Protein AF-A0A1G5S4B7-F1 (afdb_monomer_lite)

Sequence (486 aa):
MKDAAFTGENSCLTQVIENWVFEGWHKRNPICLQTIAEELFHVRTVASLMALLAPGRGLDPQIAEIIGLLHDAGRLRPNGSLVHHAETGAVSVAAFLNENKLLPKELHSCVVSAVRHHSSKGKDHGPYDELLKDADVFHRFLEGDPVLLKPSWGLRASKVIDELKSLTLKNAGHPLMLSSKDGTIRQGYLRAVSQASAWVALHQDRMLDQVLVHDIRVYIRQIKAIQYLFKPLIKAKDYRRIQNHLTEVLHIFETAREHAVELEALKVYTSQLIPQSNKGGSQGEKDDKHLNWAAARKVYLEQWAGDNALRELGNGWIKPLEECFLVMKKAKLKKASAKAPLDVFVMKRLHRLMDRWLSDFGRCDFEDEGSVHRSRIAVKKIRYVLRASSGLVEQEPHALLKVLEAYQTLAGALHDVAVSKALMDKAGKEMATGFAGALSDLDDAQEAYLAFRNLQGDDLREALAEVHSHLAAEISKYLSEGCKQK

pLDDT: mean 75.99, std 16.17, range [27.12, 97.38]

Secondary structure (DSSP, 8-state):
-------SSHHHHHHHHHHHHTSSGGG----SSS-HHHHHHHHHHHHHHHHHHTGGGT--HHHHHHHHHHTTHHHHSTT--STTHHHHHHHHHHHHHHHTT-S-HHHHHHHHHHHHHTT-TTS---HHHHHHHHHHHHHHHHHT-GGGGSHHHHHHHHHHHHHHHHHHHHHSS------TT--BHHHHHHHHHHHHHHHHHHHTTSPP-HHHHHHHHHHHHHHHHHHHHHTTTS-HHHHHHHHHHHHHHHHHTHHHHHHHHHHHHHHHHHHHHHHHHTT-SHHHHHHHHHHHHHHHHHHHHHHHHHHHIIIIITTTTHHHHHHHHHHHHH----HHHHTSBHHHHHHHHHHHHHHHHHHHHTT--SS-HHHHHHHHHHHHHHHHHHHHTGGG-SS--HHHHHHHHHHHHHHHHHHHHHHHHHHHHHHHHHHHTT-SSSHHHHHHHHHHHHHHHHHHHHHHHHHHHHHHHHHHHHHHHHHHHHTTT-

Foldseek 3Di:
DDDDPPDPCLVVLLVVLLCLLQPCLVVADPPDLDDLLVVVVLLQQLLLQQLVLQVVLVHHSSLRSSLSNQQQSLVRDRNHDPPQSLVSSLVVLLVVCVVVVSDDPVSSVVSSVLSNCLVVLVDDDDPSVLSSVLSSLLSCVQQLPQVCVPPSSLVSNVVSVVSVQVVCVVPDPDGQDADSPQLFQQNLLSSLLVVLVVVLVSPLPPDDDLSVLVVVLLSLLLVLLSLVLQVVFFDPVLSVLLVVLSVVLNVLSVVVVLLVLLLVLLVVVLVVLVVQLVPDDPRVVLSVLLNVLSVVSNVVSVVCNVPVCCPSNPSSSSVSSVVSSVSSVPTGTDPVRRRDRPLVSLVVSLLVLLVVLCVLDVPFDLVPLVSLVVSLSSLSSNLSSCSSCQNSDPDRLSQLNVLSVQLNVLSVLLVSLVSSVVVLVVVLVVVVVPDDPCNPSSVSSSVVSNVVSVVVNVVSSVSNVVSSNVNNVSSVVVSVVVVVVD

Organism: NCBI:txid1120920

Radius of gyration: 25.0 Å; chains: 1; bounding box: 60×68×75 Å

Structure (mmCIF, N/CA/C/O backbone):
data_AF-A0A1G5S4B7-F1
#
_entry.id   AF-A0A1G5S4B7-F1
#
loop_
_atom_site.group_PDB
_atom_site.id
_atom_site.type_symbol
_atom_site.label_atom_id
_atom_site.label_alt_id
_atom_site.label_comp_id
_atom_site.label_asym_id
_atom_site.label_entity_id
_atom_site.label_seq_id
_atom_site.pdbx_PDB_ins_code
_atom_site.Cartn_x
_atom_site.Cartn_y
_atom_site.Cartn_z
_atom_site.occupancy
_atom_site.B_iso_or_equiv
_atom_site.auth_seq_id
_atom_site.auth_comp_id
_atom_site.auth_asym_id
_atom_site.auth_atom_id
_atom_site.pdbx_PDB_model_num
ATOM 1 N N . MET A 1 1 ? 5.871 40.742 23.044 1.00 33.75 1 MET A N 1
ATOM 2 C CA . MET A 1 1 ? 6.699 41.179 21.901 1.00 33.75 1 MET A CA 1
ATOM 3 C C . MET A 1 1 ? 6.120 40.539 20.660 1.00 33.75 1 MET A C 1
ATOM 5 O O . MET A 1 1 ? 5.738 39.381 20.725 1.00 33.75 1 MET A O 1
ATOM 9 N N . LYS A 1 2 ? 5.928 41.362 19.631 1.00 28.44 2 LYS A N 1
ATOM 10 C CA . LYS A 1 2 ? 5.208 41.077 18.388 1.00 28.44 2 LYS A CA 1
ATOM 11 C C . LYS A 1 2 ? 5.954 40.078 17.499 1.00 28.44 2 LYS A C 1
ATOM 13 O O . LYS A 1 2 ? 7.179 40.062 17.522 1.00 28.44 2 LYS A O 1
ATOM 18 N N . ASP A 1 3 ? 5.169 39.331 16.727 1.00 36.53 3 ASP A N 1
ATOM 19 C CA . ASP A 1 3 ? 5.391 38.910 15.341 1.00 36.53 3 ASP A CA 1
ATOM 20 C C . ASP A 1 3 ? 6.845 38.747 14.874 1.00 36.53 3 ASP A C 1
ATOM 22 O O . ASP A 1 3 ? 7.499 39.701 14.456 1.00 36.53 3 ASP A O 1
ATOM 26 N N . ALA A 1 4 ? 7.286 37.492 14.812 1.00 27.12 4 ALA A N 1
ATOM 27 C CA . ALA A 1 4 ? 8.232 37.045 13.800 1.00 27.12 4 ALA A CA 1
ATOM 28 C C . ALA A 1 4 ? 7.578 35.877 13.053 1.00 27.12 4 ALA A C 1
ATOM 30 O O . ALA A 1 4 ? 7.600 34.733 13.502 1.00 27.12 4 ALA A O 1
ATOM 31 N N . ALA A 1 5 ? 6.937 36.192 11.929 1.00 34.50 5 ALA A N 1
ATOM 32 C CA . ALA A 1 5 ? 6.515 35.205 10.950 1.00 34.50 5 ALA A CA 1
ATOM 33 C C . ALA A 1 5 ? 7.771 34.557 10.339 1.00 34.50 5 ALA A C 1
ATOM 35 O O . ALA A 1 5 ? 8.399 35.104 9.437 1.00 34.50 5 ALA A O 1
ATOM 36 N N . PHE A 1 6 ? 8.155 33.401 10.877 1.00 37.38 6 PHE A N 1
ATOM 37 C CA . PHE A 1 6 ? 9.216 32.528 10.376 1.00 37.38 6 PHE A CA 1
ATOM 38 C C . PHE A 1 6 ? 8.588 31.500 9.421 1.00 37.38 6 PHE A C 1
ATOM 40 O O . PHE A 1 6 ? 8.292 30.372 9.806 1.00 37.38 6 PHE A O 1
ATOM 47 N N . THR A 1 7 ? 8.289 31.884 8.179 1.00 35.97 7 THR A N 1
ATOM 48 C CA . THR A 1 7 ? 7.597 30.983 7.226 1.00 35.97 7 THR A CA 1
ATOM 49 C C . THR A 1 7 ? 8.406 30.656 5.967 1.00 35.97 7 THR A C 1
ATOM 51 O O . THR A 1 7 ? 7.926 29.903 5.130 1.00 35.97 7 THR A O 1
ATOM 54 N N . GLY A 1 8 ? 9.642 31.160 5.838 1.00 29.14 8 GLY A N 1
ATOM 55 C CA . GLY A 1 8 ? 10.514 30.910 4.675 1.00 29.14 8 GLY A CA 1
ATOM 56 C C . GLY A 1 8 ? 11.623 29.869 4.890 1.00 29.14 8 GLY A C 1
ATOM 57 O O . GLY A 1 8 ? 11.843 29.024 4.032 1.00 29.14 8 GLY A O 1
ATOM 58 N N . GLU A 1 9 ? 12.298 29.880 6.044 1.00 39.88 9 GLU A N 1
ATOM 59 C CA . GLU A 1 9 ? 13.439 28.981 6.335 1.00 39.88 9 GLU A CA 1
ATOM 60 C C . GLU A 1 9 ? 13.014 27.583 6.825 1.00 39.88 9 GLU A C 1
ATOM 62 O O . GLU A 1 9 ? 13.792 26.634 6.817 1.00 39.88 9 GLU A O 1
ATOM 67 N N . ASN A 1 10 ? 11.749 27.426 7.209 1.00 47.22 10 ASN A N 1
ATOM 68 C CA . ASN A 1 10 ? 11.260 26.276 7.971 1.00 47.22 10 ASN A CA 1
ATOM 69 C C . ASN A 1 10 ? 10.909 25.036 7.129 1.00 47.22 10 ASN A C 1
ATOM 71 O O . ASN A 1 10 ? 11.022 23.917 7.623 1.00 47.22 10 ASN A O 1
ATOM 75 N N . SER A 1 11 ? 10.582 25.218 5.845 1.00 46.12 11 SER A N 1
ATOM 76 C CA . SER A 1 11 ? 10.479 24.120 4.864 1.00 46.12 11 SER A CA 1
ATOM 77 C C . SER A 1 11 ? 11.846 23.460 4.608 1.00 46.12 11 SER A C 1
ATOM 79 O O . SER A 1 11 ? 11.939 22.247 4.423 1.00 46.12 11 SER A O 1
ATOM 81 N N . CYS A 1 12 ? 12.931 24.237 4.711 1.00 62.50 12 CYS A N 1
ATOM 82 C CA . CYS A 1 12 ? 14.297 23.750 4.538 1.00 62.50 12 CYS A CA 1
ATOM 83 C C . CYS A 1 12 ? 14.714 22.789 5.665 1.00 62.50 12 CYS A C 1
ATOM 85 O O . CYS A 1 12 ? 15.334 21.764 5.396 1.00 62.50 12 CYS A O 1
ATOM 87 N N . LEU A 1 13 ? 14.334 23.064 6.919 1.00 70.44 13 LEU A N 1
ATOM 88 C CA . LEU A 1 13 ? 14.748 22.254 8.071 1.00 70.44 13 LEU A CA 1
ATOM 89 C C . LEU A 1 13 ? 14.148 20.839 8.051 1.00 70.44 13 LEU A C 1
ATOM 91 O O . LEU A 1 13 ? 14.889 19.862 8.176 1.00 70.44 13 LEU A O 1
ATOM 95 N N . THR A 1 14 ? 12.831 20.716 7.856 1.00 66.62 14 THR A N 1
ATOM 96 C CA . THR A 1 14 ? 12.164 19.406 7.754 1.00 66.62 14 THR A CA 1
ATOM 97 C C . THR A 1 14 ? 12.713 18.614 6.568 1.00 66.62 14 THR A C 1
ATOM 99 O O . THR A 1 14 ? 13.031 17.440 6.725 1.00 66.62 14 THR A O 1
ATOM 102 N N . GLN A 1 15 ? 12.950 19.262 5.420 1.00 67.38 15 GLN A N 1
ATOM 103 C CA . GLN A 1 15 ? 13.546 18.617 4.247 1.00 67.38 15 GLN A CA 1
ATOM 104 C C . GLN A 1 15 ? 14.987 18.140 4.492 1.00 67.38 15 GLN A C 1
ATOM 106 O O . GLN A 1 15 ? 15.348 17.042 4.075 1.00 67.38 15 GLN A O 1
ATOM 111 N N . VAL A 1 16 ? 15.823 18.935 5.170 1.00 79.88 16 VAL A N 1
ATOM 112 C CA . VAL A 1 16 ? 17.196 18.547 5.543 1.00 79.88 16 VAL A CA 1
ATOM 113 C C . VAL A 1 16 ? 17.182 17.333 6.473 1.00 79.88 16 VAL A C 1
ATOM 115 O O . VAL A 1 16 ? 17.971 16.405 6.290 1.00 79.88 16 VAL A O 1
ATOM 118 N N . ILE A 1 17 ? 16.259 17.307 7.436 1.00 82.62 17 ILE A N 1
ATOM 119 C CA . ILE A 1 17 ? 16.072 16.178 8.352 1.00 82.62 17 ILE A CA 1
ATOM 120 C C . ILE A 1 17 ? 15.580 14.938 7.605 1.00 82.62 17 ILE A C 1
ATOM 122 O O . ILE A 1 17 ? 16.179 13.877 7.757 1.00 82.62 17 ILE A O 1
ATOM 126 N N . GLU A 1 18 ? 14.541 15.055 6.776 1.00 76.25 18 GLU A N 1
ATOM 127 C CA . GLU A 1 18 ? 14.042 13.940 5.966 1.00 76.25 18 GLU A CA 1
ATOM 128 C C . GLU A 1 18 ? 15.139 13.379 5.065 1.00 76.25 18 GLU A C 1
ATOM 130 O O . GLU A 1 18 ? 15.361 12.168 5.046 1.00 76.25 18 GLU A O 1
ATOM 135 N N . ASN A 1 19 ? 15.882 14.249 4.378 1.00 80.62 19 ASN A N 1
ATOM 136 C CA . ASN A 1 19 ? 16.995 13.836 3.535 1.00 80.62 19 ASN A CA 1
ATOM 137 C C . ASN A 1 19 ? 18.032 13.059 4.344 1.00 80.62 19 ASN A C 1
ATOM 139 O O . ASN A 1 19 ? 18.452 12.004 3.894 1.00 80.62 19 ASN A O 1
ATOM 143 N N . TRP A 1 20 ? 18.405 13.520 5.540 1.00 86.94 20 TRP A N 1
ATOM 144 C CA . TRP A 1 20 ? 19.388 12.836 6.384 1.00 86.94 20 TRP A CA 1
ATOM 145 C C . TRP A 1 20 ? 18.898 11.484 6.925 1.00 86.94 20 TRP A C 1
ATOM 147 O O . TRP A 1 20 ? 19.655 10.503 6.934 1.00 86.94 20 TRP A O 1
ATOM 157 N N . VAL A 1 21 ? 17.636 11.414 7.366 1.00 81.25 21 VAL A N 1
ATOM 158 C CA . VAL A 1 21 ? 17.007 10.173 7.850 1.00 81.25 21 VAL A CA 1
ATOM 159 C C . VAL A 1 21 ? 16.924 9.147 6.718 1.00 81.25 21 VAL A C 1
ATOM 161 O O . VAL A 1 21 ? 17.193 7.964 6.935 1.00 81.25 21 VAL A O 1
ATOM 164 N N . PHE A 1 22 ? 16.609 9.604 5.505 1.00 75.75 22 PHE A N 1
ATOM 165 C CA . PHE A 1 22 ? 16.443 8.778 4.312 1.00 75.75 22 PHE A CA 1
ATOM 166 C C . PHE A 1 22 ? 17.687 8.775 3.403 1.00 75.75 22 PHE A C 1
ATOM 168 O O . PHE A 1 22 ? 17.634 8.355 2.248 1.00 75.75 22 PHE A O 1
ATOM 175 N N . GLU A 1 23 ? 18.849 9.192 3.890 1.00 77.44 23 GLU A N 1
ATOM 176 C CA . GLU A 1 23 ? 20.077 9.099 3.109 1.00 77.44 23 GLU A CA 1
ATOM 177 C C . GLU A 1 23 ? 20.678 7.697 3.250 1.00 77.44 23 GLU A C 1
ATOM 179 O O . GLU A 1 23 ? 20.876 7.182 4.352 1.00 77.44 23 GLU A O 1
ATOM 184 N N . GLY A 1 24 ? 21.009 7.063 2.123 1.00 62.81 24 GLY A N 1
ATOM 185 C CA . GLY A 1 24 ? 21.741 5.795 2.131 1.00 62.81 24 GLY A CA 1
ATOM 186 C C . GLY A 1 24 ? 20.940 4.573 2.596 1.00 62.81 24 GLY A C 1
ATOM 187 O O . GLY A 1 24 ? 21.542 3.512 2.760 1.00 62.81 24 GLY A O 1
ATOM 188 N N . TRP A 1 25 ? 19.611 4.669 2.752 1.00 64.25 25 TRP A N 1
ATOM 189 C CA . TRP A 1 25 ? 18.756 3.531 3.148 1.00 64.25 25 TRP A CA 1
ATOM 190 C C . TRP A 1 25 ? 18.849 2.342 2.182 1.00 64.25 25 TRP A C 1
ATOM 192 O O . TRP A 1 25 ? 18.743 1.193 2.602 1.00 64.25 25 TRP A O 1
ATOM 202 N N . HIS A 1 26 ? 19.106 2.597 0.897 1.00 60.59 26 HIS A N 1
ATOM 203 C CA . HIS A 1 26 ? 19.279 1.569 -0.136 1.00 60.59 26 HIS A CA 1
ATOM 204 C C . HIS A 1 26 ? 20.534 0.705 0.074 1.00 60.59 26 HIS A C 1
ATOM 206 O O . HIS A 1 26 ? 20.633 -0.377 -0.492 1.00 60.59 26 HIS A O 1
ATOM 212 N N . LYS A 1 27 ? 21.494 1.162 0.891 1.00 59.19 27 LYS A N 1
ATOM 213 C CA . LYS A 1 27 ? 22.738 0.434 1.198 1.00 59.19 27 LYS A CA 1
ATOM 214 C C . LYS A 1 27 ? 22.579 -0.546 2.363 1.00 59.19 27 LYS A C 1
ATOM 216 O O . LYS A 1 27 ? 23.561 -1.128 2.816 1.00 59.19 27 LYS A O 1
ATOM 221 N N . ARG A 1 28 ? 21.363 -0.697 2.893 1.00 57.28 28 ARG A N 1
ATOM 222 C CA . ARG A 1 28 ? 21.094 -1.509 4.074 1.00 57.28 28 ARG A CA 1
ATOM 223 C C . ARG A 1 28 ? 20.827 -2.963 3.698 1.00 57.28 28 ARG A C 1
ATOM 225 O O . ARG A 1 28 ? 20.022 -3.246 2.818 1.00 57.28 28 ARG A O 1
ATOM 232 N N . ASN A 1 29 ? 21.460 -3.883 4.422 1.00 46.81 29 ASN A N 1
ATOM 233 C CA . ASN A 1 29 ? 21.116 -5.300 4.356 1.00 46.81 29 ASN A CA 1
ATOM 234 C C . ASN A 1 29 ? 19.756 -5.505 5.059 1.00 46.81 29 ASN A C 1
ATOM 236 O O . ASN A 1 29 ? 19.606 -5.042 6.196 1.00 46.81 29 ASN A O 1
ATOM 240 N N . PRO A 1 30 ? 18.753 -6.151 4.433 1.00 48.59 30 PRO A N 1
ATOM 241 C CA . PRO A 1 30 ? 17.418 -6.309 5.005 1.00 48.59 30 PRO A CA 1
ATOM 242 C C . PRO A 1 30 ? 17.443 -7.346 6.136 1.00 48.59 30 PRO A C 1
ATOM 244 O O . PRO A 1 30 ? 17.121 -8.514 5.951 1.00 48.59 30 PRO A O 1
ATOM 247 N N . ILE A 1 31 ? 17.867 -6.914 7.323 1.00 44.25 31 ILE A N 1
ATOM 248 C CA . ILE A 1 31 ? 17.857 -7.720 8.555 1.00 44.25 31 ILE A CA 1
ATOM 249 C C . ILE A 1 31 ? 16.557 -7.463 9.359 1.00 44.25 31 ILE A C 1
ATOM 251 O O . ILE A 1 31 ? 16.264 -8.182 10.310 1.00 44.25 31 ILE A O 1
ATOM 255 N N . CYS A 1 32 ? 15.731 -6.473 8.979 1.00 43.47 32 CYS A N 1
ATOM 256 C CA . CYS A 1 32 ? 14.489 -6.136 9.689 1.00 43.47 32 CYS A CA 1
ATOM 257 C C . CYS A 1 32 ? 13.271 -6.945 9.195 1.00 43.47 32 CYS A C 1
ATOM 259 O O . CYS A 1 32 ? 13.119 -7.202 8.004 1.00 43.47 32 CYS A O 1
ATOM 261 N N . LEU A 1 33 ? 12.381 -7.292 10.134 1.00 40.69 33 LEU A N 1
ATOM 262 C CA . LEU A 1 33 ? 11.064 -7.914 9.922 1.00 40.69 33 LEU A CA 1
ATOM 263 C C . LEU A 1 33 ? 10.078 -7.021 9.137 1.00 40.69 33 LEU A C 1
ATOM 265 O O . LEU A 1 33 ? 9.078 -7.534 8.639 1.00 40.69 33 LEU A O 1
ATOM 269 N N . GLN A 1 34 ? 10.351 -5.715 9.031 1.00 51.59 34 GLN A N 1
ATOM 270 C CA . GLN A 1 34 ? 9.574 -4.739 8.260 1.00 51.59 34 GLN A CA 1
ATOM 271 C C . GLN A 1 34 ? 10.318 -4.381 6.966 1.00 51.59 34 GLN A C 1
ATOM 273 O O . GLN A 1 34 ? 11.540 -4.201 6.963 1.00 51.59 34 GLN A O 1
ATOM 278 N N . THR A 1 35 ? 9.590 -4.277 5.853 1.00 56.22 35 THR A N 1
ATOM 279 C CA . THR A 1 35 ? 10.168 -3.758 4.606 1.00 56.22 35 THR A CA 1
ATOM 280 C C . THR A 1 35 ? 10.583 -2.301 4.797 1.00 56.22 35 THR A C 1
ATOM 282 O O . THR A 1 35 ? 9.993 -1.571 5.590 1.00 56.22 35 THR A O 1
ATOM 285 N N . ILE A 1 36 ? 11.582 -1.836 4.045 1.00 60.31 36 ILE A N 1
ATOM 286 C CA . ILE A 1 36 ? 12.038 -0.438 4.132 1.00 60.31 36 ILE A CA 1
ATOM 287 C C . ILE A 1 36 ? 10.869 0.534 3.905 1.00 60.31 36 ILE A C 1
ATOM 289 O O . ILE A 1 36 ? 10.744 1.520 4.621 1.00 60.31 36 ILE A O 1
ATOM 293 N N . ALA A 1 37 ? 9.965 0.224 2.972 1.00 55.34 37 ALA A N 1
ATOM 294 C CA . ALA A 1 37 ? 8.771 1.028 2.717 1.00 55.34 37 ALA A CA 1
ATOM 295 C C . ALA A 1 37 ? 7.850 1.158 3.948 1.00 55.34 37 ALA A C 1
ATOM 297 O O . ALA A 1 37 ? 7.248 2.207 4.153 1.00 55.34 37 ALA A O 1
ATOM 298 N N . GLU A 1 38 ? 7.758 0.123 4.784 1.00 59.41 38 GLU A N 1
ATOM 299 C CA . GLU A 1 38 ? 6.942 0.137 6.004 1.00 59.41 38 GLU A CA 1
ATOM 300 C C . GLU A 1 38 ? 7.576 0.965 7.115 1.00 59.41 38 GLU A C 1
ATOM 302 O O . GLU A 1 38 ? 6.871 1.704 7.791 1.00 59.41 38 GLU A O 1
ATOM 307 N N . GLU A 1 39 ? 8.897 0.901 7.269 1.00 68.38 39 GLU A N 1
ATOM 308 C CA . GLU A 1 39 ? 9.620 1.743 8.230 1.00 68.38 39 GLU A CA 1
ATOM 309 C C . GLU A 1 39 ? 9.533 3.229 7.831 1.00 68.38 39 GLU A C 1
ATOM 311 O O . GLU A 1 39 ? 9.298 4.099 8.670 1.00 68.38 39 GLU A O 1
ATOM 316 N N . LEU A 1 40 ? 9.624 3.529 6.529 1.00 66.69 40 LEU A N 1
ATOM 317 C CA . LEU A 1 40 ? 9.411 4.882 6.001 1.00 66.69 40 LEU A CA 1
ATOM 318 C C . LEU A 1 40 ? 7.979 5.373 6.254 1.00 66.69 40 LEU A C 1
ATOM 320 O O . LEU A 1 40 ? 7.776 6.507 6.697 1.00 66.69 40 LEU A O 1
ATOM 324 N N . PHE A 1 41 ? 6.985 4.521 5.993 1.00 64.94 41 PHE A N 1
ATOM 325 C CA . PHE A 1 41 ? 5.581 4.822 6.265 1.00 64.94 41 PHE A CA 1
ATOM 326 C C . PHE A 1 41 ? 5.333 5.051 7.761 1.00 64.94 41 PHE A C 1
ATOM 328 O O . PHE A 1 41 ? 4.638 5.999 8.133 1.00 64.94 41 PHE A O 1
ATOM 335 N N . HIS A 1 42 ? 5.945 4.227 8.614 1.00 78.38 42 HIS A N 1
ATOM 336 C CA . HIS A 1 42 ? 5.863 4.328 10.063 1.00 78.38 42 HIS A CA 1
ATOM 337 C C . HIS A 1 42 ? 6.390 5.670 10.565 1.00 78.38 42 HIS A C 1
ATOM 339 O O . HIS A 1 42 ? 5.646 6.423 11.193 1.00 78.38 42 HIS A O 1
ATOM 345 N N . VAL A 1 43 ? 7.631 6.012 10.221 1.00 81.50 43 VAL A N 1
ATOM 346 C CA . VAL A 1 43 ? 8.269 7.263 10.646 1.00 81.50 43 VAL A CA 1
ATOM 347 C C . VAL A 1 43 ? 7.479 8.489 10.191 1.00 81.50 43 VAL A C 1
ATOM 349 O O . VAL A 1 43 ? 7.193 9.371 11.001 1.00 81.50 43 VAL A O 1
ATOM 352 N N . ARG A 1 44 ? 7.038 8.521 8.928 1.00 71.00 44 ARG A N 1
ATOM 353 C CA . ARG A 1 44 ? 6.231 9.634 8.399 1.00 71.00 44 ARG A CA 1
ATOM 354 C C . ARG A 1 44 ? 4.875 9.754 9.088 1.00 71.00 44 ARG A C 1
ATOM 356 O O . ARG A 1 44 ? 4.439 10.861 9.408 1.00 71.00 44 ARG A O 1
ATOM 363 N N . THR A 1 45 ? 4.216 8.629 9.354 1.00 61.69 45 THR A N 1
ATOM 364 C CA . THR A 1 45 ? 2.914 8.632 10.028 1.00 61.69 45 THR A CA 1
ATOM 365 C C . THR A 1 45 ? 3.046 9.077 11.482 1.00 61.69 45 THR A C 1
ATOM 367 O O . THR A 1 45 ? 2.237 9.880 11.944 1.00 61.69 45 THR A O 1
ATOM 370 N N . VAL A 1 46 ? 4.083 8.629 12.196 1.00 81.31 46 VAL A N 1
ATOM 371 C CA . VAL A 1 46 ? 4.373 9.082 13.565 1.00 81.31 46 VAL A CA 1
ATOM 372 C C . VAL A 1 46 ? 4.681 10.579 13.593 1.00 81.31 46 VAL A C 1
ATOM 374 O O . VAL A 1 46 ? 4.104 11.281 14.419 1.00 81.31 46 VAL A O 1
ATOM 377 N N . ALA A 1 47 ? 5.489 11.097 12.661 1.00 76.19 47 ALA A N 1
ATOM 378 C CA . ALA A 1 47 ? 5.747 12.535 12.524 1.00 76.19 47 ALA A CA 1
ATOM 379 C C . ALA A 1 47 ? 4.461 13.350 12.329 1.00 76.19 47 ALA A C 1
ATOM 381 O O . ALA A 1 47 ? 4.212 14.310 13.058 1.00 76.19 47 ALA A O 1
ATOM 382 N N . SER A 1 48 ? 3.591 12.904 11.421 1.00 62.38 48 SER A N 1
ATOM 383 C CA . SER A 1 48 ? 2.297 13.550 11.174 1.00 62.38 48 SER A CA 1
ATOM 384 C C . SER A 1 48 ? 1.371 13.499 12.396 1.00 62.38 48 SER A C 1
ATOM 386 O O . SER A 1 48 ? 0.717 14.486 12.731 1.00 62.38 48 SER A O 1
ATOM 388 N N . LEU A 1 49 ? 1.320 12.363 13.102 1.00 67.56 49 LEU A N 1
ATOM 389 C CA . LEU A 1 49 ? 0.539 12.218 14.336 1.00 67.56 49 LEU A CA 1
ATOM 390 C C . LEU A 1 49 ? 1.062 13.127 15.449 1.00 67.56 49 LEU A C 1
ATOM 392 O O . LEU A 1 49 ? 0.272 13.736 16.168 1.00 67.56 49 LEU A O 1
ATOM 396 N N . MET A 1 50 ? 2.381 13.237 15.583 1.00 85.19 50 MET A N 1
ATOM 397 C CA . MET A 1 50 ? 3.010 14.132 16.543 1.00 85.19 50 MET A CA 1
ATOM 398 C C . MET A 1 50 ? 2.660 15.595 16.257 1.00 85.19 50 MET A C 1
ATOM 400 O O . MET A 1 50 ? 2.192 16.283 17.165 1.00 85.19 50 MET A O 1
ATOM 404 N N . ALA A 1 51 ? 2.800 16.047 15.008 1.00 72.06 51 ALA A N 1
ATOM 405 C CA . ALA A 1 51 ? 2.431 17.400 14.589 1.00 72.06 51 ALA A CA 1
ATOM 406 C C . ALA A 1 51 ? 0.948 17.707 14.859 1.00 72.06 51 ALA A C 1
ATOM 408 O O . ALA A 1 51 ? 0.605 18.776 15.360 1.00 72.06 51 ALA A O 1
ATOM 409 N N . LEU A 1 52 ? 0.065 16.739 14.592 1.00 60.75 52 LEU A N 1
ATOM 410 C CA . LEU A 1 52 ? -1.376 16.870 14.804 1.00 60.75 52 LEU A CA 1
ATOM 411 C C . LEU A 1 52 ? -1.755 17.006 16.288 1.00 60.75 52 LEU A C 1
ATOM 413 O O . LEU A 1 52 ? -2.634 17.792 16.642 1.00 60.75 52 LEU A O 1
ATOM 417 N N . LEU A 1 53 ? -1.135 16.208 17.157 1.00 72.25 53 LEU A N 1
ATOM 418 C CA . LEU A 1 53 ? -1.477 16.140 18.580 1.00 72.25 53 LEU A CA 1
ATOM 419 C C . LEU A 1 53 ? -0.794 17.241 19.408 1.00 72.25 53 LEU A C 1
ATOM 421 O O . LEU A 1 53 ? -1.314 17.630 20.456 1.00 72.25 53 LEU A O 1
ATOM 425 N N . ALA A 1 54 ? 0.347 17.759 18.946 1.00 79.69 54 ALA A N 1
ATOM 426 C CA . ALA A 1 54 ? 1.163 18.733 19.668 1.00 79.69 54 ALA A CA 1
ATOM 427 C C . ALA A 1 54 ? 0.405 19.996 20.124 1.00 79.69 54 ALA A C 1
ATOM 429 O O . ALA A 1 54 ? 0.462 20.291 21.323 1.00 79.69 54 ALA A O 1
ATOM 430 N N . PRO A 1 55 ? -0.387 20.692 19.279 1.00 71.00 55 PRO A N 1
ATOM 431 C CA . PRO A 1 55 ? -1.110 21.890 19.710 1.00 71.00 55 PRO A CA 1
ATOM 432 C C . PRO A 1 55 ? -2.094 21.612 20.851 1.00 71.00 55 PRO A C 1
ATOM 434 O O . PRO A 1 55 ? -2.234 22.416 21.771 1.00 71.00 55 PRO A O 1
ATOM 437 N N . GLY A 1 56 ? -2.738 20.437 20.839 1.00 67.56 56 GLY A N 1
ATOM 438 C CA . GLY A 1 56 ? -3.652 19.997 21.899 1.00 67.56 56 GLY A CA 1
ATOM 439 C C . GLY A 1 56 ? -2.968 19.775 23.251 1.00 67.56 56 GLY A C 1
ATOM 440 O O . GLY A 1 56 ? -3.639 19.770 24.282 1.00 67.56 56 GLY A O 1
ATOM 441 N N . ARG A 1 57 ? -1.638 19.636 23.255 1.00 85.00 57 ARG A N 1
ATOM 442 C CA . ARG A 1 57 ? -0.796 19.456 24.443 1.00 85.00 57 ARG A CA 1
ATOM 443 C C . ARG A 1 57 ? 0.044 20.694 24.779 1.00 85.00 57 ARG A C 1
ATOM 445 O O . ARG A 1 57 ? 0.900 20.614 25.654 1.00 85.00 57 ARG A O 1
ATOM 452 N N . GLY A 1 58 ? -0.188 21.822 24.100 1.00 79.69 58 GLY A N 1
ATOM 453 C CA . GLY A 1 58 ? 0.607 23.043 24.276 1.00 79.69 58 GLY A CA 1
ATOM 454 C C . GLY A 1 58 ? 2.048 22.913 23.771 1.00 79.69 58 GLY A C 1
ATOM 455 O O . GLY A 1 58 ? 2.937 23.580 24.294 1.00 79.69 58 GLY A O 1
ATOM 456 N N . LEU A 1 59 ? 2.282 22.029 22.798 1.00 85.94 59 LEU A N 1
ATOM 457 C CA . LEU A 1 59 ? 3.583 21.783 22.180 1.00 85.94 59 LEU A CA 1
ATOM 458 C C . LEU A 1 59 ? 3.633 22.362 20.767 1.00 85.94 59 LEU A C 1
ATOM 460 O O . LEU A 1 59 ? 2.603 22.544 20.117 1.00 85.94 59 LEU A O 1
ATOM 464 N N . ASP A 1 60 ? 4.849 22.626 20.299 1.00 83.94 60 ASP A N 1
ATOM 465 C CA . ASP A 1 60 ? 5.088 23.131 18.955 1.00 83.94 60 ASP A CA 1
ATOM 466 C C . ASP A 1 60 ? 4.939 21.985 17.931 1.00 83.94 60 ASP A C 1
ATOM 468 O O . ASP A 1 60 ? 5.627 20.962 18.050 1.00 83.94 60 ASP A O 1
ATOM 472 N N . PRO A 1 61 ? 4.031 22.110 16.944 1.00 70.75 61 PRO A N 1
ATOM 473 C CA . PRO A 1 61 ? 3.766 21.054 15.971 1.00 70.75 61 PRO A CA 1
ATOM 474 C C . PRO A 1 61 ? 4.953 20.770 15.047 1.00 70.75 61 PRO A C 1
ATOM 476 O O . PRO A 1 61 ? 5.138 19.620 14.657 1.00 70.75 61 PRO A O 1
ATOM 479 N N . GLN A 1 62 ? 5.780 21.770 14.740 1.00 78.25 62 GLN A N 1
ATOM 480 C CA . GLN A 1 62 ? 6.943 21.605 13.873 1.00 78.25 62 GLN A CA 1
ATOM 481 C C . GLN A 1 62 ? 8.052 20.837 14.599 1.00 78.25 62 GLN A C 1
ATOM 483 O O . GLN A 1 62 ? 8.641 19.907 14.051 1.00 78.25 62 GLN A O 1
ATOM 488 N N . ILE A 1 63 ? 8.301 21.162 15.870 1.00 88.69 63 ILE A N 1
ATOM 489 C CA . ILE A 1 63 ? 9.248 20.400 16.698 1.00 88.69 63 ILE A CA 1
ATOM 490 C C . ILE A 1 63 ? 8.759 18.963 16.895 1.00 88.69 63 ILE A C 1
ATOM 492 O O . ILE A 1 63 ? 9.553 18.025 16.852 1.00 88.69 63 ILE A O 1
ATOM 496 N N . ALA A 1 64 ? 7.452 18.769 17.066 1.00 84.56 64 ALA A N 1
ATOM 497 C CA . ALA A 1 64 ? 6.862 17.444 17.179 1.00 84.56 64 ALA A CA 1
ATOM 498 C C . ALA A 1 64 ? 7.033 16.609 15.894 1.00 84.56 64 ALA A C 1
ATOM 500 O O . ALA A 1 64 ? 7.395 15.435 15.979 1.00 84.56 64 ALA A O 1
ATOM 501 N N . GLU A 1 65 ? 6.836 17.214 14.721 1.00 81.81 65 GLU A N 1
ATOM 502 C CA . GLU A 1 65 ? 7.085 16.584 13.419 1.00 81.81 65 GLU A CA 1
ATOM 503 C C . GLU A 1 65 ? 8.549 16.146 13.273 1.00 81.81 65 GLU A C 1
ATOM 505 O O . GLU A 1 65 ? 8.824 14.985 12.969 1.00 81.81 65 GLU A O 1
ATOM 510 N N . ILE A 1 66 ? 9.488 17.048 13.581 1.00 89.25 66 ILE A N 1
ATOM 511 C CA . ILE A 1 66 ? 10.934 16.783 13.557 1.00 89.25 66 ILE A CA 1
ATOM 512 C C . ILE A 1 66 ? 11.289 15.584 14.441 1.00 89.25 66 ILE A C 1
ATOM 514 O O . ILE A 1 66 ? 12.034 14.696 14.027 1.00 89.25 66 ILE A O 1
ATOM 518 N N . ILE A 1 67 ? 10.740 15.531 15.656 1.00 95.50 67 ILE A N 1
ATOM 519 C CA . ILE A 1 67 ? 10.978 14.420 16.581 1.00 95.50 67 ILE A CA 1
ATOM 520 C C . ILE A 1 67 ? 10.458 13.106 16.000 1.00 95.50 67 ILE A C 1
ATOM 522 O O . ILE A 1 67 ? 11.164 12.099 16.060 1.00 95.50 67 ILE A O 1
ATOM 526 N N . GLY A 1 68 ? 9.259 13.106 15.415 1.00 90.75 68 GLY A N 1
ATOM 527 C CA . GLY A 1 68 ? 8.696 11.911 14.799 1.00 90.75 68 GLY A CA 1
ATOM 528 C C . GLY A 1 68 ? 9.498 11.429 13.590 1.00 90.75 68 GLY A C 1
ATOM 529 O O . GLY A 1 68 ? 9.683 10.224 13.449 1.00 90.75 68 GLY A O 1
ATOM 530 N N . LEU A 1 69 ? 10.062 12.331 12.780 1.00 88.12 69 LEU A N 1
ATOM 531 C CA . LEU A 1 69 ? 10.958 11.964 11.674 1.00 88.12 69 LEU A CA 1
ATOM 532 C C . LEU A 1 69 ? 12.264 11.322 12.165 1.00 88.12 69 LEU A C 1
ATOM 534 O O . LEU A 1 69 ? 12.793 10.408 11.538 1.00 88.12 69 LEU A O 1
ATOM 538 N N . LEU A 1 70 ? 12.783 11.786 13.302 1.00 93.94 70 LEU A N 1
ATOM 539 C CA . LEU A 1 70 ? 14.073 11.356 13.845 1.00 93.94 70 LEU A CA 1
ATOM 540 C C . LEU A 1 70 ? 13.987 10.117 14.751 1.00 93.94 70 LEU A C 1
ATOM 542 O O . LEU A 1 70 ? 15.026 9.526 15.055 1.00 93.94 70 LEU A O 1
ATOM 546 N N . HIS A 1 71 ? 12.794 9.729 15.216 1.00 94.62 71 HIS A N 1
ATOM 547 C CA . HIS A 1 71 ? 12.663 8.814 16.357 1.00 94.62 71 HIS A CA 1
ATOM 548 C C . HIS A 1 71 ? 13.290 7.433 16.151 1.00 94.62 71 HIS A C 1
ATOM 550 O O . HIS A 1 71 ? 13.912 6.904 17.071 1.00 94.62 71 HIS A O 1
ATOM 556 N N . ASP A 1 72 ? 13.200 6.899 14.935 1.00 91.62 72 ASP A N 1
ATOM 557 C CA . ASP A 1 72 ? 13.755 5.601 14.559 1.00 91.62 72 ASP A CA 1
ATOM 558 C C . ASP A 1 72 ? 15.018 5.735 13.686 1.00 91.62 72 ASP A C 1
ATOM 560 O O . ASP A 1 72 ? 15.426 4.799 12.999 1.00 91.62 72 ASP A O 1
ATOM 564 N N . ALA A 1 73 ? 15.729 6.871 13.746 1.00 88.50 73 ALA A N 1
ATOM 565 C CA . ALA A 1 73 ? 16.993 7.064 13.020 1.00 88.50 73 ALA A CA 1
ATOM 566 C C . ALA A 1 73 ? 18.046 5.990 13.361 1.00 88.50 73 ALA A C 1
ATOM 568 O O . ALA A 1 73 ? 18.796 5.547 12.487 1.00 88.50 73 ALA A O 1
ATOM 569 N N . GLY A 1 74 ? 18.058 5.509 14.611 1.00 85.50 74 GLY A N 1
ATOM 570 C CA . GLY A 1 74 ? 18.899 4.388 15.045 1.00 85.50 74 GLY A CA 1
ATOM 571 C C . GLY A 1 74 ? 18.547 3.059 14.376 1.00 85.50 74 GLY A C 1
ATOM 572 O O . GLY A 1 74 ? 19.386 2.167 14.338 1.00 85.50 74 GLY A O 1
ATOM 573 N N . ARG A 1 75 ? 17.346 2.941 13.795 1.00 80.38 75 ARG A N 1
ATOM 574 C CA . ARG A 1 75 ? 16.944 1.841 12.918 1.00 80.38 75 ARG A CA 1
ATOM 575 C C . ARG A 1 75 ? 17.025 2.173 11.444 1.00 80.38 75 ARG A C 1
ATOM 577 O O . ARG A 1 75 ? 16.998 1.233 10.685 1.00 80.38 75 ARG A O 1
ATOM 584 N N . LEU A 1 76 ? 17.049 3.414 10.983 1.00 78.38 76 LEU A N 1
ATOM 585 C CA . LEU A 1 76 ? 17.003 3.690 9.537 1.00 78.38 76 LEU A CA 1
ATOM 586 C C . LEU A 1 76 ? 18.388 3.866 8.911 1.00 78.38 76 LEU A C 1
ATOM 588 O O . LEU A 1 76 ? 18.589 3.562 7.735 1.00 78.38 76 LEU A O 1
ATOM 592 N N . ARG A 1 77 ? 19.370 4.300 9.703 1.00 81.38 77 ARG A N 1
ATOM 593 C CA . ARG A 1 77 ? 20.718 4.601 9.211 1.00 81.38 77 ARG A CA 1
ATOM 594 C C . ARG A 1 77 ? 21.518 3.319 8.879 1.00 81.38 77 ARG A C 1
ATOM 596 O O . ARG A 1 77 ? 21.279 2.270 9.487 1.00 81.38 77 ARG A O 1
ATOM 603 N N . PRO A 1 78 ? 22.510 3.380 7.961 1.00 66.19 78 PRO A N 1
ATOM 604 C CA . PRO A 1 78 ? 23.284 2.215 7.496 1.00 66.19 78 PRO A CA 1
ATOM 605 C C . PRO A 1 78 ? 23.967 1.377 8.592 1.00 66.19 78 PRO A C 1
ATOM 607 O O . PRO A 1 78 ? 24.108 0.171 8.426 1.00 66.19 78 PRO A O 1
ATOM 610 N N . ASN A 1 79 ? 24.306 1.987 9.734 1.00 68.19 79 ASN A N 1
ATOM 611 C CA . ASN A 1 79 ? 24.916 1.321 10.897 1.00 68.19 79 ASN A CA 1
ATOM 612 C C . ASN A 1 79 ? 23.935 1.153 12.073 1.00 68.19 79 ASN A C 1
ATOM 614 O O . ASN A 1 79 ? 24.344 1.015 13.224 1.00 68.19 79 ASN A O 1
ATOM 618 N N . GLY A 1 80 ? 22.635 1.248 11.796 1.00 65.81 80 GLY A N 1
ATOM 619 C CA . GLY A 1 80 ? 21.591 1.207 12.806 1.00 65.81 80 GLY A CA 1
ATOM 620 C C . GLY A 1 80 ? 21.410 -0.179 13.424 1.00 65.81 80 GLY A C 1
ATOM 621 O O . GLY A 1 80 ? 21.404 -1.180 12.707 1.00 65.81 80 GLY A O 1
ATOM 622 N N . SER A 1 81 ? 21.214 -0.229 14.739 1.00 68.19 81 SER A N 1
ATOM 623 C CA . SER A 1 81 ? 20.951 -1.456 15.498 1.00 68.19 81 SER A CA 1
ATOM 624 C C . SER A 1 81 ? 19.452 -1.624 15.742 1.00 68.19 81 SER A C 1
ATOM 626 O O . SER A 1 81 ? 18.752 -0.638 15.923 1.00 68.19 81 SER A O 1
ATOM 628 N N . LEU A 1 82 ? 18.947 -2.862 15.796 1.00 66.38 82 LEU A N 1
ATOM 629 C CA . LEU A 1 82 ? 17.593 -3.144 16.307 1.00 66.38 82 LEU A CA 1
ATOM 630 C C . LEU A 1 82 ? 17.557 -3.106 17.844 1.00 66.38 82 LEU A C 1
ATOM 632 O O . LEU A 1 82 ? 16.588 -2.649 18.457 1.00 66.38 82 LEU A O 1
ATOM 636 N N . VAL A 1 83 ? 18.646 -3.562 18.464 1.00 69.94 83 VAL A N 1
ATOM 637 C CA . VAL A 1 83 ? 18.837 -3.599 19.915 1.00 69.94 83 VAL A CA 1
ATOM 638 C C . VAL A 1 83 ? 19.384 -2.240 20.358 1.00 69.94 83 VAL A C 1
ATOM 640 O O . VAL A 1 83 ? 20.401 -1.789 19.837 1.00 69.94 83 VAL A O 1
ATOM 643 N N . HIS A 1 84 ? 18.707 -1.567 21.291 1.00 82.06 84 HIS A N 1
ATOM 644 C CA . HIS A 1 84 ? 19.043 -0.199 21.725 1.00 82.06 84 HIS A CA 1
ATOM 645 C C . HIS A 1 84 ? 18.996 0.861 20.599 1.00 82.06 84 HIS A C 1
ATOM 647 O O . HIS A 1 84 ? 19.812 1.786 20.546 1.00 82.06 84 HIS A O 1
ATOM 653 N N . HIS A 1 85 ? 18.050 0.729 19.658 1.00 87.25 85 HIS A N 1
ATOM 654 C CA . HIS A 1 85 ? 17.877 1.688 18.554 1.00 87.25 85 HIS A CA 1
ATOM 655 C C . HIS A 1 85 ? 17.523 3.098 19.041 1.00 87.25 85 HIS A C 1
ATOM 657 O O . HIS A 1 85 ? 17.929 4.079 18.426 1.00 87.25 85 HIS A O 1
ATOM 663 N N . ALA A 1 86 ? 16.801 3.212 20.156 1.00 90.62 86 ALA A N 1
ATOM 664 C CA . ALA A 1 86 ? 16.446 4.499 20.737 1.00 90.62 86 ALA A CA 1
ATOM 665 C C . ALA A 1 86 ? 17.695 5.231 21.257 1.00 90.62 86 ALA A C 1
ATOM 667 O O . ALA A 1 86 ? 17.916 6.401 20.948 1.00 90.62 86 ALA A O 1
ATOM 668 N N . GLU A 1 87 ? 18.568 4.533 21.987 1.00 90.69 87 GLU A N 1
ATOM 669 C CA . GLU A 1 87 ? 19.794 5.101 22.544 1.00 90.69 87 GLU A CA 1
ATOM 670 C C . GLU A 1 87 ? 20.828 5.419 21.455 1.00 90.69 87 GLU A C 1
ATOM 672 O O . GLU A 1 87 ? 21.376 6.523 21.426 1.00 90.69 87 GLU A O 1
ATOM 677 N N . THR A 1 88 ? 21.067 4.483 20.533 1.00 88.88 88 THR A N 1
ATOM 678 C CA . THR A 1 88 ? 22.009 4.672 19.411 1.00 88.88 88 THR A CA 1
ATOM 679 C C . THR A 1 88 ? 21.511 5.723 18.414 1.00 88.88 88 THR A C 1
ATOM 681 O O . THR A 1 88 ? 22.292 6.546 17.922 1.00 88.88 88 THR A O 1
ATOM 684 N N . GLY A 1 89 ? 20.198 5.760 18.177 1.00 89.50 89 GLY A N 1
ATOM 685 C CA . GLY A 1 89 ? 19.523 6.804 17.414 1.00 89.50 89 GLY A CA 1
ATOM 686 C C . GLY A 1 89 ? 19.714 8.172 18.049 1.00 89.50 89 GLY A C 1
ATOM 687 O O . GLY A 1 89 ? 20.162 9.091 17.374 1.00 89.50 89 GLY A O 1
ATOM 688 N N . ALA A 1 90 ? 19.491 8.302 19.358 1.00 93.56 90 ALA A N 1
ATOM 689 C CA . ALA A 1 90 ? 19.659 9.570 20.065 1.00 93.56 90 ALA A CA 1
ATOM 690 C C . ALA A 1 90 ? 21.090 10.126 19.980 1.00 93.56 90 ALA A C 1
ATOM 692 O O . ALA A 1 90 ? 21.260 11.337 19.859 1.00 93.56 90 ALA A O 1
ATOM 693 N N . VAL A 1 91 ? 22.118 9.268 20.010 1.00 92.25 91 VAL A N 1
ATOM 694 C CA . VAL A 1 91 ? 23.518 9.691 19.803 1.00 92.25 91 VAL A CA 1
ATOM 695 C C . VAL A 1 91 ? 23.722 10.228 18.386 1.00 92.25 91 VAL A C 1
ATOM 697 O O . VAL A 1 91 ? 24.283 11.309 18.214 1.00 92.25 91 VAL A O 1
ATOM 700 N N . SER A 1 92 ? 23.220 9.509 17.380 1.00 90.75 92 SER A N 1
ATOM 701 C CA . SER A 1 92 ? 23.343 9.902 15.970 1.00 90.75 92 SER A CA 1
ATOM 702 C C . SER A 1 92 ? 22.608 11.211 15.677 1.00 90.75 92 SER A C 1
ATOM 704 O O . SER A 1 92 ? 23.145 12.097 15.018 1.00 90.75 92 SER A O 1
ATOM 706 N N . VAL A 1 93 ? 21.398 11.354 16.219 1.00 92.94 93 VAL A N 1
ATOM 707 C CA . VAL A 1 93 ? 20.582 12.568 16.119 1.00 92.94 93 VAL A CA 1
ATOM 708 C C . VAL A 1 93 ? 21.271 13.740 16.817 1.00 92.94 93 VAL A C 1
ATOM 710 O O . VAL A 1 93 ? 21.345 14.826 16.251 1.00 92.94 93 VAL A O 1
ATOM 713 N N . ALA A 1 94 ? 21.834 13.534 18.012 1.00 93.12 94 ALA A N 1
ATOM 714 C CA . ALA A 1 94 ? 22.550 14.586 18.728 1.00 93.12 94 ALA A CA 1
ATOM 715 C C . ALA A 1 94 ? 23.754 15.114 17.932 1.00 93.12 94 ALA A C 1
ATOM 717 O O . ALA A 1 94 ? 23.942 16.331 17.866 1.00 93.12 94 ALA A O 1
ATOM 718 N N . ALA A 1 95 ? 24.541 14.214 17.328 1.00 91.38 95 ALA A N 1
ATOM 719 C CA . ALA A 1 95 ? 25.675 14.568 16.476 1.00 91.38 95 ALA A CA 1
ATOM 720 C C . ALA A 1 95 ? 25.218 15.366 15.248 1.00 91.38 95 ALA A C 1
ATOM 722 O O . ALA A 1 95 ? 25.672 16.490 15.047 1.00 91.38 95 ALA A O 1
ATOM 723 N N . PHE A 1 96 ? 24.233 14.846 14.512 1.00 91.19 96 PHE A N 1
ATOM 724 C CA . PHE A 1 96 ? 23.684 15.491 13.320 1.00 91.19 96 PHE A CA 1
ATOM 725 C C . PHE A 1 96 ? 23.159 16.908 13.590 1.00 91.19 96 PHE A C 1
ATOM 727 O O . PHE A 1 96 ? 23.511 17.849 12.875 1.00 91.19 96 PHE A O 1
ATOM 734 N N . LEU A 1 97 ? 22.358 17.083 14.647 1.00 90.62 97 LEU A N 1
ATOM 735 C CA . LEU A 1 97 ? 21.803 18.389 15.005 1.00 90.62 97 LEU A CA 1
ATOM 736 C C . LEU A 1 97 ? 22.894 19.389 15.429 1.00 90.62 97 LEU A C 1
ATOM 738 O O . LEU A 1 97 ? 22.769 20.579 15.137 1.00 90.62 97 LEU A O 1
ATOM 742 N N . ASN A 1 98 ? 23.956 18.920 16.099 1.00 88.50 98 ASN A N 1
ATOM 743 C CA . ASN A 1 98 ? 25.080 19.758 16.532 1.00 88.50 98 ASN A CA 1
ATOM 744 C C . ASN A 1 98 ? 25.959 20.200 15.358 1.00 88.50 98 ASN A C 1
ATOM 746 O O . ASN A 1 98 ? 26.284 21.382 15.251 1.00 88.50 98 ASN A O 1
ATOM 750 N N . GLU A 1 99 ? 26.332 19.264 14.484 1.00 88.62 99 GLU A N 1
ATOM 751 C CA . GLU A 1 99 ? 27.180 19.520 13.313 1.00 88.62 99 GLU A CA 1
ATOM 752 C C . GLU A 1 99 ? 26.547 20.553 12.379 1.00 88.62 99 GLU A C 1
ATOM 754 O O . GLU A 1 99 ? 27.221 21.465 11.901 1.00 88.62 99 GLU A O 1
ATOM 759 N N . ASN A 1 100 ? 25.231 20.455 12.188 1.00 84.12 100 ASN A N 1
ATOM 760 C CA . ASN A 1 100 ? 24.486 21.296 11.257 1.00 84.12 100 ASN A CA 1
ATOM 761 C C . ASN A 1 100 ? 23.845 22.528 11.922 1.00 84.12 100 ASN A C 1
ATOM 763 O O . ASN A 1 100 ? 23.204 23.320 11.238 1.00 84.12 100 ASN A O 1
ATOM 767 N N . LYS A 1 101 ? 24.014 22.708 13.244 1.00 85.56 101 LYS A N 1
ATOM 768 C CA . LYS A 1 101 ? 23.464 23.832 14.033 1.00 85.56 101 LYS A CA 1
ATOM 769 C C . LYS A 1 101 ? 21.970 24.082 13.771 1.00 85.56 101 LYS A C 1
ATOM 771 O O . LYS A 1 101 ? 21.533 25.224 13.657 1.00 85.56 101 LYS A O 1
ATOM 776 N N . LEU A 1 102 ? 21.195 23.001 13.674 1.00 80.12 102 LEU A N 1
ATOM 777 C CA . LEU A 1 102 ? 19.821 23.035 13.158 1.00 80.12 102 LEU A CA 1
ATOM 778 C C . LEU A 1 102 ? 18.782 23.536 14.167 1.00 80.12 102 LEU A C 1
ATOM 780 O O . LEU A 1 102 ? 17.693 23.932 13.766 1.00 80.12 102 LEU A O 1
ATOM 784 N N . LEU A 1 103 ? 19.088 23.489 15.468 1.00 84.38 103 LEU A N 1
ATOM 785 C CA . LEU A 1 103 ? 18.154 23.846 16.535 1.00 84.38 103 LEU A CA 1
ATOM 786 C C . LEU A 1 103 ? 18.857 24.567 17.701 1.00 84.38 103 LEU A C 1
ATOM 788 O O . LEU A 1 103 ? 20.015 24.263 18.003 1.00 84.38 103 LEU A O 1
ATOM 792 N N . PRO A 1 104 ? 18.149 25.463 18.418 1.00 82.44 104 PRO A N 1
ATOM 793 C CA . PRO A 1 104 ? 18.567 25.974 19.725 1.00 82.44 104 PRO A CA 1
ATOM 794 C C . PRO A 1 104 ? 18.843 24.848 20.734 1.00 82.44 104 PRO A C 1
ATOM 796 O O . PRO A 1 104 ? 18.235 23.776 20.665 1.00 82.44 104 PRO A O 1
ATOM 799 N N . LYS A 1 105 ? 19.724 25.092 21.714 1.00 78.81 105 LYS A N 1
ATOM 800 C CA . LYS A 1 105 ? 20.179 24.072 22.685 1.00 78.81 105 LYS A CA 1
ATOM 801 C C . LYS A 1 105 ? 19.040 23.461 23.507 1.00 78.81 105 LYS A C 1
ATOM 803 O O . LYS A 1 105 ? 19.076 22.277 23.848 1.00 78.81 105 LYS A O 1
ATOM 808 N N . GLU A 1 106 ? 18.029 24.261 23.817 1.00 77.94 106 GLU A N 1
ATOM 809 C CA . GLU A 1 106 ? 16.861 23.859 24.596 1.00 77.94 106 GLU A CA 1
ATOM 810 C C . GLU A 1 106 ? 16.008 22.849 23.811 1.00 77.94 106 GLU A C 1
ATOM 812 O O . GLU A 1 106 ? 15.608 21.812 24.344 1.00 77.94 106 GLU A O 1
ATOM 817 N N . LEU A 1 107 ? 15.797 23.105 22.515 1.00 85.62 107 LEU A N 1
ATOM 818 C CA . LEU A 1 107 ? 15.061 22.218 21.612 1.00 85.62 107 LEU A CA 1
ATOM 819 C C . LEU A 1 107 ? 15.876 20.974 21.245 1.00 85.62 107 LEU A C 1
ATOM 821 O O . LEU A 1 107 ? 15.321 19.879 21.201 1.00 85.62 107 LEU A O 1
ATOM 825 N N . HIS A 1 108 ? 17.195 21.115 21.081 1.00 89.31 108 HIS A N 1
ATOM 826 C CA . HIS A 1 108 ? 18.120 19.993 20.885 1.00 89.31 108 HIS A CA 1
ATOM 827 C C . HIS A 1 108 ? 17.977 18.946 21.995 1.00 89.31 108 HIS A C 1
ATOM 829 O O . HIS A 1 108 ? 17.764 17.765 21.720 1.00 89.31 108 HIS A O 1
ATOM 835 N N . SER A 1 109 ? 17.984 19.397 23.252 1.00 89.88 109 SER A N 1
ATOM 836 C CA . SER A 1 109 ? 17.839 18.517 24.416 1.00 89.88 109 SER A CA 1
ATOM 837 C C . SER A 1 109 ? 16.486 17.797 24.433 1.00 89.88 109 SER A C 1
ATOM 839 O O . SER A 1 109 ? 16.429 16.608 24.750 1.00 89.88 109 SER A O 1
ATOM 841 N N . CYS A 1 110 ? 15.406 18.483 24.040 1.00 92.50 110 CYS A N 1
ATOM 842 C CA . CYS A 1 110 ? 14.069 17.891 23.941 1.00 92.50 110 CYS A CA 1
ATOM 843 C C . CYS A 1 110 ? 13.999 16.803 22.860 1.00 92.50 110 CYS A C 1
ATOM 845 O O . CYS A 1 110 ? 13.492 15.713 23.124 1.00 92.50 110 CYS A O 1
ATOM 847 N N . VAL A 1 111 ? 14.543 17.072 21.667 1.00 95.00 111 VAL A N 1
ATOM 848 C CA . VAL A 1 111 ? 14.560 16.110 20.554 1.00 95.00 111 VAL A CA 1
ATOM 849 C C . VAL A 1 111 ? 15.349 14.864 20.941 1.00 95.00 111 VAL A C 1
ATOM 851 O O . VAL A 1 111 ? 14.839 13.749 20.849 1.00 95.00 111 VAL A O 1
ATOM 854 N N . VAL A 1 112 ? 16.573 15.043 21.443 1.00 95.56 112 VAL A N 1
ATOM 855 C CA . VAL A 1 112 ? 17.442 13.928 21.841 1.00 95.56 112 VAL A CA 1
ATOM 856 C C . VAL A 1 112 ? 16.816 13.113 22.976 1.00 95.56 112 VAL A C 1
ATOM 858 O O . VAL A 1 112 ? 16.910 11.885 22.959 1.00 95.56 112 VAL A O 1
ATOM 861 N N . SER A 1 113 ? 16.152 13.764 23.939 1.00 96.44 113 SER A N 1
ATOM 862 C CA . SER A 1 113 ? 15.422 13.075 25.011 1.00 96.44 113 SER A CA 1
ATOM 863 C C . SER A 1 113 ? 14.294 12.210 24.455 1.00 96.44 113 SER A C 1
ATOM 865 O O . SER A 1 113 ? 14.255 11.011 24.734 1.00 96.44 113 SER A O 1
ATOM 867 N N . ALA A 1 114 ? 13.426 12.781 23.614 1.00 96.75 114 ALA A N 1
ATOM 868 C CA . ALA A 1 114 ? 12.299 12.058 23.044 1.00 96.75 114 ALA A CA 1
ATOM 869 C C . ALA A 1 114 ? 12.766 10.835 22.242 1.00 96.75 114 ALA A C 1
ATOM 871 O O . ALA A 1 114 ? 12.290 9.727 22.493 1.00 96.75 114 ALA A O 1
ATOM 872 N N . VAL A 1 115 ? 13.767 11.000 21.366 1.00 96.44 115 VAL A N 1
ATOM 873 C CA . VAL A 1 115 ? 14.369 9.889 20.608 1.00 96.44 115 VAL A CA 1
ATOM 874 C C . VAL A 1 115 ? 14.955 8.836 21.553 1.00 96.44 115 VAL A C 1
ATOM 876 O O . VAL A 1 115 ? 14.704 7.650 21.371 1.00 96.44 115 VAL A O 1
ATOM 879 N N . ARG A 1 116 ? 15.680 9.229 22.606 1.00 96.12 116 ARG A N 1
ATOM 880 C CA . ARG A 1 116 ? 16.297 8.276 23.545 1.00 96.12 116 ARG A CA 1
ATOM 881 C C . ARG A 1 116 ? 15.267 7.455 24.311 1.00 96.12 116 ARG A C 1
ATOM 883 O O . ARG A 1 116 ? 15.459 6.261 24.524 1.00 96.12 116 ARG A O 1
ATOM 890 N N . HIS A 1 117 ? 14.191 8.090 24.763 1.00 95.56 117 HIS A N 1
ATOM 891 C CA . HIS A 1 117 ? 13.247 7.467 25.684 1.00 95.56 117 HIS A CA 1
ATOM 892 C C . HIS A 1 117 ? 12.019 6.877 25.002 1.00 95.56 117 HIS A C 1
ATOM 894 O O . HIS A 1 117 ? 11.207 6.258 25.694 1.00 95.56 117 HIS A O 1
ATOM 900 N N . HIS A 1 118 ? 11.852 7.018 23.681 1.00 93.88 118 HIS A N 1
ATOM 901 C CA . HIS A 1 118 ? 10.628 6.564 23.024 1.00 93.88 118 HIS A CA 1
ATOM 902 C C . HIS A 1 118 ? 10.383 5.070 23.260 1.00 93.88 118 HIS A C 1
ATOM 904 O O . HIS A 1 118 ? 9.272 4.691 23.605 1.00 93.88 118 HIS A O 1
ATOM 910 N N . SER A 1 119 ? 11.399 4.206 23.223 1.00 90.12 119 SER A N 1
ATOM 911 C CA . SER A 1 119 ? 11.225 2.774 23.525 1.00 90.12 119 SER A CA 1
ATOM 912 C C . SER A 1 119 ? 10.763 2.476 24.970 1.00 90.12 119 SER A C 1
ATOM 914 O O . SER A 1 119 ? 10.176 1.427 25.239 1.00 90.12 119 SER A O 1
ATOM 916 N N . SER A 1 120 ? 10.926 3.415 25.911 1.00 90.25 120 SER A N 1
ATOM 917 C CA . SER A 1 120 ? 10.523 3.285 27.322 1.00 90.25 120 SER A CA 1
ATOM 918 C C . SER A 1 120 ? 9.048 3.646 27.560 1.00 90.25 120 SER A C 1
ATOM 920 O O . SER A 1 120 ? 8.720 4.547 28.333 1.00 90.25 120 SER A O 1
ATOM 922 N N . LYS A 1 121 ? 8.127 2.914 26.920 1.00 85.50 121 LYS A N 1
ATOM 923 C CA . LYS A 1 121 ? 6.671 3.187 26.938 1.00 85.50 121 LYS A CA 1
ATOM 924 C C . LYS A 1 121 ? 5.999 3.091 28.320 1.00 85.50 121 LYS A C 1
ATOM 926 O O . LYS A 1 121 ? 4.897 3.604 28.494 1.00 85.50 121 LYS A O 1
ATOM 931 N N . GLY A 1 122 ? 6.635 2.434 29.294 1.00 80.06 122 GLY A N 1
ATOM 932 C CA . GLY A 1 122 ? 6.126 2.278 30.666 1.00 80.06 122 GLY A CA 1
ATOM 933 C C . GLY A 1 122 ? 6.639 3.307 31.679 1.00 80.06 122 GLY A C 1
ATOM 934 O O . GLY A 1 122 ? 6.335 3.172 32.857 1.00 80.06 122 GLY A O 1
ATOM 935 N N . LYS A 1 123 ? 7.448 4.282 31.251 1.00 86.81 123 LYS A N 1
ATOM 936 C CA . LYS A 1 123 ? 8.037 5.307 32.123 1.00 86.81 123 LYS A CA 1
ATOM 937 C C . LYS A 1 123 ? 7.689 6.694 31.607 1.00 86.81 123 LYS A C 1
ATOM 939 O O . LYS A 1 123 ? 7.877 6.952 30.415 1.00 86.81 123 LYS A O 1
ATOM 944 N N . ASP A 1 124 ? 7.302 7.586 32.504 1.00 89.12 124 ASP A N 1
ATOM 945 C CA . ASP A 1 124 ? 6.992 8.973 32.163 1.00 89.12 124 ASP A CA 1
ATOM 946 C C . ASP A 1 124 ? 8.273 9.809 32.058 1.00 89.12 124 ASP A C 1
ATOM 948 O O . ASP A 1 124 ? 9.210 9.630 32.836 1.00 89.12 124 ASP A O 1
ATOM 952 N N . HIS A 1 125 ? 8.337 10.664 31.041 1.00 94.94 125 HIS A N 1
ATOM 953 C CA . HIS A 1 125 ? 9.460 11.553 30.739 1.00 94.94 125 HIS A CA 1
ATOM 954 C C . HIS A 1 125 ? 8.938 12.949 30.337 1.00 94.94 125 HIS A C 1
ATOM 956 O O . HIS A 1 125 ? 7.858 13.361 30.762 1.00 94.94 125 HIS A O 1
ATOM 962 N N . GLY A 1 126 ? 9.717 13.702 29.552 1.00 94.06 126 GLY A N 1
ATOM 963 C CA . GLY A 1 126 ? 9.347 15.029 29.073 1.00 94.06 126 GLY A CA 1
ATOM 964 C C . GLY A 1 126 ? 8.106 15.032 28.171 1.00 94.06 126 GLY A C 1
ATOM 965 O O . GLY A 1 126 ? 7.678 13.995 27.660 1.00 94.06 126 GLY A O 1
ATOM 966 N N . PRO A 1 127 ? 7.503 16.208 27.940 1.00 95.38 127 PRO A N 1
ATOM 967 C CA . PRO A 1 127 ? 6.228 16.299 27.234 1.00 95.38 127 PRO A CA 1
ATOM 968 C C . PRO A 1 127 ? 6.315 15.852 25.764 1.00 95.38 127 PRO A C 1
ATOM 970 O O . PRO A 1 127 ? 5.379 15.221 25.268 1.00 95.38 127 PRO A O 1
ATOM 973 N N . TYR A 1 128 ? 7.439 16.105 25.081 1.00 96.69 128 TYR A N 1
ATOM 974 C CA . TYR A 1 128 ? 7.680 15.577 23.733 1.00 96.69 128 TYR A CA 1
ATOM 975 C C . TYR A 1 128 ? 7.964 14.074 23.730 1.00 96.69 128 TYR A C 1
ATOM 977 O O . TYR A 1 128 ? 7.522 13.381 22.817 1.00 96.69 128 TYR A O 1
ATOM 985 N N . ASP A 1 129 ? 8.645 13.549 24.752 1.00 97.38 129 ASP A N 1
ATOM 986 C CA . ASP A 1 129 ? 8.853 12.114 24.933 1.00 97.38 129 ASP A CA 1
ATOM 987 C C . ASP A 1 129 ? 7.498 11.403 25.044 1.00 97.38 129 ASP A C 1
ATOM 989 O O . ASP A 1 129 ? 7.257 10.406 24.369 1.00 97.38 129 ASP A O 1
ATOM 993 N N . GLU A 1 130 ? 6.583 11.937 25.857 1.00 96.00 130 GLU A N 1
ATOM 994 C CA . GLU A 1 130 ? 5.242 11.377 26.022 1.00 96.00 130 GLU A CA 1
ATOM 995 C C . GLU A 1 130 ? 4.396 11.498 24.756 1.00 96.00 130 GLU A C 1
ATOM 997 O O . GLU A 1 130 ? 3.689 10.554 24.403 1.00 96.00 130 GLU A O 1
ATOM 1002 N N . LEU A 1 131 ? 4.487 12.622 24.042 1.00 93.62 131 LEU A N 1
ATOM 1003 C CA . LEU A 1 131 ? 3.842 12.788 22.742 1.00 93.62 131 LEU A CA 1
ATOM 1004 C C . LEU A 1 131 ? 4.340 11.760 21.719 1.00 93.62 131 LEU A C 1
ATOM 1006 O O . LEU A 1 131 ? 3.521 11.114 21.069 1.00 93.62 131 LEU A O 1
ATOM 1010 N N . LEU A 1 132 ? 5.654 11.568 21.610 1.00 96.88 132 LEU A N 1
ATOM 1011 C CA . LEU A 1 132 ? 6.246 10.606 20.685 1.00 96.88 132 LEU A CA 1
ATOM 1012 C C . LEU A 1 132 ? 5.847 9.173 21.037 1.00 96.88 132 LEU A C 1
ATOM 1014 O O . LEU A 1 132 ? 5.456 8.407 20.164 1.00 96.88 132 LEU A O 1
ATOM 1018 N N . LYS A 1 133 ? 5.900 8.797 22.319 1.00 94.81 133 LYS A N 1
ATOM 1019 C CA . LYS A 1 133 ? 5.469 7.464 22.766 1.00 94.81 133 LYS A CA 1
ATOM 1020 C C . LYS A 1 133 ? 4.008 7.205 22.436 1.00 94.81 133 LYS A C 1
ATOM 1022 O O . LYS A 1 133 ? 3.676 6.098 22.025 1.00 94.81 133 LYS A O 1
ATOM 1027 N N . ASP A 1 134 ? 3.159 8.205 22.642 1.00 87.31 134 ASP A N 1
ATOM 1028 C CA . ASP A 1 134 ? 1.734 8.121 22.364 1.00 87.31 134 ASP A CA 1
ATOM 1029 C C . ASP A 1 134 ? 1.471 8.007 20.856 1.00 87.31 134 ASP A C 1
ATOM 1031 O O . ASP A 1 134 ? 0.717 7.128 20.450 1.00 87.31 134 ASP A O 1
ATOM 1035 N N . ALA A 1 135 ? 2.128 8.824 20.029 1.00 81.38 135 ALA A N 1
ATOM 1036 C CA . ALA A 1 135 ? 2.010 8.789 18.571 1.00 81.38 135 ALA A CA 1
ATOM 1037 C C . ALA A 1 135 ? 2.547 7.482 17.961 1.00 81.38 135 ALA A C 1
ATOM 1039 O O . ALA A 1 135 ? 1.877 6.887 17.120 1.00 81.38 135 ALA A O 1
ATOM 1040 N N . ASP A 1 136 ? 3.702 6.998 18.426 1.00 89.25 136 ASP A N 1
ATOM 1041 C CA . ASP A 1 136 ? 4.301 5.728 18.000 1.00 89.25 136 ASP A CA 1
ATOM 1042 C C . ASP A 1 136 ? 3.403 4.534 18.362 1.00 89.25 136 ASP A C 1
ATOM 1044 O O . ASP A 1 136 ? 2.989 3.766 17.491 1.00 89.25 136 ASP A O 1
ATOM 1048 N N . VAL A 1 137 ? 2.974 4.433 19.631 1.00 80.50 137 VAL A N 1
ATOM 1049 C CA . VAL A 1 137 ? 2.017 3.390 20.042 1.00 80.50 137 VAL A CA 1
ATOM 1050 C C . VAL A 1 137 ? 0.711 3.514 19.274 1.00 80.50 137 VAL A C 1
ATOM 1052 O O . VAL A 1 137 ? 0.121 2.498 18.911 1.00 80.50 137 VAL A O 1
ATOM 1055 N N . PHE A 1 138 ? 0.233 4.734 19.032 1.00 70.31 138 PHE A N 1
ATOM 1056 C CA . PHE A 1 138 ? -1.008 4.932 18.307 1.00 70.31 138 PHE A CA 1
ATOM 1057 C C . PHE A 1 138 ? -0.883 4.484 16.854 1.00 70.31 138 PHE A C 1
ATOM 1059 O O . PHE A 1 138 ? -1.778 3.797 16.380 1.00 70.31 138 PHE A O 1
ATOM 1066 N N . HIS A 1 139 ? 0.222 4.771 16.165 1.00 71.88 139 HIS A N 1
ATOM 1067 C CA . HIS A 1 139 ? 0.440 4.257 14.817 1.00 71.88 139 HIS A CA 1
ATOM 1068 C C . HIS A 1 139 ? 0.467 2.720 14.796 1.00 71.88 139 HIS A C 1
ATOM 1070 O O . HIS A 1 139 ? -0.284 2.108 14.039 1.00 71.88 139 HIS A O 1
ATOM 1076 N N . ARG A 1 140 ? 1.198 2.085 15.721 1.00 66.56 140 ARG A N 1
ATOM 1077 C CA . ARG A 1 140 ? 1.190 0.619 15.901 1.00 66.56 140 ARG A CA 1
ATOM 1078 C C . ARG A 1 140 ? -0.219 0.086 16.227 1.00 66.56 140 ARG A C 1
ATOM 1080 O O . ARG A 1 140 ? -0.616 -0.984 15.770 1.00 66.56 140 ARG A O 1
ATOM 1087 N N . PHE A 1 141 ? -1.025 0.864 16.956 1.00 59.09 141 PHE A N 1
ATOM 1088 C CA . PHE A 1 141 ? -2.449 0.603 17.186 1.00 59.09 141 PHE A CA 1
ATOM 1089 C C . PHE A 1 141 ? -3.299 0.664 15.918 1.00 59.09 141 PHE A C 1
ATOM 1091 O O . PHE A 1 141 ? -4.199 -0.162 15.753 1.00 59.09 141 PHE A O 1
ATOM 1098 N N . LEU A 1 142 ? -3.018 1.597 15.011 1.00 50.50 142 LEU A N 1
ATOM 1099 C CA . LEU A 1 142 ? -3.683 1.669 13.712 1.00 50.50 142 LEU A CA 1
ATOM 1100 C C . LEU A 1 142 ? -3.356 0.457 12.836 1.00 50.50 142 LEU A C 1
ATOM 1102 O O . LEU A 1 142 ? -4.239 -0.032 12.132 1.00 50.50 142 LEU A O 1
ATOM 1106 N N . GLU A 1 143 ? -2.124 -0.040 12.923 1.00 52.84 143 GLU A N 1
ATOM 1107 C CA . GLU A 1 143 ? -1.650 -1.215 12.187 1.00 52.84 143 GLU A CA 1
ATOM 1108 C C . GLU A 1 143 ? -2.131 -2.545 12.783 1.00 52.84 143 GLU A C 1
ATOM 1110 O O . GLU A 1 143 ? -2.044 -3.575 12.120 1.00 52.84 143 GLU A O 1
ATOM 1115 N N . GLY A 1 144 ? -2.685 -2.532 14.000 1.00 47.41 144 GLY A N 1
ATOM 1116 C CA . GLY A 1 144 ? -3.127 -3.745 14.681 1.00 47.41 144 GLY A CA 1
ATOM 1117 C C . GLY A 1 144 ? -1.961 -4.591 15.191 1.00 47.41 144 GLY A C 1
ATOM 1118 O O . GLY A 1 144 ? -2.014 -5.813 15.091 1.00 47.41 144 GLY A O 1
ATOM 1119 N N . ASP A 1 145 ? -0.907 -3.966 15.715 1.00 50.41 145 ASP A N 1
ATOM 1120 C CA . ASP A 1 145 ? 0.271 -4.650 16.260 1.00 50.41 145 ASP A CA 1
ATOM 1121 C C . ASP A 1 145 ? -0.068 -5.440 17.558 1.00 50.41 145 ASP A C 1
ATOM 1123 O O . ASP A 1 145 ? -0.621 -4.866 18.502 1.00 50.41 145 ASP A O 1
ATOM 1127 N N . PRO A 1 146 ? 0.242 -6.749 17.665 1.00 40.78 146 PRO A N 1
ATOM 1128 C CA . PRO A 1 146 ? -0.020 -7.548 18.870 1.00 40.78 146 PRO A CA 1
ATOM 1129 C C . PRO A 1 146 ? 0.716 -7.066 20.135 1.00 40.78 146 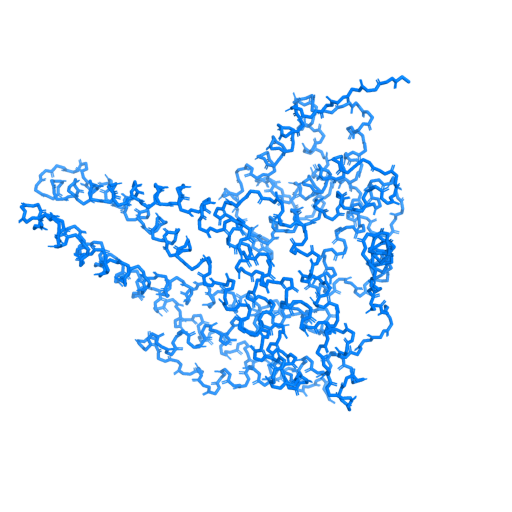PRO A C 1
ATOM 1131 O O . PRO A 1 146 ? 0.293 -7.386 21.250 1.00 40.78 146 PRO A O 1
ATOM 1134 N N . VAL A 1 147 ? 1.749 -6.219 20.022 1.00 51.88 147 VAL A N 1
ATOM 1135 C CA . VAL A 1 147 ? 2.441 -5.613 21.178 1.00 51.88 147 VAL A CA 1
ATOM 1136 C C . VAL A 1 147 ? 1.497 -4.754 22.048 1.00 51.88 147 VAL A C 1
ATOM 1138 O O . VAL A 1 147 ? 1.774 -4.516 23.229 1.00 51.88 147 VAL A O 1
ATOM 1141 N N . LEU A 1 148 ? 0.328 -4.368 21.525 1.00 50.69 148 LEU A N 1
ATOM 1142 C CA . LEU A 1 148 ? -0.730 -3.630 22.230 1.00 50.69 148 LEU A CA 1
ATOM 1143 C C . LEU A 1 148 ? -1.419 -4.413 23.357 1.00 50.69 148 LEU A C 1
ATOM 1145 O O . LEU A 1 148 ? -2.155 -3.813 24.141 1.00 50.69 148 LEU A O 1
ATOM 1149 N N . LEU A 1 149 ? -1.164 -5.721 23.482 1.00 49.09 149 LEU A N 1
ATOM 1150 C CA . LEU A 1 149 ? -1.581 -6.511 24.647 1.00 49.09 149 LEU A CA 1
ATOM 1151 C C . LEU A 1 149 ? -0.901 -6.037 25.945 1.00 49.09 149 LEU A C 1
ATOM 1153 O O . LEU A 1 149 ? -1.369 -6.339 27.044 1.00 49.09 149 LEU A O 1
ATOM 1157 N N . LYS A 1 150 ? 0.183 -5.253 25.844 1.00 62.81 150 LYS A N 1
ATOM 1158 C CA . LYS A 1 150 ? 0.823 -4.606 26.995 1.00 62.81 150 LYS A CA 1
ATOM 1159 C C . LYS A 1 150 ? -0.091 -3.504 27.558 1.00 62.81 150 LYS A C 1
ATOM 1161 O O . LYS A 1 150 ? -0.395 -2.549 26.837 1.00 62.81 150 LYS A O 1
ATOM 1166 N N . PRO A 1 151 ? -0.451 -3.538 28.858 1.00 65.06 151 PRO A N 1
ATOM 1167 C CA . PRO A 1 151 ? -1.364 -2.557 29.457 1.00 65.06 151 PRO A CA 1
ATOM 1168 C C . PRO A 1 151 ? -0.949 -1.093 29.247 1.00 65.06 151 PRO A C 1
ATOM 1170 O O . PRO A 1 151 ? -1.790 -0.242 28.962 1.00 65.06 151 PRO A O 1
ATOM 1173 N N . SER A 1 152 ? 0.353 -0.796 29.321 1.00 67.44 152 SER A N 1
ATOM 1174 C CA . SER A 1 152 ? 0.884 0.558 29.113 1.00 67.44 152 SER A CA 1
ATOM 1175 C C . SER A 1 152 ? 0.699 1.071 27.683 1.00 67.44 152 SER A C 1
ATOM 1177 O O . SER A 1 152 ? 0.537 2.270 27.484 1.00 67.44 152 SER A O 1
ATOM 1179 N N . TRP A 1 153 ? 0.665 0.189 26.686 1.00 74.31 153 TRP A N 1
ATOM 1180 C CA . TRP A 1 153 ? 0.463 0.568 25.288 1.00 74.31 153 TRP A CA 1
ATOM 1181 C C . TRP A 1 153 ? -1.024 0.818 25.007 1.00 74.31 153 TRP A C 1
ATOM 1183 O O . TRP A 1 153 ? -1.387 1.846 24.437 1.00 74.31 153 TRP A O 1
ATOM 1193 N N . GLY A 1 154 ? -1.909 -0.051 25.504 1.00 61.97 154 GLY A N 1
ATOM 1194 C CA . GLY A 1 154 ? -3.359 0.140 25.380 1.00 61.97 154 GLY A CA 1
ATOM 1195 C C . GLY A 1 154 ? -3.866 1.449 26.009 1.00 61.97 154 GLY A C 1
ATOM 1196 O O . GLY A 1 154 ? -4.750 2.108 25.450 1.00 61.97 154 GLY A O 1
ATOM 1197 N N . LEU A 1 155 ? -3.278 1.867 27.137 1.00 72.94 155 LEU A N 1
ATOM 1198 C CA . LEU A 1 155 ? -3.589 3.147 27.787 1.00 72.94 155 LEU A CA 1
ATOM 1199 C C . LEU A 1 155 ? -3.181 4.351 26.927 1.00 72.94 155 LEU A C 1
ATOM 1201 O O . LEU A 1 155 ? -3.985 5.265 26.743 1.00 72.94 155 LEU A O 1
ATOM 1205 N N . ARG A 1 156 ? -1.974 4.331 26.347 1.00 82.06 156 ARG A N 1
ATOM 1206 C CA . ARG A 1 156 ? -1.477 5.401 25.464 1.00 82.06 156 ARG A CA 1
ATOM 1207 C C . ARG A 1 156 ? -2.317 5.540 24.198 1.00 82.06 156 ARG A C 1
ATOM 1209 O O . ARG A 1 156 ? -2.743 6.642 23.864 1.00 82.06 156 ARG A O 1
ATOM 1216 N N . ALA A 1 157 ? -2.650 4.424 23.548 1.00 66.38 157 ALA A N 1
ATOM 1217 C CA . ALA A 1 157 ? -3.541 4.439 22.389 1.00 66.38 157 ALA A CA 1
ATOM 1218 C C . ALA A 1 157 ? -4.928 5.009 22.741 1.00 66.38 157 ALA A C 1
ATOM 1220 O O . ALA A 1 157 ? -5.468 5.831 22.003 1.00 66.38 157 ALA A O 1
ATOM 1221 N N . SER A 1 158 ? -5.492 4.623 23.893 1.00 62.16 158 SER A N 1
ATOM 1222 C CA . SER A 1 158 ? -6.783 5.151 24.364 1.00 62.16 158 SER A CA 1
ATOM 1223 C C . SER A 1 158 ? -6.734 6.661 24.615 1.00 62.16 158 SER A C 1
ATOM 1225 O O . SER A 1 158 ? -7.651 7.373 24.213 1.00 62.16 158 SER A O 1
ATOM 1227 N N . LYS A 1 159 ? -5.640 7.157 25.202 1.00 75.31 159 LYS A N 1
ATOM 1228 C CA . LYS A 1 159 ? -5.411 8.589 25.427 1.00 75.31 159 LYS A CA 1
ATOM 1229 C C . LYS A 1 159 ? -5.403 9.377 24.113 1.00 75.31 159 LYS A C 1
ATOM 1231 O O . LYS A 1 159 ? -6.121 10.365 24.000 1.00 75.31 159 LYS A O 1
ATOM 1236 N N . VAL A 1 160 ? -4.671 8.909 23.098 1.00 65.62 160 VAL A N 1
ATOM 1237 C CA . VAL A 1 160 ? -4.653 9.556 21.771 1.00 65.62 160 VAL A CA 1
ATOM 1238 C C . VAL A 1 160 ? -6.037 9.553 21.123 1.00 65.62 160 VAL A C 1
ATOM 1240 O O . VAL A 1 160 ? -6.453 10.554 20.545 1.00 65.62 160 VAL A O 1
ATOM 1243 N N . ILE A 1 161 ? -6.797 8.463 21.255 1.00 52.50 161 ILE A N 1
ATOM 1244 C CA . ILE A 1 161 ? -8.183 8.401 20.768 1.00 52.50 161 ILE A CA 1
ATOM 1245 C C . ILE A 1 161 ? -9.043 9.489 21.420 1.00 52.50 161 ILE A C 1
ATOM 1247 O O . ILE A 1 161 ? -9.833 10.136 20.730 1.00 52.50 161 ILE A O 1
ATOM 1251 N N . ASP A 1 162 ? -8.917 9.689 22.729 1.00 62.19 162 ASP A N 1
ATOM 1252 C CA . ASP A 1 162 ? -9.695 10.693 23.454 1.00 62.19 162 ASP A CA 1
ATOM 1253 C C . ASP A 1 162 ? -9.273 12.128 23.094 1.00 62.19 162 ASP A C 1
ATOM 1255 O O . ASP A 1 162 ? -10.132 12.994 22.903 1.00 62.19 162 ASP A O 1
ATOM 1259 N N . GLU A 1 163 ? -7.981 12.366 22.868 1.00 66.38 163 GLU A N 1
ATOM 1260 C CA . GLU A 1 163 ? -7.467 13.637 22.346 1.00 66.38 163 GLU A CA 1
ATOM 1261 C C . GLU A 1 163 ? -8.000 13.931 20.937 1.00 66.38 163 GLU A C 1
ATOM 1263 O O . GLU A 1 163 ? -8.537 15.013 20.689 1.00 66.38 163 GLU A O 1
ATOM 1268 N N . LEU A 1 164 ? -7.964 12.953 20.028 1.00 52.69 164 LEU A N 1
ATOM 1269 C CA . LEU A 1 164 ? -8.500 13.101 18.673 1.00 52.69 164 LEU A CA 1
ATOM 1270 C C . LEU A 1 164 ? -10.011 13.361 18.670 1.00 52.69 164 LEU A C 1
ATOM 1272 O O . LEU A 1 164 ? -10.485 14.166 17.865 1.00 52.69 164 LEU A O 1
ATOM 1276 N N . LYS A 1 165 ? -10.775 12.746 19.587 1.00 49.78 165 LYS A N 1
ATOM 1277 C CA . LYS A 1 165 ? -12.199 13.076 19.792 1.00 49.78 165 LYS A CA 1
ATOM 1278 C C . LYS A 1 165 ? -12.377 14.536 20.204 1.00 49.78 165 LYS A C 1
ATOM 1280 O O . LYS A 1 165 ? -13.270 15.205 19.694 1.00 49.78 165 LYS A O 1
ATOM 1285 N N . SER A 1 166 ? -11.533 15.036 21.106 1.00 53.69 166 SER A N 1
ATOM 1286 C CA . SER A 1 166 ? -11.595 16.432 21.556 1.00 53.69 166 SER A CA 1
ATOM 1287 C C . SER A 1 166 ? -11.266 17.430 20.434 1.00 53.69 166 SER A C 1
ATOM 1289 O O . SER A 1 166 ? -11.898 18.483 20.347 1.00 53.69 166 SER A O 1
ATOM 1291 N N . LEU A 1 167 ? -10.349 17.071 19.528 1.00 50.59 167 LEU A N 1
ATOM 1292 C CA . LEU A 1 167 ? -9.978 17.875 18.359 1.00 50.59 167 LEU A CA 1
ATOM 1293 C C . LEU A 1 167 ? -11.084 17.890 17.295 1.00 50.59 167 LEU A C 1
ATOM 1295 O O . LEU A 1 167 ? -11.401 18.943 16.745 1.00 50.59 167 LEU A O 1
ATOM 1299 N N . THR A 1 168 ? -11.737 16.750 17.050 1.00 39.66 168 THR A N 1
ATOM 1300 C CA . THR A 1 168 ? -12.872 16.684 16.110 1.00 39.66 168 THR A CA 1
ATOM 1301 C C . THR A 1 168 ? -14.091 17.454 16.607 1.00 39.66 168 THR A C 1
ATOM 1303 O O . THR A 1 168 ? -14.768 18.088 15.803 1.00 39.66 168 THR A O 1
ATOM 1306 N N . LEU A 1 169 ? -14.331 17.485 17.922 1.00 38.50 169 LEU A N 1
ATOM 1307 C CA . LEU A 1 169 ? -15.402 18.286 18.527 1.00 38.50 169 LEU A CA 1
ATOM 1308 C C . LEU A 1 169 ? -15.216 19.802 18.341 1.00 38.50 169 LEU A C 1
ATOM 1310 O O . LEU A 1 169 ? -16.207 20.528 18.384 1.00 38.50 169 LEU A O 1
ATOM 1314 N N . LYS A 1 170 ? -13.984 20.285 18.120 1.00 44.19 170 LYS A N 1
ATOM 1315 C CA . LYS A 1 170 ? -13.700 21.715 17.918 1.00 44.19 170 LYS A CA 1
ATOM 1316 C C . LYS A 1 170 ? -13.829 22.183 16.462 1.00 44.19 170 LYS A C 1
ATOM 1318 O O . LYS A 1 170 ? -14.091 23.363 16.274 1.00 44.19 170 LYS A O 1
ATOM 1323 N N . ASN A 1 171 ? -13.717 21.296 15.462 1.00 43.09 171 ASN A N 1
ATOM 1324 C CA . ASN A 1 171 ? -13.663 21.693 14.041 1.00 43.09 171 ASN A CA 1
ATOM 1325 C C . ASN A 1 171 ? -14.651 21.000 13.077 1.00 43.09 171 ASN A C 1
ATOM 1327 O O . ASN A 1 171 ? -14.675 21.351 11.903 1.00 43.09 171 ASN A O 1
ATOM 1331 N N . ALA A 1 172 ? -15.513 20.078 13.510 1.00 35.59 172 ALA A N 1
ATOM 1332 C CA . ALA A 1 172 ? -16.652 19.642 12.692 1.00 35.59 172 ALA A CA 1
ATOM 1333 C C . ALA A 1 172 ? -17.738 19.005 13.566 1.00 35.59 172 ALA A C 1
ATOM 1335 O O . ALA A 1 172 ? -17.459 18.135 14.386 1.00 35.59 172 ALA A O 1
ATOM 1336 N N . GLY A 1 173 ? -18.994 19.408 13.370 1.00 31.41 173 GLY A N 1
ATOM 1337 C CA . GLY A 1 173 ? -20.143 19.040 14.205 1.00 31.41 173 GLY A CA 1
ATOM 1338 C C . GLY A 1 173 ? -20.607 17.577 14.156 1.00 31.41 173 GLY A C 1
ATOM 1339 O O . GLY A 1 173 ? -21.801 17.348 13.998 1.00 31.41 173 GLY A O 1
ATOM 1340 N N . HIS A 1 174 ? -19.731 16.580 14.330 1.00 34.38 174 HIS A N 1
ATOM 1341 C CA . HIS A 1 174 ? -20.119 15.171 14.471 1.00 34.38 174 HIS A CA 1
ATOM 1342 C C . HIS A 1 174 ? -19.154 14.373 15.381 1.00 34.38 174 HIS A C 1
ATOM 1344 O O . HIS A 1 174 ? -17.971 14.268 15.063 1.00 34.38 174 HIS A O 1
ATOM 1350 N N . PRO A 1 175 ? -19.629 13.738 16.473 1.00 32.28 175 PRO A N 1
ATOM 1351 C CA . PRO A 1 175 ? -18.764 12.998 17.394 1.00 32.28 175 PRO A CA 1
ATOM 1352 C C . PRO A 1 175 ? -18.279 11.657 16.811 1.00 32.28 175 PRO A C 1
ATOM 1354 O O . PRO A 1 175 ? -19.073 10.852 16.313 1.00 32.28 175 PRO A O 1
ATOM 1357 N N . LEU A 1 176 ? -16.974 11.380 16.940 1.00 34.69 176 LEU A N 1
ATOM 1358 C CA . LEU A 1 176 ? -16.388 10.049 16.738 1.00 34.69 176 LEU A CA 1
ATOM 1359 C C . LEU A 1 176 ? -16.924 9.069 17.795 1.00 34.69 176 LEU A C 1
ATOM 1361 O O . LEU A 1 176 ? -16.681 9.223 18.991 1.00 34.69 176 LEU A O 1
ATOM 1365 N N . MET A 1 177 ? -17.607 8.011 17.357 1.00 33.56 177 MET A N 1
ATOM 1366 C CA . MET A 1 177 ? -18.056 6.935 18.244 1.00 33.56 177 MET A CA 1
ATOM 1367 C C . MET A 1 177 ? -16.990 5.849 18.351 1.00 33.56 177 MET A C 1
ATOM 1369 O O . MET A 1 177 ? -16.988 4.926 17.545 1.00 33.56 177 MET A O 1
ATOM 1373 N N . LEU A 1 178 ? -16.097 5.961 19.338 1.00 36.06 178 LEU A N 1
ATOM 1374 C CA . LEU A 1 178 ? -15.114 4.927 19.676 1.00 36.06 178 LEU A CA 1
ATOM 1375 C C . LEU A 1 178 ? -15.107 4.666 21.185 1.00 36.06 178 LEU A C 1
ATOM 1377 O O . LEU A 1 178 ? -14.646 5.498 21.965 1.00 36.06 178 LEU A O 1
ATOM 1381 N N . SER A 1 179 ? -15.612 3.502 21.593 1.00 35.66 179 SER A N 1
ATOM 1382 C CA . SER A 1 179 ? -15.429 2.956 22.945 1.00 35.66 179 SER A CA 1
ATOM 1383 C C . SER A 1 179 ? -14.190 2.055 22.954 1.00 35.66 179 SER A C 1
ATOM 1385 O O . SER A 1 179 ? -14.050 1.188 22.087 1.00 35.66 179 SER A O 1
ATOM 1387 N N . SER A 1 180 ? -13.292 2.250 23.923 1.00 36.78 180 SER A N 1
ATOM 1388 C CA . SER A 1 180 ? -12.087 1.431 24.138 1.00 36.78 180 SER A CA 1
ATOM 1389 C C . SER A 1 180 ? -12.397 0.012 24.634 1.00 36.78 180 SER A C 1
ATOM 1391 O O . SER A 1 180 ? -11.537 -0.856 24.548 1.00 36.78 180 SER A O 1
ATOM 1393 N N . LYS A 1 181 ? -13.630 -0.259 25.090 1.00 37.06 181 LYS A N 1
ATOM 1394 C CA . LYS A 1 181 ? -14.033 -1.547 25.690 1.00 37.06 181 LYS A CA 1
ATOM 1395 C C . LYS A 1 181 ? -14.877 -2.445 24.784 1.00 37.06 181 LYS A C 1
ATOM 1397 O O . LYS A 1 181 ? -15.097 -3.607 25.100 1.00 37.06 181 LYS A O 1
ATOM 1402 N N . ASP A 1 182 ? -15.393 -1.913 23.683 1.00 50.19 182 ASP A N 1
ATOM 1403 C CA . ASP A 1 182 ? -16.392 -2.596 22.863 1.00 50.19 182 ASP A CA 1
ATOM 1404 C C . ASP A 1 182 ? -15.700 -3.259 21.657 1.00 50.19 182 ASP A C 1
ATOM 1406 O O . ASP A 1 182 ? -15.532 -2.661 20.596 1.00 50.19 182 ASP A O 1
ATOM 1410 N N . GLY A 1 183 ? -15.230 -4.497 21.854 1.00 54.97 183 GLY A N 1
ATOM 1411 C CA . GLY A 1 183 ? -14.578 -5.349 20.846 1.00 54.97 183 GLY A CA 1
ATOM 1412 C C . GLY A 1 183 ? -15.539 -5.914 19.796 1.00 54.97 183 GLY A C 1
ATOM 1413 O O . GLY A 1 183 ? -15.315 -6.997 19.262 1.00 54.97 183 GLY A O 1
ATOM 1414 N N . THR A 1 184 ? -16.648 -5.227 19.527 1.00 67.00 184 THR A N 1
ATOM 1415 C CA . THR A 1 184 ? -17.671 -5.692 18.593 1.00 67.00 184 THR A CA 1
ATOM 1416 C C . THR A 1 184 ? -17.366 -5.293 17.160 1.00 67.00 184 THR A C 1
ATOM 1418 O O . THR A 1 184 ? -16.690 -4.299 16.876 1.00 67.00 184 THR A O 1
ATOM 1421 N N . ILE A 1 185 ? -17.944 -6.041 16.220 1.00 66.44 185 ILE A N 1
ATOM 1422 C CA . ILE A 1 185 ? -17.848 -5.751 14.785 1.00 66.44 185 ILE A CA 1
ATOM 1423 C C . ILE A 1 185 ? -18.188 -4.287 14.471 1.00 66.44 185 ILE A C 1
ATOM 1425 O O . ILE A 1 185 ? -17.498 -3.655 13.670 1.00 66.44 185 ILE A O 1
ATOM 1429 N N . ARG A 1 186 ? -19.248 -3.732 15.074 1.00 70.69 186 ARG A N 1
ATOM 1430 C CA . ARG A 1 186 ? -19.674 -2.356 14.782 1.00 70.69 186 ARG A CA 1
ATOM 1431 C C . ARG A 1 186 ? -18.582 -1.341 15.098 1.00 70.69 186 ARG A C 1
ATOM 1433 O O . ARG A 1 186 ? -18.355 -0.442 14.293 1.00 70.69 186 ARG A O 1
ATOM 1440 N N . GLN A 1 187 ? -17.926 -1.484 16.243 1.00 64.12 187 GLN A N 1
ATOM 1441 C CA . GLN A 1 187 ? -16.842 -0.591 16.636 1.00 64.12 187 GLN A CA 1
ATOM 1442 C C . GLN A 1 187 ? -15.613 -0.800 15.763 1.00 64.12 187 GLN A C 1
ATOM 1444 O O . GLN A 1 187 ? -15.040 0.182 15.307 1.00 64.12 187 GLN A O 1
ATOM 1449 N N . GLY A 1 188 ? -15.256 -2.051 15.451 1.00 60.47 188 GLY A N 1
ATOM 1450 C CA . GLY A 1 188 ? -14.168 -2.353 14.516 1.00 60.47 188 GLY A CA 1
ATOM 1451 C C . GLY A 1 188 ? -14.367 -1.697 13.148 1.00 60.47 188 GLY A C 1
ATOM 1452 O O . GLY A 1 188 ? -13.451 -1.079 12.612 1.00 60.47 188 GLY A O 1
ATOM 1453 N N . TYR A 1 189 ? -15.591 -1.747 12.616 1.00 70.12 189 TYR A N 1
ATOM 1454 C CA . TYR A 1 189 ? -15.933 -1.063 11.372 1.00 70.12 189 TYR A CA 1
ATOM 1455 C C . TYR A 1 189 ? -15.787 0.458 11.502 1.00 70.12 189 TYR A C 1
ATOM 1457 O O . TYR A 1 189 ? -15.102 1.071 10.691 1.00 70.12 189 TYR A O 1
ATOM 1465 N N . LEU A 1 190 ? -16.380 1.074 12.531 1.00 66.31 190 LEU A N 1
ATOM 1466 C CA . LE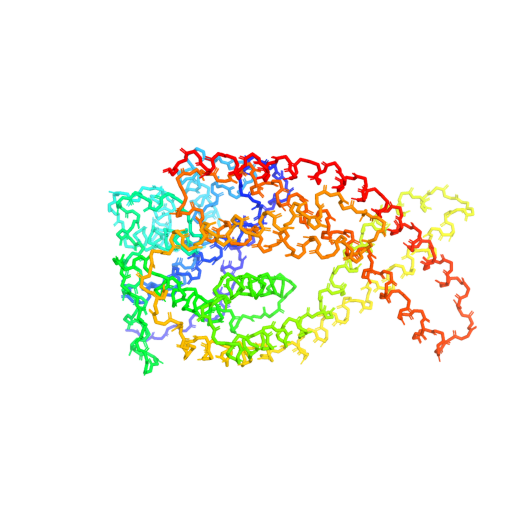U A 1 190 ? -16.301 2.526 12.732 1.00 66.31 190 LEU A CA 1
ATOM 1467 C C . LEU A 1 190 ? -14.862 3.014 12.961 1.00 66.31 190 LEU A C 1
ATOM 1469 O O . LEU A 1 190 ? -14.513 4.072 12.443 1.00 66.31 190 LEU A O 1
ATOM 1473 N N . ARG A 1 191 ? -14.015 2.233 13.650 1.00 62.75 191 ARG A N 1
ATOM 1474 C CA . ARG A 1 191 ? -12.568 2.489 13.777 1.00 62.75 191 ARG A CA 1
ATOM 1475 C C . ARG A 1 191 ? -11.929 2.620 12.407 1.00 62.75 191 ARG A C 1
ATOM 1477 O O . ARG A 1 191 ? -11.387 3.677 12.112 1.00 62.75 191 ARG A O 1
ATOM 1484 N N . ALA A 1 192 ? -12.081 1.614 11.550 1.00 63.09 192 ALA A N 1
ATOM 1485 C CA . ALA A 1 192 ? -11.484 1.642 10.220 1.00 63.09 192 ALA A CA 1
ATOM 1486 C C . ALA A 1 192 ? -11.962 2.834 9.369 1.00 63.09 192 ALA A C 1
ATOM 1488 O O . ALA A 1 192 ? -11.181 3.428 8.632 1.00 63.09 192 ALA A O 1
ATOM 1489 N N . VAL A 1 193 ? -13.236 3.226 9.488 1.00 70.25 193 VAL A N 1
ATOM 1490 C CA . VAL A 1 193 ? -13.775 4.402 8.781 1.00 70.25 193 VAL A CA 1
ATOM 1491 C C . VAL A 1 193 ? -13.153 5.706 9.286 1.00 70.25 193 VAL A C 1
ATOM 1493 O O . VAL A 1 193 ? -12.837 6.595 8.493 1.00 70.25 193 VAL A O 1
ATOM 1496 N N . SER A 1 194 ? -12.990 5.838 10.601 1.00 60.28 194 SER A N 1
ATOM 1497 C CA . SER A 1 194 ? -12.365 7.009 11.215 1.00 60.28 194 SER A CA 1
ATOM 1498 C C . SER A 1 194 ? -10.887 7.124 10.855 1.00 60.28 194 SER A C 1
ATOM 1500 O O . SER A 1 194 ? -10.442 8.215 10.517 1.00 60.28 194 SER A O 1
ATOM 1502 N N . GLN A 1 195 ? -10.157 6.005 10.853 1.00 61.06 195 GLN A N 1
ATOM 1503 C CA . GLN A 1 195 ? -8.761 5.942 10.409 1.00 61.06 195 GLN A CA 1
ATOM 1504 C C . GLN A 1 195 ? -8.627 6.404 8.956 1.00 61.06 195 GLN A C 1
ATOM 1506 O O . GLN A 1 195 ? -7.827 7.288 8.669 1.00 61.06 195 GLN A O 1
ATOM 1511 N N . ALA A 1 196 ? -9.492 5.883 8.078 1.00 67.44 196 ALA A N 1
ATOM 1512 C CA . ALA A 1 196 ? -9.570 6.281 6.675 1.00 67.44 196 ALA A CA 1
ATOM 1513 C C . ALA A 1 196 ? -9.801 7.783 6.491 1.00 67.44 196 ALA A C 1
ATOM 1515 O O . ALA A 1 196 ? -9.122 8.422 5.691 1.00 67.44 196 ALA A O 1
ATOM 1516 N N . SER A 1 197 ? -10.717 8.353 7.277 1.00 66.31 197 SER A N 1
ATOM 1517 C CA . SER A 1 197 ? -11.004 9.791 7.234 1.00 66.31 197 SER A CA 1
ATOM 1518 C C . SER A 1 197 ? -9.809 10.632 7.698 1.00 66.31 197 SER A C 1
ATOM 1520 O O . SER A 1 197 ? -9.490 11.632 7.066 1.00 66.31 197 SER A O 1
ATOM 1522 N N . ALA A 1 198 ? -9.151 10.231 8.791 1.00 59.78 198 ALA A N 1
ATOM 1523 C CA . ALA A 1 198 ? -8.009 10.956 9.344 1.00 59.78 198 ALA A CA 1
ATOM 1524 C C . ALA A 1 198 ? -6.806 10.931 8.395 1.00 59.78 198 ALA A C 1
ATOM 1526 O O . ALA A 1 198 ? -6.164 11.954 8.190 1.00 59.78 198 ALA A O 1
ATOM 1527 N N . TRP A 1 199 ? -6.538 9.781 7.774 1.00 73.06 199 TRP A N 1
ATOM 1528 C CA . TRP A 1 199 ? -5.445 9.653 6.819 1.00 73.06 199 TRP A CA 1
ATOM 1529 C C . TRP A 1 199 ? -5.626 10.585 5.618 1.00 73.06 199 TRP A C 1
ATOM 1531 O O . TRP A 1 199 ? -4.684 11.275 5.248 1.00 73.06 199 TRP A O 1
ATOM 1541 N N . VAL A 1 200 ? -6.835 10.677 5.050 1.00 69.19 200 VAL A N 1
ATOM 1542 C CA . VAL A 1 200 ? -7.101 11.609 3.939 1.00 69.19 200 VAL A CA 1
ATOM 1543 C C . VAL A 1 200 ? -6.907 13.059 4.374 1.00 69.19 200 VAL A C 1
ATOM 1545 O O . VAL A 1 200 ? -6.225 13.798 3.675 1.00 69.19 200 VAL A O 1
ATOM 1548 N N . ALA A 1 201 ? -7.410 13.444 5.550 1.00 65.56 201 ALA A N 1
ATOM 1549 C CA . ALA A 1 201 ? -7.230 14.799 6.073 1.00 65.56 201 ALA A CA 1
ATOM 1550 C C . ALA A 1 201 ? -5.748 15.181 6.267 1.00 65.56 201 ALA A C 1
ATOM 1552 O O . ALA A 1 201 ? -5.391 16.335 6.074 1.00 65.56 201 ALA A O 1
ATOM 1553 N N . LEU A 1 202 ? -4.878 14.223 6.608 1.00 59.59 202 LEU A N 1
ATOM 1554 C CA . LEU A 1 202 ? -3.431 14.453 6.743 1.00 59.59 202 LEU A CA 1
ATOM 1555 C C . LEU A 1 202 ? -2.707 14.630 5.400 1.00 59.59 202 LEU A C 1
ATOM 1557 O O . LEU A 1 202 ? -1.632 15.220 5.356 1.00 59.59 202 LEU A O 1
ATOM 1561 N N . HIS A 1 203 ? -3.261 14.090 4.315 1.00 68.19 203 HIS A N 1
ATOM 1562 C CA . HIS A 1 203 ? -2.588 14.036 3.014 1.00 68.19 203 HIS A CA 1
ATOM 1563 C C . HIS A 1 203 ? -3.221 14.954 1.962 1.00 68.19 203 HIS A C 1
ATOM 1565 O O . HIS A 1 203 ? -2.646 15.113 0.891 1.00 68.19 203 HIS A O 1
ATOM 1571 N N . GLN A 1 204 ? -4.373 15.563 2.256 1.00 71.56 204 GLN A N 1
ATOM 1572 C CA . GLN A 1 204 ? -5.125 16.388 1.305 1.00 71.56 204 GLN A CA 1
ATOM 1573 C C . GLN A 1 204 ? -4.377 17.654 0.858 1.00 71.56 204 GLN A C 1
ATOM 1575 O O . GLN A 1 204 ? -4.543 18.076 -0.279 1.00 71.56 204 GLN A O 1
ATOM 1580 N N . ASP A 1 205 ? -3.542 18.231 1.729 1.00 69.31 205 ASP A N 1
ATOM 1581 C CA . ASP A 1 205 ? -2.818 19.483 1.461 1.00 69.31 205 ASP A CA 1
ATOM 1582 C C . ASP A 1 205 ? -1.365 19.242 1.011 1.00 69.31 205 ASP A C 1
ATOM 1584 O O . ASP A 1 205 ? -0.605 20.184 0.781 1.00 69.31 205 ASP A O 1
ATOM 1588 N N . ARG A 1 206 ? -0.948 17.974 0.893 1.00 69.44 206 ARG A N 1
ATOM 1589 C CA . ARG A 1 206 ? 0.411 17.615 0.474 1.00 69.44 206 ARG A CA 1
ATOM 1590 C C . ARG A 1 206 ? 0.540 17.703 -1.043 1.00 69.44 206 ARG A C 1
ATOM 1592 O O . ARG A 1 206 ? -0.354 17.288 -1.778 1.00 69.44 206 ARG A O 1
ATOM 1599 N N . MET A 1 207 ? 1.691 18.181 -1.517 1.00 73.50 207 MET A N 1
ATOM 1600 C CA . MET A 1 207 ? 1.992 18.151 -2.949 1.00 73.50 207 MET A CA 1
ATOM 1601 C C . MET A 1 207 ? 2.077 16.701 -3.433 1.00 73.50 207 MET A C 1
ATOM 1603 O O . MET A 1 207 ? 2.780 15.882 -2.840 1.00 73.50 207 MET A O 1
ATOM 1607 N N . LEU A 1 208 ? 1.340 16.387 -4.500 1.00 74.06 208 LEU A N 1
ATOM 1608 C CA . LEU A 1 208 ? 1.336 15.056 -5.093 1.00 74.06 208 LEU A CA 1
ATOM 1609 C C . LEU A 1 208 ? 2.652 14.805 -5.834 1.00 74.06 208 LEU A C 1
ATOM 1611 O O . LEU A 1 208 ? 2.939 15.445 -6.842 1.00 74.06 208 LEU A O 1
ATOM 1615 N N . ASP A 1 209 ? 3.410 13.825 -5.354 1.00 72.69 209 ASP A N 1
ATOM 1616 C CA . ASP A 1 209 ? 4.550 13.233 -6.047 1.00 72.69 209 ASP A CA 1
ATOM 1617 C C . ASP A 1 209 ? 4.302 11.731 -6.308 1.00 72.69 209 ASP A C 1
ATOM 1619 O O . ASP A 1 209 ? 3.277 11.163 -5.914 1.00 72.69 209 ASP A O 1
ATOM 1623 N N . GLN A 1 210 ? 5.234 11.056 -6.989 1.00 70.38 210 GLN A N 1
ATOM 1624 C CA . GLN A 1 210 ? 5.091 9.627 -7.299 1.00 70.38 210 GLN A CA 1
ATOM 1625 C C . GLN A 1 210 ? 4.997 8.740 -6.046 1.00 70.38 210 GLN A C 1
ATOM 1627 O O . GLN A 1 210 ? 4.337 7.696 -6.083 1.00 70.38 210 GLN A O 1
ATOM 1632 N N . VAL A 1 211 ? 5.633 9.145 -4.943 1.00 69.75 211 VAL A N 1
ATOM 1633 C CA . VAL A 1 211 ? 5.643 8.398 -3.681 1.00 69.75 211 VAL A CA 1
ATOM 1634 C C . VAL A 1 211 ? 4.279 8.515 -3.010 1.00 69.75 211 VAL A C 1
ATOM 1636 O O . VAL A 1 211 ? 3.651 7.505 -2.704 1.00 69.75 211 VAL A O 1
ATOM 1639 N N . LEU A 1 212 ? 3.753 9.729 -2.884 1.00 72.44 212 LEU A N 1
ATOM 1640 C CA . LEU A 1 212 ? 2.445 9.981 -2.305 1.00 72.44 212 LEU A CA 1
ATOM 1641 C C . LEU A 1 212 ? 1.321 9.369 -3.152 1.00 72.44 212 LEU A C 1
ATOM 1643 O O . LEU A 1 212 ? 0.393 8.777 -2.604 1.00 72.44 212 LEU A O 1
ATOM 1647 N N . VAL A 1 213 ? 1.414 9.417 -4.486 1.00 76.94 213 VAL A N 1
ATOM 1648 C CA . VAL A 1 213 ? 0.470 8.713 -5.375 1.00 76.94 213 VAL A CA 1
ATOM 1649 C C . VAL A 1 213 ? 0.496 7.203 -5.120 1.00 76.94 213 VAL A C 1
ATOM 1651 O O . VAL A 1 213 ? -0.557 6.555 -5.083 1.00 76.94 213 VAL A O 1
ATOM 1654 N N . HIS A 1 214 ? 1.679 6.615 -4.927 1.00 71.06 214 HIS A N 1
ATOM 1655 C CA . HIS A 1 214 ? 1.793 5.209 -4.553 1.00 71.06 214 HIS A CA 1
ATOM 1656 C C . HIS A 1 214 ? 1.102 4.934 -3.210 1.00 71.06 214 HIS A C 1
ATOM 1658 O O . HIS A 1 214 ? 0.255 4.034 -3.141 1.00 71.06 214 HIS A O 1
ATOM 1664 N N . ASP A 1 215 ? 1.395 5.742 -2.192 1.00 71.00 215 ASP A N 1
ATOM 1665 C CA . ASP A 1 215 ? 0.866 5.600 -0.834 1.00 71.00 215 ASP A CA 1
ATOM 1666 C C . ASP A 1 215 ? -0.663 5.729 -0.800 1.00 71.00 215 ASP A C 1
ATOM 1668 O O . ASP A 1 215 ? -1.340 4.843 -0.270 1.00 71.00 215 ASP A O 1
ATOM 1672 N N . ILE A 1 216 ? -1.236 6.741 -1.467 1.00 77.81 216 ILE A N 1
ATOM 1673 C CA . ILE A 1 216 ? -2.692 6.918 -1.608 1.00 77.81 216 ILE A CA 1
ATOM 1674 C C . ILE A 1 216 ? -3.325 5.663 -2.219 1.00 77.81 216 ILE A C 1
ATOM 1676 O O . ILE A 1 216 ? -4.311 5.126 -1.703 1.00 77.81 216 ILE A O 1
ATOM 1680 N N . ARG A 1 217 ? -2.752 5.127 -3.303 1.00 80.06 217 ARG A N 1
ATOM 1681 C CA . ARG A 1 217 ? -3.298 3.930 -3.964 1.00 80.06 217 ARG A CA 1
ATOM 1682 C C . ARG A 1 217 ? -3.184 2.685 -3.093 1.00 80.06 217 ARG A C 1
ATOM 1684 O O . ARG A 1 217 ? -4.081 1.839 -3.129 1.00 80.06 217 ARG A O 1
ATOM 1691 N N . VAL A 1 218 ? -2.088 2.514 -2.355 1.00 75.44 218 VAL A N 1
ATOM 1692 C CA . VAL A 1 218 ? -1.942 1.414 -1.388 1.00 75.44 218 VAL A CA 1
ATOM 1693 C C . VAL A 1 218 ? -3.008 1.540 -0.302 1.00 75.44 218 VAL A C 1
ATOM 1695 O O . VAL A 1 218 ? -3.728 0.570 -0.051 1.00 75.44 218 VAL A O 1
ATOM 1698 N N . TYR A 1 219 ? -3.194 2.739 0.243 1.00 77.19 219 TYR A N 1
ATOM 1699 C CA . TYR A 1 219 ? -4.173 3.017 1.285 1.00 77.19 219 TYR A CA 1
ATOM 1700 C C . TYR A 1 219 ? -5.615 2.741 0.838 1.00 77.19 219 TYR A C 1
ATOM 1702 O O . TYR A 1 219 ? -6.366 2.018 1.497 1.00 77.19 219 TYR A O 1
ATOM 1710 N N . ILE A 1 220 ? -6.002 3.202 -0.354 1.00 81.31 220 ILE A N 1
ATOM 1711 C CA . ILE A 1 220 ? -7.335 2.931 -0.914 1.00 81.31 220 ILE A CA 1
ATOM 1712 C C . ILE A 1 220 ? -7.564 1.427 -1.102 1.00 81.31 220 ILE A C 1
ATOM 1714 O O . ILE A 1 220 ? -8.658 0.918 -0.833 1.00 81.31 220 ILE A O 1
ATOM 1718 N N . ARG A 1 221 ? -6.542 0.669 -1.523 1.00 74.44 221 ARG A N 1
ATOM 1719 C CA . ARG A 1 221 ? -6.644 -0.796 -1.635 1.00 74.44 221 ARG A CA 1
ATOM 1720 C C . ARG A 1 221 ? -6.831 -1.466 -0.273 1.00 74.44 221 ARG A C 1
ATOM 1722 O O . ARG A 1 221 ? -7.636 -2.398 -0.188 1.00 74.44 221 ARG A O 1
ATOM 1729 N N . GLN A 1 222 ? -6.162 -0.982 0.774 1.00 72.62 222 GLN A N 1
ATOM 1730 C CA . GLN A 1 222 ? -6.388 -1.443 2.147 1.00 72.62 222 GLN A CA 1
ATOM 1731 C C . GLN A 1 222 ? -7.837 -1.169 2.579 1.00 72.62 222 GLN A C 1
ATOM 1733 O O . GLN A 1 222 ? -8.523 -2.091 3.029 1.00 72.62 222 GLN A O 1
ATOM 1738 N N . ILE A 1 223 ? -8.367 0.036 2.324 1.00 78.19 223 ILE A N 1
ATOM 1739 C CA . ILE A 1 223 ? -9.779 0.361 2.589 1.00 78.19 223 ILE A CA 1
ATOM 1740 C C . ILE A 1 223 ? -10.707 -0.603 1.837 1.00 78.19 223 ILE A C 1
ATOM 1742 O O . ILE A 1 223 ? -11.625 -1.164 2.438 1.00 78.19 223 ILE A O 1
ATOM 1746 N N . LYS A 1 224 ? -10.474 -0.871 0.542 1.00 80.75 224 LYS A N 1
ATOM 1747 C CA . LYS A 1 224 ? -11.288 -1.832 -0.233 1.00 80.75 224 LYS A CA 1
ATOM 1748 C C . LYS A 1 224 ? -11.280 -3.228 0.391 1.00 80.75 224 LYS A C 1
ATOM 1750 O O . LYS A 1 224 ? -12.332 -3.874 0.436 1.00 80.75 224 LYS A O 1
ATOM 1755 N N . ALA A 1 225 ? -10.136 -3.693 0.889 1.00 71.50 225 ALA A N 1
ATOM 1756 C CA . ALA A 1 225 ? -10.029 -4.987 1.556 1.00 71.50 225 ALA A CA 1
ATOM 1757 C C . ALA A 1 225 ? -10.795 -5.025 2.884 1.00 71.50 225 ALA A C 1
ATOM 1759 O O . ALA A 1 225 ? -11.557 -5.965 3.118 1.00 71.50 225 ALA A O 1
ATOM 1760 N N . ILE A 1 226 ? -10.702 -3.967 3.691 1.00 73.75 226 ILE A N 1
ATOM 1761 C CA . ILE A 1 226 ? -11.502 -3.812 4.911 1.00 73.75 226 ILE A CA 1
ATOM 1762 C C . ILE A 1 226 ? -13.000 -3.817 4.573 1.00 73.75 226 ILE A C 1
ATOM 1764 O O . ILE A 1 226 ? -13.789 -4.540 5.180 1.00 73.75 226 ILE A O 1
ATOM 1768 N N . GLN A 1 227 ? -13.434 -3.082 3.549 1.00 82.69 227 GLN A N 1
ATOM 1769 C CA . GLN A 1 227 ? -14.842 -3.105 3.138 1.00 82.69 227 GLN A CA 1
ATOM 1770 C C . GLN A 1 227 ? -15.281 -4.502 2.687 1.00 82.69 227 GLN A C 1
ATOM 1772 O O . GLN A 1 227 ? -16.399 -4.932 2.973 1.00 82.69 227 GLN A O 1
ATOM 1777 N N . TYR A 1 228 ? -14.406 -5.248 2.012 1.00 80.50 228 TYR A N 1
ATOM 1778 C CA . TYR A 1 228 ? -14.672 -6.630 1.624 1.00 80.50 228 TYR A CA 1
ATOM 1779 C C . TYR A 1 228 ? -14.780 -7.586 2.829 1.00 80.50 228 TYR A C 1
ATOM 1781 O O . TYR A 1 228 ? -15.630 -8.488 2.835 1.00 80.50 228 TYR A O 1
ATOM 1789 N N . LEU A 1 229 ? -13.966 -7.381 3.867 1.00 77.69 229 LEU A N 1
ATOM 1790 C CA . LEU A 1 229 ? -14.052 -8.106 5.135 1.00 77.69 229 LEU A CA 1
ATOM 1791 C C . LEU A 1 229 ? -15.456 -7.961 5.740 1.00 77.69 229 LEU A C 1
ATOM 1793 O O . LEU A 1 229 ? -16.127 -8.973 5.972 1.00 77.69 229 LEU A O 1
ATOM 1797 N N . PHE A 1 230 ? -15.941 -6.720 5.860 1.00 80.69 230 PHE A N 1
ATOM 1798 C CA . PHE A 1 230 ? -17.257 -6.383 6.417 1.00 80.69 230 PHE A CA 1
ATOM 1799 C C . PHE A 1 230 ? -18.436 -6.549 5.440 1.00 80.69 230 PHE A C 1
ATOM 1801 O O . PHE A 1 230 ? -19.591 -6.458 5.861 1.00 80.69 230 PHE A O 1
ATOM 1808 N N . LYS A 1 231 ? -18.188 -6.871 4.161 1.00 86.56 231 LYS A N 1
ATOM 1809 C CA . LYS A 1 231 ? -19.212 -7.030 3.106 1.00 86.56 231 LYS A CA 1
ATOM 1810 C C . LYS A 1 231 ? -20.467 -7.806 3.537 1.00 86.56 231 LYS A C 1
ATOM 1812 O O . LYS A 1 231 ? -21.557 -7.337 3.219 1.00 86.56 231 LYS A O 1
ATOM 1817 N N . PRO A 1 232 ? -20.395 -8.948 4.257 1.00 86.31 232 PRO A N 1
ATOM 1818 C CA . PRO A 1 232 ? -21.598 -9.695 4.650 1.00 86.31 232 PRO A CA 1
ATOM 1819 C C . PRO A 1 232 ? -22.570 -8.912 5.548 1.00 86.31 232 PRO A C 1
ATOM 1821 O O . PRO A 1 232 ? -23.748 -9.277 5.651 1.00 86.31 232 PRO A O 1
ATOM 1824 N N . LEU A 1 233 ? -22.071 -7.865 6.208 1.00 84.38 233 LEU A N 1
ATOM 1825 C CA . LEU A 1 233 ? -22.777 -7.062 7.202 1.00 84.38 233 LEU A CA 1
ATOM 1826 C C . LEU A 1 233 ? -23.295 -5.742 6.639 1.00 84.38 233 LEU A C 1
ATOM 1828 O O . LEU A 1 233 ? -24.238 -5.182 7.197 1.00 84.38 233 LEU A O 1
ATOM 1832 N N . ILE A 1 234 ? -22.705 -5.272 5.542 1.00 86.38 234 ILE A N 1
ATOM 1833 C CA . ILE A 1 234 ? -23.078 -4.043 4.846 1.00 86.38 234 ILE A CA 1
ATOM 1834 C C . ILE A 1 234 ? -24.222 -4.361 3.874 1.00 86.38 234 ILE A C 1
ATOM 1836 O O . ILE A 1 234 ? -24.244 -5.408 3.222 1.00 86.38 234 ILE A O 1
ATOM 1840 N N . LYS A 1 235 ? -25.203 -3.462 3.753 1.00 90.50 235 LYS A N 1
ATOM 1841 C CA . LYS A 1 235 ? -26.246 -3.599 2.727 1.00 90.50 235 LYS A CA 1
ATOM 1842 C C . LYS A 1 235 ? -25.618 -3.544 1.334 1.00 90.50 235 LYS A C 1
ATOM 1844 O O . LYS A 1 235 ? -24.765 -2.704 1.072 1.00 90.50 235 LYS A O 1
ATOM 1849 N N . ALA A 1 236 ? -26.096 -4.376 0.407 1.00 91.38 236 ALA A N 1
ATOM 1850 C CA . ALA A 1 236 ? -25.534 -4.460 -0.945 1.00 91.38 236 ALA A CA 1
ATOM 1851 C C . ALA A 1 236 ? -25.486 -3.101 -1.673 1.00 91.38 236 ALA A C 1
ATOM 1853 O O . ALA A 1 236 ? -24.514 -2.817 -2.369 1.00 91.38 236 ALA A O 1
ATOM 1854 N N . LYS A 1 237 ? -26.504 -2.246 -1.478 1.00 93.69 237 LYS A N 1
ATOM 1855 C CA . LYS A 1 237 ? -26.543 -0.878 -2.022 1.00 93.69 237 LYS A CA 1
ATOM 1856 C C . LYS A 1 237 ? -25.383 -0.023 -1.503 1.00 93.69 237 LYS A C 1
ATOM 1858 O O . LYS A 1 237 ? -24.673 0.566 -2.310 1.00 93.69 237 LYS A O 1
ATOM 1863 N N . ASP A 1 238 ? -25.187 0.014 -0.187 1.00 92.69 238 ASP A N 1
ATOM 1864 C CA . ASP A 1 238 ? -24.139 0.821 0.445 1.00 92.69 238 ASP A CA 1
ATOM 1865 C C . ASP A 1 238 ? -22.755 0.286 0.061 1.00 92.69 238 ASP A C 1
ATOM 1867 O O . ASP A 1 238 ? -21.896 1.054 -0.356 1.00 92.69 238 ASP A O 1
ATOM 1871 N N . TYR A 1 239 ? -22.571 -1.041 0.076 1.00 92.00 239 TYR A N 1
ATOM 1872 C CA . TYR A 1 239 ? -21.323 -1.675 -0.352 1.00 92.00 239 TYR A CA 1
ATOM 1873 C C . TYR A 1 239 ? -20.956 -1.317 -1.797 1.00 92.00 239 TYR A C 1
ATOM 1875 O O . TYR A 1 239 ? -19.811 -0.965 -2.059 1.00 92.00 239 TYR A O 1
ATOM 1883 N N . ARG A 1 240 ? -21.916 -1.364 -2.735 1.00 94.00 240 ARG A N 1
ATOM 1884 C CA . ARG A 1 240 ? -21.673 -0.959 -4.130 1.00 94.00 240 ARG A CA 1
ATOM 1885 C C . ARG A 1 240 ? -21.264 0.506 -4.237 1.00 94.00 240 ARG A C 1
ATOM 1887 O O . ARG A 1 240 ? -20.279 0.789 -4.900 1.00 94.00 240 ARG A O 1
ATOM 1894 N N . ARG A 1 241 ? -21.960 1.419 -3.550 1.00 94.50 241 ARG A N 1
ATOM 1895 C CA . ARG A 1 241 ? -21.598 2.849 -3.553 1.00 94.50 241 ARG A CA 1
ATOM 1896 C C . ARG A 1 241 ? -20.174 3.077 -3.051 1.00 94.50 241 ARG A C 1
ATOM 1898 O O . ARG A 1 241 ? -19.409 3.771 -3.701 1.00 94.50 241 ARG A O 1
ATOM 1905 N N . ILE A 1 242 ? -19.812 2.430 -1.945 1.00 91.75 242 ILE A N 1
ATOM 1906 C CA . ILE A 1 242 ? -18.458 2.483 -1.382 1.00 91.75 242 ILE A CA 1
ATOM 1907 C C . ILE A 1 242 ? -17.429 1.975 -2.401 1.00 91.75 242 ILE A C 1
ATOM 1909 O O . ILE A 1 242 ? -16.419 2.625 -2.639 1.00 91.75 242 ILE A O 1
ATOM 1913 N N . GLN A 1 243 ? -17.682 0.827 -3.039 1.00 91.12 243 GLN A N 1
ATOM 1914 C CA . GLN A 1 243 ? -16.764 0.294 -4.049 1.00 91.12 243 GLN A CA 1
ATOM 1915 C C . GLN A 1 243 ? -16.641 1.198 -5.278 1.00 91.12 243 GLN A C 1
ATOM 1917 O O . GLN A 1 243 ? -15.543 1.282 -5.822 1.00 91.12 243 GLN A O 1
ATOM 1922 N N . ASN A 1 244 ? -17.717 1.866 -5.698 1.00 92.94 244 ASN A N 1
ATOM 1923 C CA . ASN A 1 244 ? -17.688 2.781 -6.836 1.00 92.94 244 ASN A CA 1
ATOM 1924 C C . ASN A 1 244 ? -16.766 3.969 -6.554 1.00 92.94 244 ASN A C 1
ATOM 1926 O O . ASN A 1 244 ? -15.819 4.152 -7.306 1.00 92.94 244 ASN A O 1
ATOM 1930 N N . HIS A 1 245 ? -16.947 4.668 -5.429 1.00 93.81 245 HIS A N 1
ATOM 1931 C CA . HIS A 1 245 ? -16.071 5.785 -5.058 1.00 93.81 245 HIS A CA 1
ATOM 1932 C C . HIS A 1 245 ? -14.604 5.353 -4.923 1.00 93.81 245 HIS A C 1
ATOM 1934 O O . HIS A 1 245 ? -13.709 5.979 -5.473 1.00 93.81 245 HIS A O 1
ATOM 1940 N N . LEU A 1 246 ? -14.327 4.223 -4.260 1.00 88.50 246 LEU A N 1
ATOM 1941 C CA . LEU A 1 246 ? -12.947 3.727 -4.139 1.00 88.50 246 LEU A CA 1
ATOM 1942 C C . LEU A 1 246 ? -12.346 3.296 -5.489 1.00 88.50 246 LEU A C 1
ATOM 1944 O O . LEU A 1 246 ? -11.131 3.194 -5.610 1.00 88.50 246 LEU A O 1
ATOM 1948 N N . THR A 1 247 ? -13.172 2.956 -6.481 1.00 88.25 247 THR A N 1
ATOM 1949 C CA . THR A 1 247 ? -12.707 2.602 -7.834 1.00 88.25 247 THR A CA 1
ATOM 1950 C C . THR A 1 247 ? -12.469 3.848 -8.670 1.00 88.25 247 THR A C 1
ATOM 1952 O O . THR A 1 247 ? -11.430 3.930 -9.306 1.00 88.25 247 THR A O 1
ATOM 1955 N N . GLU A 1 248 ? -13.371 4.824 -8.592 1.00 90.12 248 GLU A N 1
ATOM 1956 C CA . GLU A 1 248 ? -13.221 6.153 -9.184 1.00 90.12 248 GLU A CA 1
ATOM 1957 C C . GLU A 1 248 ? -11.889 6.783 -8.767 1.00 90.12 248 GLU A C 1
ATOM 1959 O O . GLU A 1 248 ? -11.088 7.152 -9.616 1.00 90.12 248 GLU A O 1
ATOM 1964 N N . VAL A 1 249 ? -11.577 6.772 -7.469 1.00 89.12 249 VAL A N 1
ATOM 1965 C CA . VAL A 1 249 ? -10.318 7.343 -6.978 1.00 89.12 249 VAL A CA 1
ATOM 1966 C C . VAL A 1 249 ? -9.098 6.557 -7.461 1.00 89.12 249 VAL A C 1
ATOM 1968 O O . VAL A 1 249 ? -8.081 7.144 -7.809 1.00 89.12 249 VAL A O 1
ATOM 1971 N N . LEU A 1 250 ? -9.167 5.223 -7.510 1.00 84.81 250 LEU A N 1
ATOM 1972 C CA . LEU A 1 250 ? -8.054 4.428 -8.045 1.00 84.81 250 LEU A CA 1
ATOM 1973 C C . LEU A 1 250 ? -7.811 4.690 -9.533 1.00 84.81 250 LEU A C 1
ATOM 1975 O O . LEU A 1 250 ? -6.654 4.626 -9.947 1.00 84.81 250 LEU A O 1
ATOM 1979 N N . HIS A 1 251 ? -8.876 4.965 -10.289 1.00 86.19 251 HIS A N 1
ATOM 1980 C CA . HIS A 1 251 ? -8.816 5.265 -11.714 1.00 86.19 251 HIS A CA 1
ATOM 1981 C C . HIS A 1 251 ? -8.143 6.614 -11.980 1.00 86.19 251 HIS A C 1
ATOM 1983 O O . HIS A 1 251 ? -7.311 6.699 -12.876 1.00 86.19 251 HIS A O 1
ATOM 1989 N N . ILE A 1 252 ? -8.389 7.621 -11.128 1.00 85.81 252 ILE A N 1
ATOM 1990 C CA . ILE A 1 252 ? -7.668 8.909 -11.172 1.00 85.81 252 ILE A CA 1
ATOM 1991 C C . ILE A 1 252 ? -6.149 8.677 -11.180 1.00 85.81 252 ILE A C 1
ATOM 1993 O O . ILE A 1 252 ? -5.428 9.288 -11.957 1.00 85.81 252 ILE A O 1
ATOM 1997 N N . PHE A 1 253 ? -5.653 7.735 -10.370 1.00 82.75 253 PHE A N 1
ATOM 1998 C CA . PHE A 1 253 ? -4.222 7.436 -10.273 1.00 82.75 253 PHE A CA 1
ATOM 1999 C C . PHE A 1 253 ? -3.740 6.266 -11.153 1.00 82.75 253 PHE A C 1
ATOM 2001 O O . PHE A 1 253 ? -2.656 5.720 -10.908 1.00 82.75 253 PHE A O 1
ATOM 2008 N N . GLU A 1 254 ? -4.543 5.783 -12.101 1.00 82.12 254 GLU A N 1
ATOM 2009 C CA . GLU A 1 254 ? -4.205 4.602 -12.905 1.00 82.12 254 GLU A CA 1
ATOM 2010 C C . GLU A 1 254 ? -3.092 4.915 -13.903 1.00 82.12 254 GLU A C 1
ATOM 2012 O O . GLU A 1 254 ? -1.998 4.363 -13.764 1.00 82.12 254 GLU A O 1
ATOM 2017 N N . THR A 1 255 ? -3.306 5.902 -14.774 1.00 80.00 255 THR A N 1
ATOM 2018 C CA . THR A 1 255 ? -2.331 6.338 -15.784 1.00 80.00 255 THR A CA 1
ATOM 2019 C C . THR A 1 255 ? -0.997 6.748 -15.156 1.00 80.00 255 THR A C 1
ATOM 2021 O O . THR A 1 255 ? 0.073 6.355 -15.616 1.00 80.00 255 THR A O 1
ATOM 2024 N N . ALA A 1 256 ? -1.043 7.469 -14.027 1.00 79.19 256 ALA A N 1
ATOM 2025 C CA . ALA A 1 256 ? 0.162 7.902 -13.321 1.00 79.19 256 ALA A CA 1
ATOM 2026 C C . ALA A 1 256 ? 1.010 6.728 -12.817 1.00 79.19 256 ALA A C 1
ATOM 2028 O O . ALA A 1 256 ? 2.240 6.773 -12.858 1.00 79.19 256 ALA A O 1
ATOM 2029 N N . ARG A 1 257 ? 0.367 5.640 -12.377 1.00 78.69 257 ARG A N 1
ATOM 2030 C CA . ARG A 1 257 ? 1.095 4.424 -12.015 1.00 78.69 257 ARG A CA 1
ATOM 2031 C C . ARG A 1 257 ? 1.682 3.744 -13.232 1.00 78.69 257 ARG A C 1
ATOM 2033 O O . ARG A 1 257 ? 2.812 3.284 -13.134 1.00 78.69 257 ARG A O 1
ATOM 2040 N N . GLU A 1 258 ? 0.891 3.575 -14.281 1.00 83.94 258 GLU A N 1
ATOM 2041 C CA . GLU A 1 258 ? 1.299 2.853 -15.485 1.00 83.94 258 GLU A CA 1
ATOM 2042 C C . GLU A 1 258 ? 2.571 3.471 -16.069 1.00 83.94 258 GLU A C 1
ATOM 2044 O O . GLU A 1 258 ? 3.557 2.772 -16.283 1.00 83.94 258 GLU A O 1
ATOM 2049 N N . HIS A 1 259 ? 2.617 4.800 -16.163 1.00 83.56 259 HIS A N 1
ATOM 2050 C CA . HIS A 1 259 ? 3.812 5.518 -16.597 1.00 83.56 259 HIS A CA 1
ATOM 2051 C C . HIS A 1 259 ? 4.983 5.418 -15.615 1.00 83.56 259 HIS A C 1
ATOM 2053 O O . HIS A 1 259 ? 6.121 5.267 -16.049 1.00 83.56 259 HIS A O 1
ATOM 2059 N N . ALA A 1 260 ? 4.738 5.443 -14.300 1.00 81.50 260 ALA A N 1
ATOM 2060 C CA . ALA A 1 260 ? 5.804 5.256 -13.313 1.00 81.50 260 ALA A CA 1
ATOM 2061 C C . ALA A 1 260 ? 6.406 3.835 -13.345 1.00 81.50 260 ALA A C 1
ATOM 2063 O O . ALA A 1 260 ? 7.610 3.679 -13.162 1.00 81.50 260 ALA A O 1
ATOM 2064 N N . VAL A 1 261 ? 5.587 2.798 -13.582 1.00 82.69 261 VAL A N 1
ATOM 2065 C CA . VAL A 1 261 ? 6.061 1.416 -13.812 1.00 82.69 261 VAL A CA 1
ATOM 2066 C C . VAL A 1 261 ? 6.961 1.369 -15.031 1.00 82.69 261 VAL A C 1
ATOM 2068 O O . VAL A 1 261 ? 8.056 0.816 -14.972 1.00 82.69 261 VAL A O 1
ATOM 2071 N N . GLU A 1 262 ? 6.481 1.951 -16.125 1.00 86.81 262 GLU A N 1
ATOM 2072 C CA . GLU A 1 262 ? 7.165 1.907 -17.406 1.00 86.81 262 GLU A CA 1
ATOM 2073 C C . GLU A 1 262 ? 8.503 2.642 -17.359 1.00 86.81 262 GLU A C 1
ATOM 2075 O O . GLU A 1 262 ? 9.519 2.139 -17.834 1.00 86.81 262 GLU A O 1
ATOM 2080 N N . LEU A 1 263 ? 8.529 3.800 -16.698 1.00 86.25 263 LEU A N 1
ATOM 2081 C CA . LEU A 1 263 ? 9.744 4.570 -16.478 1.00 86.25 263 LEU A CA 1
ATOM 2082 C C . LEU A 1 263 ? 10.805 3.755 -15.724 1.00 86.25 263 LEU A C 1
ATOM 2084 O O . LEU A 1 263 ? 11.985 3.826 -16.060 1.00 86.25 263 LEU A O 1
ATOM 2088 N N . GLU A 1 264 ? 10.402 2.975 -14.720 1.00 85.38 264 GLU A N 1
ATOM 2089 C CA . GLU A 1 264 ? 11.327 2.122 -13.972 1.00 85.38 264 GLU A CA 1
ATOM 2090 C C . GLU A 1 264 ? 11.830 0.942 -14.815 1.00 85.38 264 GLU A C 1
ATOM 2092 O O . GLU A 1 264 ? 13.025 0.650 -14.815 1.00 85.38 264 GLU A O 1
ATOM 2097 N N . ALA A 1 265 ? 10.957 0.316 -15.609 1.00 87.94 265 ALA A N 1
ATOM 2098 C CA . ALA A 1 265 ? 11.347 -0.753 -16.529 1.00 87.94 265 ALA A CA 1
ATOM 2099 C C . ALA A 1 265 ? 12.374 -0.274 -17.575 1.00 87.94 265 ALA A C 1
ATOM 2101 O O . ALA A 1 265 ? 13.366 -0.962 -17.827 1.00 87.94 265 ALA A O 1
ATOM 2102 N N . LEU A 1 266 ? 12.201 0.937 -18.113 1.00 88.06 266 LEU A N 1
ATOM 2103 C CA . LEU A 1 266 ? 13.143 1.548 -19.057 1.00 88.06 266 LEU A CA 1
ATOM 2104 C C . LEU A 1 266 ? 14.514 1.840 -18.434 1.00 88.06 266 LEU A C 1
ATOM 2106 O O . LEU A 1 266 ? 15.534 1.702 -19.111 1.00 88.06 266 LEU A O 1
ATOM 2110 N N . LYS A 1 267 ? 14.582 2.202 -17.146 1.00 88.44 267 LYS A N 1
ATOM 2111 C CA . LYS A 1 267 ? 15.872 2.362 -16.444 1.00 88.44 267 LYS A CA 1
ATOM 2112 C C . LYS A 1 267 ? 16.623 1.037 -16.350 1.00 88.44 267 LYS A C 1
ATOM 2114 O O . LYS A 1 267 ? 17.832 1.002 -16.570 1.00 88.44 267 LYS A O 1
ATOM 2119 N N . VAL A 1 268 ? 15.912 -0.056 -16.071 1.00 88.44 268 VAL A N 1
ATOM 2120 C CA . VAL A 1 268 ? 16.525 -1.389 -16.029 1.00 88.44 268 VAL A CA 1
ATOM 2121 C C . VAL A 1 268 ? 17.015 -1.775 -17.424 1.00 88.44 268 VAL A C 1
ATOM 2123 O O . VAL A 1 268 ? 18.181 -2.133 -17.573 1.00 88.44 268 VAL A O 1
ATOM 2126 N N . TYR A 1 269 ? 16.183 -1.603 -18.453 1.00 89.69 269 TYR A N 1
ATOM 2127 C CA . TYR A 1 269 ? 16.547 -1.906 -19.840 1.00 89.69 269 TYR A CA 1
ATOM 2128 C C . TYR A 1 269 ? 17.786 -1.128 -20.312 1.00 89.69 269 TYR A C 1
ATOM 2130 O O . TYR A 1 269 ? 18.762 -1.715 -20.771 1.00 89.69 269 TYR A O 1
ATOM 2138 N N . THR A 1 270 ? 17.803 0.193 -20.113 1.00 87.56 270 THR A N 1
ATOM 2139 C CA . THR A 1 270 ? 18.943 1.043 -20.503 1.00 87.56 270 THR A CA 1
ATOM 2140 C C . THR A 1 270 ? 20.235 0.659 -19.790 1.00 87.56 270 THR A C 1
ATOM 2142 O O . THR A 1 270 ? 21.292 0.639 -20.417 1.00 87.56 270 THR A O 1
ATOM 2145 N N . SER A 1 271 ? 20.173 0.278 -18.510 1.00 86.62 271 SER A N 1
ATOM 2146 C CA . SER A 1 271 ? 21.372 -0.152 -17.778 1.00 86.62 271 SER A CA 1
ATOM 2147 C C . SER A 1 271 ? 21.981 -1.463 -18.299 1.00 86.62 271 SER A C 1
ATOM 2149 O O . SER A 1 271 ? 23.186 -1.662 -18.154 1.00 86.62 271 SER A O 1
ATOM 2151 N N . GLN A 1 272 ? 21.193 -2.324 -18.955 1.00 85.56 272 GLN A N 1
ATOM 2152 C CA . GLN A 1 272 ? 21.684 -3.552 -19.595 1.00 85.56 272 GLN A CA 1
ATOM 2153 C C . GLN A 1 272 ? 22.306 -3.318 -20.982 1.00 85.56 272 GLN A C 1
ATOM 2155 O O . GLN A 1 272 ? 23.171 -4.095 -21.390 1.00 85.56 272 GLN A O 1
ATOM 2160 N N . LEU A 1 273 ? 21.907 -2.250 -21.682 1.00 81.56 273 LEU A N 1
ATOM 2161 C CA . LEU A 1 273 ? 22.414 -1.898 -23.016 1.00 81.56 273 LEU A CA 1
ATOM 2162 C C . LEU A 1 273 ? 23.757 -1.144 -22.979 1.00 81.56 273 LEU A C 1
ATOM 2164 O O . LEU A 1 273 ? 24.621 -1.391 -23.816 1.00 81.56 273 LEU A O 1
ATOM 2168 N N . ILE A 1 274 ? 23.977 -0.268 -21.989 1.00 75.25 274 ILE A N 1
ATOM 2169 C CA . ILE A 1 274 ? 25.200 0.564 -21.867 1.00 75.25 274 ILE A CA 1
ATOM 2170 C C . ILE A 1 274 ? 26.518 -0.251 -21.904 1.00 75.25 274 ILE A C 1
ATOM 2172 O O . ILE A 1 274 ? 27.479 0.182 -22.540 1.00 75.25 274 ILE A O 1
ATOM 2176 N N . PRO A 1 275 ? 26.630 -1.430 -21.260 1.00 68.81 275 PRO A N 1
ATOM 2177 C CA . PRO A 1 275 ? 27.842 -2.249 -21.347 1.00 68.81 275 PRO A CA 1
ATOM 2178 C C . PRO A 1 275 ? 28.088 -2.878 -22.729 1.00 68.81 275 PRO A C 1
ATOM 2180 O O . PRO A 1 275 ? 29.194 -3.361 -22.985 1.00 68.81 275 PRO A O 1
ATOM 2183 N N . GLN A 1 276 ? 27.070 -2.934 -23.593 1.00 62.75 276 GLN A N 1
ATOM 2184 C CA . GLN A 1 276 ? 27.128 -3.587 -24.903 1.00 62.75 276 GLN A CA 1
ATOM 2185 C C . GLN A 1 276 ? 27.473 -2.594 -26.024 1.00 62.75 276 GLN A C 1
ATOM 2187 O O . GLN A 1 276 ? 28.319 -2.919 -26.859 1.00 62.75 276 GLN A O 1
ATOM 2192 N N . SER A 1 277 ? 26.976 -1.352 -25.953 1.00 60.69 277 SER A N 1
ATOM 2193 C CA . SER A 1 277 ? 27.282 -0.297 -26.937 1.00 60.69 277 SER A CA 1
ATOM 2194 C C . SER A 1 277 ? 28.774 0.058 -27.015 1.00 60.69 277 SER A C 1
ATOM 2196 O O . SER A 1 277 ? 29.314 0.317 -28.089 1.00 60.69 277 SER A O 1
ATOM 2198 N N . ASN A 1 278 ? 29.499 -0.052 -25.898 1.00 64.38 278 ASN A N 1
ATOM 2199 C CA . ASN A 1 278 ? 30.943 0.207 -25.840 1.00 64.38 278 ASN A CA 1
ATOM 2200 C C . ASN A 1 278 ? 31.819 -0.837 -26.568 1.00 64.38 278 ASN A C 1
ATOM 2202 O O . ASN A 1 278 ? 33.040 -0.674 -26.606 1.00 64.38 278 ASN A O 1
ATOM 2206 N N . LYS A 1 279 ? 31.253 -1.924 -27.117 1.00 60.53 279 LYS A N 1
ATOM 2207 C CA . LYS A 1 279 ? 32.035 -3.024 -27.718 1.00 60.53 279 LYS A CA 1
ATOM 2208 C C . LYS A 1 279 ? 32.412 -2.828 -29.194 1.00 60.53 279 LYS A C 1
ATOM 2210 O O . LYS A 1 279 ? 33.223 -3.603 -29.693 1.00 60.53 279 LYS A O 1
ATOM 2215 N N . GLY A 1 280 ? 31.918 -1.781 -29.861 1.00 62.41 280 GLY A N 1
ATOM 2216 C CA . GLY A 1 280 ? 32.208 -1.490 -31.272 1.00 62.41 280 GLY A CA 1
ATOM 2217 C C . GLY A 1 280 ? 31.632 -2.521 -32.261 1.00 62.41 280 GLY A C 1
ATOM 2218 O O . GLY A 1 280 ? 31.334 -3.662 -31.913 1.00 62.41 280 GLY A O 1
ATOM 2219 N N . GLY A 1 281 ? 31.465 -2.120 -33.524 1.00 72.88 281 GLY A N 1
ATOM 2220 C CA . GLY A 1 281 ? 30.906 -2.965 -34.589 1.00 72.88 281 GLY A CA 1
ATOM 2221 C C . GLY A 1 281 ? 29.378 -2.886 -34.727 1.00 72.88 281 GLY A C 1
ATOM 2222 O O . GLY A 1 281 ? 28.719 -2.091 -34.064 1.00 72.88 281 GLY A O 1
ATOM 2223 N N . SER A 1 282 ? 28.810 -3.724 -35.602 1.00 68.44 282 SER A N 1
ATOM 2224 C CA . SER A 1 282 ? 27.385 -3.688 -35.995 1.00 68.44 282 SER A CA 1
ATOM 2225 C C . SER A 1 282 ? 26.390 -3.895 -34.845 1.00 68.44 282 SER A C 1
ATOM 2227 O O . SER A 1 282 ? 25.267 -3.402 -34.912 1.00 68.44 282 SER A O 1
ATOM 2229 N N . GLN A 1 283 ? 26.793 -4.598 -33.782 1.00 70.56 283 GLN A N 1
ATOM 2230 C CA . GLN A 1 283 ? 25.979 -4.746 -32.575 1.00 70.56 283 GLN A CA 1
ATOM 2231 C C . GLN A 1 283 ? 25.930 -3.441 -31.764 1.00 70.56 283 GLN A C 1
ATOM 2233 O O . GLN A 1 283 ? 24.861 -3.064 -31.302 1.00 70.56 283 GLN A O 1
ATOM 2238 N N . GLY A 1 284 ? 27.048 -2.711 -31.670 1.00 73.06 284 GLY A N 1
ATOM 2239 C CA . GLY A 1 284 ? 27.103 -1.425 -30.970 1.00 73.06 284 GLY A CA 1
ATOM 2240 C C . GLY A 1 284 ? 26.220 -0.359 -31.624 1.00 73.06 284 GLY A C 1
ATOM 2241 O O . GLY A 1 284 ? 25.501 0.345 -30.926 1.00 73.06 284 GLY A O 1
ATOM 2242 N N . GLU A 1 285 ? 26.177 -0.313 -32.961 1.00 74.75 285 GLU A N 1
ATOM 2243 C CA . GLU A 1 285 ? 25.277 0.595 -33.692 1.00 74.75 285 GLU A CA 1
ATOM 2244 C C . GLU A 1 285 ? 23.789 0.294 -33.432 1.00 74.75 285 GLU A C 1
ATOM 2246 O O . GLU A 1 285 ? 22.977 1.217 -33.344 1.00 74.75 285 GLU A O 1
ATOM 2251 N N . LYS A 1 286 ? 23.411 -0.985 -33.288 1.00 77.88 286 LYS A N 1
ATOM 2252 C CA . LYS A 1 286 ? 22.040 -1.374 -32.914 1.00 77.88 286 LYS A CA 1
ATOM 2253 C C . LYS A 1 286 ? 21.718 -1.000 -31.468 1.00 77.88 286 LYS A C 1
ATOM 2255 O O . LYS A 1 286 ? 20.651 -0.446 -31.206 1.00 77.88 286 LYS A O 1
ATOM 2260 N N . ASP A 1 287 ? 22.643 -1.247 -30.547 1.00 80.12 287 ASP A N 1
ATOM 2261 C CA . ASP A 1 287 ? 22.465 -0.912 -29.133 1.00 80.12 287 ASP A CA 1
ATOM 2262 C C . ASP A 1 287 ? 22.330 0.610 -28.929 1.00 80.12 287 ASP A C 1
ATOM 2264 O O . ASP A 1 287 ? 21.494 1.053 -28.140 1.00 80.12 287 ASP A O 1
ATOM 2268 N N . ASP A 1 288 ? 23.063 1.423 -29.699 1.00 81.19 288 ASP A N 1
ATOM 2269 C CA . ASP A 1 288 ? 22.933 2.887 -29.700 1.00 81.19 288 ASP A CA 1
ATOM 2270 C C . ASP A 1 288 ? 21.546 3.349 -30.173 1.00 81.19 288 ASP A C 1
ATOM 2272 O O . ASP A 1 288 ? 20.952 4.260 -29.585 1.00 81.19 288 ASP A O 1
ATOM 2276 N N . LYS A 1 289 ? 20.972 2.697 -31.194 1.00 82.00 289 LYS A N 1
ATOM 2277 C CA . LYS A 1 289 ? 19.587 2.961 -31.626 1.00 82.00 289 LYS A CA 1
ATOM 2278 C C . LYS A 1 289 ? 18.583 2.633 -30.518 1.00 82.00 289 LYS A C 1
ATOM 2280 O O . LYS A 1 289 ? 17.700 3.446 -30.236 1.00 82.00 289 LYS A O 1
ATOM 2285 N N . HIS A 1 290 ? 18.743 1.494 -29.844 1.00 85.94 290 HIS A N 1
ATOM 2286 C CA . HIS A 1 290 ? 17.873 1.095 -28.732 1.00 85.94 290 HIS A CA 1
ATOM 2287 C C . HIS A 1 290 ? 17.986 2.055 -27.536 1.00 85.94 290 HIS A C 1
ATOM 2289 O O . HIS A 1 290 ? 16.975 2.398 -26.916 1.00 85.94 290 HIS A O 1
ATOM 2295 N N . LEU A 1 291 ? 19.198 2.530 -27.227 1.00 85.25 291 LEU A N 1
ATOM 2296 C CA . LEU A 1 291 ? 19.443 3.527 -26.183 1.00 85.25 291 LEU A CA 1
ATOM 2297 C C . LEU A 1 291 ? 18.767 4.864 -26.503 1.00 85.25 291 LEU A C 1
ATOM 2299 O O . LEU A 1 291 ? 18.108 5.435 -25.632 1.00 85.25 291 LEU A O 1
ATOM 2303 N N . ASN A 1 292 ? 18.873 5.338 -27.746 1.00 83.06 292 ASN A N 1
ATOM 2304 C CA . ASN A 1 292 ? 18.224 6.573 -28.189 1.00 83.06 292 ASN A CA 1
ATOM 2305 C C . ASN A 1 292 ? 16.695 6.478 -28.106 1.00 83.06 292 ASN A C 1
ATOM 2307 O O . ASN A 1 292 ? 16.046 7.399 -27.603 1.00 83.06 292 ASN A O 1
ATOM 2311 N N . TRP A 1 293 ? 16.120 5.348 -28.529 1.00 88.00 293 TRP A N 1
ATOM 2312 C CA . TRP A 1 293 ? 14.689 5.078 -28.384 1.00 88.00 293 TRP A CA 1
ATOM 2313 C C . TRP A 1 293 ? 14.250 5.116 -26.915 1.00 88.00 293 TRP A C 1
ATOM 2315 O O . TRP A 1 293 ? 13.312 5.834 -26.554 1.00 88.00 293 TRP A O 1
ATOM 2325 N N . ALA A 1 294 ? 14.966 4.403 -26.041 1.00 85.50 294 ALA A N 1
ATOM 2326 C CA . ALA A 1 294 ? 14.635 4.335 -24.623 1.00 85.50 294 ALA A CA 1
ATOM 2327 C C . ALA A 1 294 ? 14.769 5.706 -23.937 1.00 85.50 294 ALA A C 1
ATOM 2329 O O . ALA A 1 294 ? 13.936 6.061 -23.100 1.00 85.50 294 ALA A O 1
ATOM 2330 N N . ALA A 1 295 ? 15.771 6.506 -24.317 1.00 83.75 295 ALA A N 1
ATOM 2331 C CA . ALA A 1 295 ? 15.945 7.873 -23.834 1.00 83.75 295 ALA A CA 1
ATOM 2332 C C . ALA A 1 295 ? 14.788 8.788 -24.269 1.00 83.75 295 ALA A C 1
ATOM 2334 O O . ALA A 1 295 ? 14.232 9.503 -23.435 1.00 83.75 295 ALA A O 1
ATOM 2335 N N . ALA A 1 296 ? 14.368 8.727 -25.537 1.00 83.19 296 ALA A N 1
ATOM 2336 C CA . ALA A 1 296 ? 13.225 9.495 -26.030 1.00 83.19 296 ALA A CA 1
ATOM 2337 C C . ALA A 1 296 ? 11.925 9.112 -25.301 1.00 83.19 296 ALA A C 1
ATOM 2339 O O . ALA A 1 296 ? 11.173 9.983 -24.854 1.00 83.19 296 ALA A O 1
ATOM 2340 N N . ARG A 1 297 ? 11.687 7.808 -25.101 1.00 85.06 297 ARG A N 1
ATOM 2341 C CA . ARG A 1 297 ? 10.524 7.314 -24.354 1.00 85.06 297 ARG A CA 1
ATOM 2342 C C . ARG A 1 297 ? 10.554 7.751 -22.890 1.00 85.06 297 ARG A C 1
ATOM 2344 O O . ARG A 1 297 ? 9.520 8.142 -22.351 1.00 85.06 297 ARG A O 1
ATOM 2351 N N . LYS A 1 298 ? 11.728 7.725 -22.258 1.00 85.94 298 LYS A N 1
ATOM 2352 C CA . LYS A 1 298 ? 11.936 8.210 -20.891 1.00 85.94 298 LYS A CA 1
ATOM 2353 C C . LYS A 1 298 ? 11.568 9.690 -20.761 1.00 85.94 298 LYS A C 1
ATOM 2355 O O . LYS A 1 298 ? 10.772 10.025 -19.890 1.00 85.94 298 LYS A O 1
ATOM 2360 N N . VAL A 1 299 ? 12.077 10.542 -21.654 1.00 82.44 299 VAL A N 1
ATOM 2361 C CA . VAL A 1 299 ? 11.766 11.983 -21.667 1.00 82.44 299 VAL A CA 1
ATOM 2362 C C . VAL A 1 299 ? 10.262 12.217 -21.805 1.00 82.44 299 VAL A C 1
ATOM 2364 O O . VAL A 1 299 ? 9.702 13.006 -21.050 1.00 82.44 299 VAL A O 1
ATOM 2367 N N . TYR A 1 300 ? 9.590 11.488 -22.701 1.00 84.19 300 TYR A N 1
ATOM 2368 C CA . TYR A 1 300 ? 8.134 11.563 -22.847 1.00 84.19 300 TYR A CA 1
ATOM 2369 C C . TYR A 1 300 ? 7.394 11.230 -21.540 1.00 84.19 300 TYR A C 1
ATOM 2371 O O . TYR A 1 300 ? 6.491 11.961 -21.134 1.00 84.19 300 TYR A O 1
ATOM 2379 N N . LEU A 1 301 ? 7.778 10.147 -20.857 1.00 82.44 301 LEU A N 1
ATOM 2380 C CA . LEU A 1 301 ? 7.139 9.734 -19.602 1.00 82.44 301 LEU A CA 1
ATOM 2381 C C . LEU A 1 301 ? 7.419 10.713 -18.456 1.00 82.44 301 LEU A C 1
ATOM 2383 O O . LEU A 1 301 ? 6.531 10.965 -17.644 1.00 82.44 301 LEU A O 1
ATOM 2387 N N . GLU A 1 302 ? 8.627 11.274 -18.388 1.00 81.12 302 GLU A N 1
ATOM 2388 C CA . GLU A 1 302 ? 9.005 12.288 -17.396 1.00 81.12 302 GLU A CA 1
ATOM 2389 C C . GLU A 1 302 ? 8.249 13.605 -17.622 1.00 81.12 302 GLU A C 1
ATOM 2391 O O . GLU A 1 302 ? 7.717 14.171 -16.668 1.00 81.12 302 GLU A O 1
ATOM 2396 N N . GLN A 1 303 ? 8.116 14.048 -18.877 1.00 78.62 303 GLN A N 1
ATOM 2397 C CA . GLN A 1 303 ? 7.299 15.209 -19.246 1.00 78.62 303 GLN A CA 1
ATOM 2398 C C . GLN A 1 303 ? 5.823 14.983 -18.913 1.00 78.62 303 GLN A C 1
ATOM 2400 O O . GLN A 1 303 ? 5.198 15.824 -18.271 1.00 78.62 303 GLN A O 1
ATOM 2405 N N . TRP A 1 304 ? 5.277 13.814 -19.265 1.00 77.69 304 TRP A N 1
ATOM 2406 C CA . TRP A 1 304 ? 3.912 13.451 -18.896 1.00 77.69 304 TRP A CA 1
ATOM 2407 C C . TRP A 1 304 ? 3.723 13.473 -17.372 1.00 77.69 304 TRP A C 1
ATOM 2409 O O . TRP A 1 304 ? 2.728 14.005 -16.879 1.00 77.69 304 TRP A O 1
ATOM 2419 N N . ALA A 1 305 ? 4.680 12.925 -16.616 1.00 70.31 305 ALA A N 1
ATOM 2420 C CA . ALA A 1 305 ? 4.619 12.881 -15.159 1.00 70.31 305 ALA A CA 1
ATOM 2421 C C . ALA A 1 305 ? 4.710 14.274 -14.518 1.00 70.31 305 ALA A C 1
ATOM 2423 O O . ALA A 1 305 ? 4.116 14.471 -13.465 1.00 70.31 305 ALA A O 1
ATOM 2424 N N . GLY A 1 306 ? 5.409 15.232 -15.130 1.00 68.25 306 GLY A N 1
ATOM 2425 C CA . GLY A 1 306 ? 5.436 16.622 -14.670 1.00 68.25 306 GLY A CA 1
ATOM 2426 C C . GLY A 1 306 ? 4.134 17.370 -14.970 1.00 68.25 306 GLY A C 1
ATOM 2427 O O . GLY A 1 306 ? 3.491 17.898 -14.061 1.00 68.25 306 GLY A O 1
ATOM 2428 N N . ASP A 1 307 ? 3.717 17.375 -16.237 1.00 64.88 307 ASP A N 1
ATOM 2429 C CA . ASP A 1 307 ? 2.646 18.254 -16.722 1.00 64.88 307 ASP A CA 1
ATOM 2430 C C . ASP A 1 307 ? 1.235 17.727 -16.407 1.00 64.88 307 ASP A C 1
ATOM 2432 O O . ASP A 1 307 ? 0.343 18.507 -16.053 1.00 64.88 307 ASP A O 1
ATOM 2436 N N . ASN A 1 308 ? 1.013 16.408 -16.485 1.00 61.28 308 ASN A N 1
ATOM 2437 C CA . ASN A 1 308 ? -0.312 15.812 -16.266 1.00 61.28 308 ASN A CA 1
ATOM 2438 C C . ASN A 1 308 ? -0.563 15.411 -14.811 1.00 61.28 308 ASN A C 1
ATOM 2440 O O . ASN A 1 308 ? -1.705 15.490 -14.364 1.00 61.28 308 ASN A O 1
ATOM 2444 N N . ALA A 1 309 ? 0.464 15.057 -14.027 1.00 59.84 309 ALA A N 1
ATOM 2445 C CA . ALA A 1 309 ? 0.254 14.734 -12.612 1.00 59.84 309 ALA A CA 1
ATOM 2446 C C . ALA A 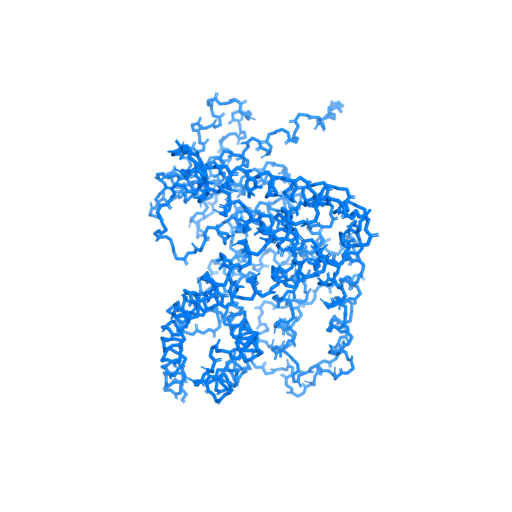1 309 ? -0.279 15.939 -11.820 1.00 59.84 309 ALA A C 1
ATOM 2448 O O . ALA A 1 309 ? -1.135 15.775 -10.956 1.00 59.84 309 ALA A O 1
ATOM 2449 N N . LEU A 1 310 ? 0.159 17.158 -12.145 1.00 57.72 310 LEU A N 1
ATOM 2450 C CA . LEU A 1 310 ? -0.316 18.375 -11.480 1.00 57.72 310 LEU A CA 1
ATOM 2451 C C . LEU A 1 310 ? -1.715 18.806 -11.950 1.00 57.72 310 LEU A C 1
ATOM 2453 O O . LEU A 1 310 ? -2.505 19.300 -11.144 1.00 57.72 310 LEU A O 1
ATOM 2457 N N . ARG A 1 311 ? -2.041 18.614 -13.237 1.00 57.97 311 ARG A N 1
ATOM 2458 C CA . ARG A 1 311 ? -3.320 19.046 -13.830 1.00 57.97 311 ARG A CA 1
ATOM 2459 C C . ARG A 1 311 ? -4.455 18.035 -13.689 1.00 57.97 311 ARG A C 1
ATOM 2461 O O . ARG A 1 311 ? -5.571 18.445 -13.384 1.00 57.97 311 ARG A O 1
ATOM 2468 N N . GLU A 1 312 ? -4.195 16.749 -13.916 1.00 56.44 312 GLU A N 1
ATOM 2469 C CA . GLU A 1 312 ? -5.233 15.710 -13.882 1.00 56.44 312 GLU A CA 1
ATOM 2470 C C . GLU A 1 312 ? -5.489 15.170 -12.471 1.00 56.44 312 GLU A C 1
ATOM 2472 O O . GLU A 1 312 ? -6.632 14.849 -12.147 1.00 56.44 312 GLU A O 1
ATOM 2477 N N . LEU A 1 313 ? -4.463 15.079 -11.611 1.00 65.00 313 LEU A N 1
ATOM 2478 C CA . LEU A 1 313 ? -4.634 14.462 -10.288 1.00 65.00 313 LEU A CA 1
ATOM 2479 C C . LEU A 1 313 ? -5.180 15.441 -9.247 1.00 65.00 313 LEU A C 1
ATOM 2481 O O . LEU A 1 313 ? -6.043 15.034 -8.468 1.00 65.00 313 LEU A O 1
ATOM 2485 N N . GLY A 1 314 ? -4.734 16.708 -9.267 1.00 66.88 314 GLY A N 1
ATOM 2486 C CA . GLY A 1 314 ? -5.202 17.820 -8.421 1.00 66.88 314 GLY A CA 1
ATOM 2487 C C . GLY A 1 314 ? -5.777 17.418 -7.049 1.00 66.88 314 GLY A C 1
ATOM 2488 O O . GLY A 1 314 ? -5.280 16.526 -6.367 1.00 66.88 314 GLY A O 1
ATOM 2489 N N . ASN A 1 315 ? -6.890 18.045 -6.663 1.00 67.31 315 ASN A N 1
ATOM 2490 C CA . ASN A 1 315 ? -7.706 17.623 -5.514 1.00 67.31 315 ASN A CA 1
ATOM 2491 C C . ASN A 1 315 ? -8.863 16.688 -5.930 1.00 67.31 315 ASN A C 1
ATOM 2493 O O . ASN A 1 315 ? -9.796 16.455 -5.157 1.00 67.31 315 ASN A O 1
ATOM 2497 N N . GLY A 1 316 ? -8.824 16.146 -7.156 1.00 80.25 316 GLY A N 1
ATOM 2498 C CA . GLY A 1 316 ? -9.913 15.358 -7.749 1.00 80.25 316 GLY A CA 1
ATOM 2499 C C . GLY A 1 316 ? -10.206 14.050 -7.008 1.00 80.25 316 GLY A C 1
ATOM 2500 O O . GLY A 1 316 ? -11.313 13.523 -7.083 1.00 80.25 316 GLY A O 1
ATOM 2501 N N . TRP A 1 317 ? -9.239 13.554 -6.238 1.00 85.50 317 TRP A N 1
ATOM 2502 C CA . TRP A 1 317 ? -9.337 12.323 -5.457 1.00 85.50 317 TRP A CA 1
ATOM 2503 C C . TRP A 1 317 ? -9.963 12.509 -4.064 1.00 85.50 317 TRP A C 1
ATOM 2505 O O . TRP A 1 317 ? -10.477 11.544 -3.495 1.00 85.50 317 TRP A O 1
ATOM 2515 N N . ILE A 1 318 ? -9.950 13.730 -3.514 1.00 84.75 318 ILE A N 1
ATOM 2516 C CA . ILE A 1 318 ? -10.367 14.004 -2.129 1.00 84.75 318 ILE A CA 1
ATOM 2517 C C . ILE A 1 318 ? -11.882 13.872 -1.994 1.00 84.75 318 ILE A C 1
ATOM 2519 O O . ILE A 1 318 ? -12.374 13.067 -1.203 1.00 84.75 318 ILE A O 1
ATOM 2523 N N . LYS A 1 319 ? -12.634 14.612 -2.815 1.00 86.56 319 LYS A N 1
ATOM 2524 C CA . LYS A 1 319 ? -14.099 14.663 -2.724 1.00 86.56 319 LYS A CA 1
ATOM 2525 C C . LYS A 1 319 ? -14.757 13.275 -2.853 1.00 86.56 319 LYS A C 1
ATOM 2527 O O . LYS A 1 319 ? -15.584 12.945 -1.998 1.00 86.56 319 LYS A O 1
ATOM 2532 N N . PRO A 1 320 ? -14.394 12.411 -3.824 1.00 89.25 320 PRO A N 1
ATOM 2533 C CA . PRO A 1 320 ? -14.959 11.063 -3.881 1.00 89.25 320 PRO A CA 1
ATOM 2534 C C . PRO A 1 320 ? -14.619 10.209 -2.645 1.00 89.25 320 PRO A C 1
ATOM 2536 O O . PRO A 1 320 ? -15.440 9.388 -2.225 1.00 89.25 320 PRO A O 1
ATOM 2539 N N . LEU A 1 321 ? -13.449 10.399 -2.012 1.00 87.12 321 LEU A N 1
ATOM 2540 C CA . LEU A 1 321 ? -13.116 9.720 -0.751 1.00 87.12 321 LEU A CA 1
ATOM 2541 C C . LEU A 1 321 ? -13.936 10.242 0.431 1.00 87.12 321 LEU A C 1
ATOM 2543 O O . LEU A 1 321 ? -14.436 9.437 1.218 1.00 87.12 321 LEU A O 1
ATOM 2547 N N . GLU A 1 322 ? -14.137 11.552 0.550 1.00 84.56 322 GLU A N 1
ATOM 2548 C CA . GLU A 1 322 ? -14.996 12.129 1.590 1.00 84.56 322 GLU A CA 1
ATOM 2549 C C . GLU A 1 322 ? -16.437 11.614 1.479 1.00 84.56 322 GLU A C 1
ATOM 2551 O O . GLU A 1 322 ? -17.037 11.175 2.470 1.00 84.56 322 GLU A O 1
ATOM 2556 N N . GLU A 1 323 ? -16.978 11.583 0.257 1.00 89.44 323 GLU A N 1
ATOM 2557 C CA . GLU A 1 323 ? -18.290 11.006 -0.034 1.00 89.44 323 GLU A CA 1
ATOM 2558 C C . GLU A 1 323 ? -18.335 9.512 0.311 1.00 89.44 323 GLU A C 1
ATOM 2560 O O . GLU A 1 323 ? -19.280 9.047 0.963 1.00 89.44 323 GLU A O 1
ATOM 2565 N N . CYS A 1 324 ? -17.285 8.760 -0.037 1.00 90.88 324 CYS A N 1
ATOM 2566 C CA . CYS A 1 324 ? -17.137 7.360 0.344 1.00 90.88 324 CYS A CA 1
ATOM 2567 C C . CYS A 1 324 ? -17.216 7.179 1.864 1.00 90.88 324 CYS A C 1
ATOM 2569 O O . CYS A 1 324 ? -17.976 6.337 2.356 1.00 90.88 324 CYS A O 1
ATOM 2571 N N . PHE A 1 325 ? -16.477 7.983 2.628 1.00 86.50 325 PHE A N 1
ATOM 2572 C CA . PHE A 1 325 ? -16.470 7.900 4.085 1.00 86.50 325 PHE A CA 1
ATOM 2573 C C . PHE A 1 325 ? -17.808 8.300 4.690 1.00 86.50 325 PHE A C 1
ATOM 2575 O O . PHE A 1 325 ? -18.239 7.686 5.668 1.00 86.50 325 PHE A O 1
ATOM 2582 N N . LEU A 1 326 ? -18.522 9.255 4.095 1.00 84.88 326 LEU A N 1
ATOM 2583 C CA . LEU A 1 326 ? -19.878 9.592 4.513 1.00 84.88 326 LEU A CA 1
ATOM 2584 C C . LEU A 1 326 ? -20.838 8.409 4.323 1.00 84.88 326 LEU A C 1
ATOM 2586 O O . LEU A 1 326 ? -21.645 8.122 5.214 1.00 84.88 326 LEU A O 1
ATOM 2590 N N . VAL A 1 327 ? -20.737 7.692 3.197 1.00 89.62 327 VAL A N 1
ATOM 2591 C CA . VAL A 1 327 ? -21.515 6.465 2.961 1.00 89.62 327 VAL A CA 1
ATOM 2592 C C . VAL A 1 327 ? -21.133 5.386 3.974 1.00 89.62 327 VAL A C 1
ATOM 2594 O O . VAL A 1 327 ? -22.024 4.782 4.570 1.00 89.62 327 VAL A O 1
ATOM 2597 N N . MET A 1 328 ? -19.838 5.180 4.226 1.00 84.94 328 MET A N 1
ATOM 2598 C CA . MET A 1 328 ? -19.346 4.210 5.210 1.00 84.94 328 MET A CA 1
ATOM 2599 C C . MET A 1 328 ? -19.866 4.518 6.623 1.00 84.94 328 MET A C 1
ATOM 2601 O O . MET A 1 328 ? -20.426 3.638 7.271 1.00 84.94 328 MET A O 1
ATOM 2605 N N . LYS A 1 329 ? -19.793 5.774 7.086 1.00 81.50 329 LYS A N 1
ATOM 2606 C CA . LYS A 1 329 ? -20.306 6.198 8.408 1.00 81.50 329 LYS A CA 1
ATOM 2607 C C . LYS A 1 329 ? -21.814 5.964 8.550 1.00 81.50 329 LYS A C 1
ATOM 2609 O O . LYS A 1 329 ? -22.286 5.585 9.620 1.00 81.50 329 LYS A O 1
ATOM 2614 N N . LYS A 1 330 ? -22.577 6.181 7.473 1.00 85.88 330 LYS A N 1
ATOM 2615 C CA . LYS A 1 330 ? -24.044 6.024 7.450 1.00 85.88 330 LYS A CA 1
ATOM 2616 C C . LYS A 1 330 ? -24.504 4.585 7.186 1.00 85.88 330 LYS A C 1
ATOM 2618 O O . LYS A 1 330 ? -25.694 4.296 7.352 1.00 85.88 330 LYS A O 1
ATOM 2623 N N . ALA A 1 331 ? -23.606 3.685 6.781 1.00 83.56 331 ALA A N 1
ATOM 2624 C CA . ALA A 1 331 ? -23.950 2.318 6.414 1.00 83.56 331 ALA A CA 1
ATOM 2625 C C . ALA A 1 331 ? -24.564 1.562 7.605 1.00 83.56 331 ALA A C 1
ATOM 2627 O O . ALA A 1 331 ? -23.957 1.391 8.665 1.00 83.56 331 ALA A O 1
ATOM 2628 N N . LYS A 1 332 ? -25.796 1.069 7.432 1.00 78.69 332 LYS A N 1
ATOM 2629 C CA . LYS A 1 332 ? -26.473 0.277 8.470 1.00 78.69 332 LYS A CA 1
ATOM 2630 C C . LYS A 1 332 ? -25.961 -1.161 8.433 1.00 78.69 332 LYS A C 1
ATOM 2632 O O . LYS A 1 332 ? -26.333 -1.920 7.537 1.00 78.69 332 LYS A O 1
ATOM 2637 N N . LEU A 1 333 ? -25.172 -1.546 9.436 1.00 78.44 333 LEU A N 1
ATOM 2638 C CA . LEU A 1 333 ? -24.763 -2.937 9.635 1.00 78.44 333 LEU A CA 1
ATOM 2639 C C . LEU A 1 333 ? -25.951 -3.807 10.078 1.00 78.44 333 LEU A C 1
ATOM 2641 O O . LEU A 1 333 ? -26.835 -3.357 10.814 1.00 78.44 333 LEU A O 1
ATOM 2645 N N . LYS A 1 334 ? -25.973 -5.076 9.655 1.00 80.06 334 LYS A N 1
ATOM 2646 C CA . LYS A 1 334 ? -26.977 -6.060 10.100 1.00 80.06 334 LYS A CA 1
ATOM 2647 C C . LYS A 1 334 ? -26.951 -6.211 11.631 1.00 80.06 334 LYS A C 1
ATOM 2649 O O . LYS A 1 334 ? -25.969 -6.696 12.192 1.00 80.06 334 LYS A O 1
ATOM 2654 N N . LYS A 1 335 ? -28.049 -5.821 12.301 1.00 68.62 335 LYS A N 1
ATOM 2655 C CA . LYS A 1 335 ? -28.154 -5.702 13.773 1.00 68.62 335 LYS A CA 1
ATOM 2656 C C . LYS A 1 335 ? -27.746 -6.967 14.539 1.00 68.62 335 LYS A C 1
ATOM 2658 O O . LYS A 1 335 ? -27.058 -6.843 15.544 1.00 68.62 335 LYS A O 1
ATOM 2663 N N . ALA A 1 336 ? -28.137 -8.149 14.057 1.00 65.81 336 ALA A N 1
ATOM 2664 C CA . ALA A 1 336 ? -27.873 -9.421 14.737 1.00 65.81 336 ALA A CA 1
ATOM 2665 C C . ALA A 1 336 ? -26.372 -9.749 14.852 1.00 65.81 336 ALA A C 1
ATOM 2667 O O . ALA A 1 336 ? -25.947 -10.343 15.832 1.00 65.81 336 ALA A O 1
ATOM 2668 N N . SER A 1 337 ? -25.558 -9.329 13.879 1.00 70.31 337 SER A N 1
ATOM 2669 C CA . SER A 1 337 ? -24.115 -9.606 13.857 1.00 70.31 337 SER A CA 1
ATOM 2670 C C . SER A 1 337 ? -23.278 -8.442 14.383 1.00 70.31 337 SER A C 1
ATOM 2672 O O . SER A 1 337 ? -22.146 -8.641 14.794 1.00 70.31 337 SER A O 1
ATOM 2674 N N . ALA A 1 338 ? -23.819 -7.223 14.391 1.00 64.31 338 ALA A N 1
ATOM 2675 C CA . ALA A 1 338 ? -23.080 -6.014 14.753 1.00 64.31 338 ALA A CA 1
ATOM 2676 C C . ALA A 1 338 ? -22.540 -6.013 16.198 1.00 64.31 338 ALA A C 1
ATOM 2678 O O . ALA A 1 338 ? -21.579 -5.298 16.468 1.00 64.31 338 ALA A O 1
ATOM 2679 N N . LYS A 1 339 ? -23.151 -6.802 17.096 1.00 72.25 339 LYS A N 1
ATOM 2680 C CA . LYS A 1 339 ? -22.748 -6.974 18.502 1.00 72.25 339 LYS A CA 1
ATOM 2681 C C . LYS A 1 339 ? -21.862 -8.200 18.757 1.00 72.25 339 LYS A C 1
ATOM 2683 O O . LYS A 1 339 ? -21.500 -8.435 19.901 1.00 72.25 339 LYS A O 1
ATOM 2688 N N . ALA A 1 340 ? -21.568 -9.015 17.744 1.00 73.31 340 ALA A N 1
ATOM 2689 C CA . ALA A 1 340 ? -20.711 -10.177 17.953 1.00 73.31 340 ALA A CA 1
ATOM 2690 C C . ALA A 1 340 ? -19.233 -9.750 18.086 1.00 73.31 340 ALA A C 1
ATOM 2692 O O . ALA A 1 340 ? -18.876 -8.672 17.583 1.00 73.31 340 ALA A O 1
ATOM 2693 N N . PRO A 1 341 ? -18.391 -10.574 18.738 1.00 72.56 341 PRO A N 1
ATOM 2694 C CA . PRO A 1 341 ? -16.960 -10.310 18.874 1.00 72.56 341 PRO A CA 1
ATOM 2695 C C . PRO A 1 341 ? -16.276 -10.150 17.507 1.00 72.56 341 PRO A C 1
ATOM 2697 O O . PRO A 1 341 ? -16.541 -10.906 16.563 1.00 72.56 341 PRO A O 1
ATOM 2700 N N . LEU A 1 342 ? -15.459 -9.104 17.374 1.00 66.81 342 LEU A N 1
ATOM 2701 C CA . LEU A 1 342 ? -14.773 -8.740 16.134 1.00 66.81 342 LEU A CA 1
ATOM 2702 C C . LEU A 1 342 ? -13.738 -9.794 15.732 1.00 66.81 342 LEU A C 1
ATOM 2704 O O . LEU A 1 342 ? -13.709 -10.190 14.572 1.00 66.81 342 LEU A O 1
ATOM 2708 N N . ASP A 1 343 ? -12.936 -10.258 16.680 1.00 62.34 343 ASP A N 1
ATOM 2709 C CA . ASP A 1 343 ? -11.938 -11.323 16.544 1.00 62.34 343 ASP A CA 1
ATOM 2710 C C . ASP A 1 343 ? -12.535 -12.591 15.910 1.00 62.34 343 ASP A C 1
ATOM 2712 O O . ASP A 1 343 ? -12.101 -13.024 14.838 1.00 62.34 343 ASP A O 1
ATOM 2716 N N . VAL A 1 344 ? -13.630 -13.114 16.473 1.00 73.19 344 VAL A N 1
ATOM 2717 C CA . VAL A 1 344 ? -14.316 -14.314 15.968 1.00 73.19 344 VAL A CA 1
ATOM 2718 C C . VAL A 1 344 ? -14.821 -14.102 14.540 1.00 73.19 344 VAL A C 1
ATOM 2720 O O . VAL A 1 344 ? -14.737 -14.994 13.685 1.00 73.19 344 VAL A O 1
ATOM 2723 N N . PHE A 1 345 ? -15.365 -12.916 14.254 1.00 78.38 345 PHE A N 1
ATOM 2724 C CA . PHE A 1 345 ? -15.826 -12.571 12.914 1.00 78.38 345 PHE A CA 1
ATOM 2725 C C . PHE A 1 345 ? -14.677 -12.527 11.909 1.00 78.38 345 PHE A C 1
ATOM 2727 O O . PHE A 1 345 ? -14.796 -13.111 10.827 1.00 78.38 345 PHE A O 1
ATOM 2734 N N . VAL A 1 346 ? -13.588 -11.844 12.255 1.00 72.56 346 VAL A N 1
ATOM 2735 C CA . VAL A 1 346 ? -12.424 -11.675 11.390 1.00 72.56 346 VAL A CA 1
ATOM 2736 C C . VAL A 1 346 ? -11.792 -13.026 11.086 1.00 72.56 346 VAL A C 1
ATOM 2738 O O . VAL A 1 346 ? -11.633 -13.349 9.909 1.00 72.56 346 VAL A O 1
ATOM 2741 N N . MET A 1 347 ? -11.586 -13.873 12.095 1.00 76.00 347 MET A N 1
ATOM 2742 C CA . MET A 1 347 ? -11.028 -15.214 11.907 1.00 76.00 347 MET A CA 1
ATOM 2743 C C . MET A 1 347 ? -11.885 -16.085 10.999 1.00 76.00 347 MET A C 1
ATOM 2745 O O . MET A 1 347 ? -11.401 -16.662 10.024 1.00 76.00 347 MET A O 1
ATOM 2749 N N . LYS A 1 348 ? -13.204 -16.097 11.214 1.00 83.00 348 LYS A N 1
ATOM 2750 C CA . LYS A 1 348 ? -14.129 -16.827 10.337 1.00 83.00 348 LYS A CA 1
ATOM 2751 C C . LYS A 1 348 ? -14.097 -16.313 8.895 1.00 83.00 348 LYS A C 1
ATOM 2753 O O . LYS A 1 348 ? -14.340 -17.077 7.959 1.00 83.00 348 LYS A O 1
ATOM 2758 N N . ARG A 1 349 ? -13.869 -15.014 8.686 1.00 83.69 349 ARG A N 1
ATOM 2759 C CA . ARG A 1 349 ? -13.748 -14.430 7.342 1.00 83.69 349 ARG A CA 1
ATOM 2760 C C . ARG A 1 349 ? -12.411 -14.765 6.700 1.00 83.69 349 ARG A C 1
ATOM 2762 O O . ARG A 1 349 ? -12.418 -15.061 5.508 1.00 83.69 349 ARG A O 1
ATOM 2769 N N . LEU A 1 350 ? -11.331 -14.737 7.468 1.00 83.12 350 LEU A N 1
ATOM 2770 C CA . LEU A 1 350 ? -9.984 -15.047 7.018 1.00 83.12 350 LEU A CA 1
ATOM 2771 C C . LEU A 1 350 ? -9.866 -16.511 6.583 1.00 83.12 350 LEU A C 1
ATOM 2773 O O . LEU A 1 350 ? -9.464 -16.757 5.450 1.00 83.12 350 LEU A O 1
ATOM 2777 N N . HIS A 1 351 ? -10.357 -17.452 7.398 1.00 88.50 351 HIS A N 1
ATOM 2778 C CA . HIS A 1 351 ? -10.385 -18.877 7.044 1.00 88.50 351 HIS A CA 1
ATOM 2779 C C . HIS A 1 351 ? -11.110 -19.099 5.715 1.00 88.50 351 HIS A C 1
ATOM 2781 O O . HIS A 1 351 ? -10.569 -19.681 4.788 1.00 88.50 351 HIS A O 1
ATOM 2787 N N . ARG A 1 352 ? -12.298 -18.504 5.551 1.00 90.81 352 ARG A N 1
ATOM 2788 C CA . ARG A 1 352 ? -13.058 -18.600 4.292 1.00 90.81 352 ARG A CA 1
ATOM 2789 C C . ARG A 1 352 ? -12.337 -18.005 3.084 1.00 90.81 352 ARG A C 1
ATOM 2791 O O . ARG A 1 352 ? -12.644 -18.389 1.960 1.00 90.81 352 ARG A O 1
ATOM 2798 N N . LEU A 1 353 ? -11.500 -16.987 3.282 1.00 89.75 353 LEU A N 1
ATOM 2799 C CA . LEU A 1 353 ? -10.718 -16.391 2.199 1.00 89.75 353 LEU A CA 1
ATOM 2800 C C . LEU A 1 353 ? -9.579 -17.315 1.781 1.00 89.75 353 LEU A C 1
ATOM 2802 O O . LEU A 1 353 ? -9.370 -17.498 0.588 1.00 89.75 353 LEU A O 1
ATOM 2806 N N . MET A 1 354 ? -8.900 -17.894 2.764 1.00 93.75 354 MET A N 1
ATOM 2807 C CA . MET A 1 354 ? -7.823 -18.861 2.597 1.00 93.75 354 MET A CA 1
ATOM 2808 C C . MET A 1 354 ? -8.311 -20.168 1.967 1.00 93.75 354 MET A C 1
ATOM 2810 O O . MET A 1 354 ? -7.776 -20.563 0.939 1.00 93.75 354 MET A O 1
ATOM 2814 N N . ASP A 1 355 ? -9.384 -20.765 2.497 1.00 94.44 355 ASP A N 1
ATOM 2815 C CA . ASP A 1 355 ? -10.020 -21.970 1.943 1.00 94.44 355 ASP A CA 1
ATOM 2816 C C . ASP A 1 355 ? -10.399 -21.767 0.477 1.00 94.44 355 ASP A C 1
ATOM 2818 O O . ASP A 1 355 ? -10.123 -22.598 -0.384 1.00 94.44 355 ASP A O 1
ATOM 2822 N N . ARG A 1 356 ? -11.022 -20.620 0.179 1.00 94.88 356 ARG A N 1
ATOM 2823 C CA . ARG A 1 356 ? -11.393 -20.278 -1.192 1.00 94.88 356 ARG A CA 1
ATOM 2824 C C . ARG A 1 356 ? -10.167 -20.113 -2.075 1.00 94.88 356 ARG A C 1
ATOM 2826 O O . ARG A 1 356 ? -10.192 -20.575 -3.204 1.00 94.88 356 ARG A O 1
ATOM 2833 N N . TRP A 1 357 ? -9.121 -19.450 -1.589 1.00 96.00 357 TRP A N 1
ATOM 2834 C CA . TRP A 1 357 ? -7.904 -19.283 -2.373 1.00 96.00 357 TRP A CA 1
ATOM 2835 C C . TRP A 1 357 ? -7.246 -20.631 -2.682 1.00 96.00 357 TRP A C 1
ATOM 2837 O O . TRP A 1 357 ? -6.898 -20.867 -3.831 1.00 96.00 357 TRP A O 1
ATOM 2847 N N . LEU A 1 358 ? -7.161 -21.542 -1.707 1.00 96.50 358 LEU A N 1
ATOM 2848 C CA . LEU A 1 358 ? -6.664 -22.903 -1.931 1.00 96.50 358 LEU A CA 1
ATOM 2849 C C . LEU A 1 358 ? -7.524 -23.670 -2.943 1.00 96.50 358 LEU A C 1
ATOM 2851 O O . LEU A 1 358 ? -6.985 -24.342 -3.816 1.00 96.50 358 LEU A O 1
ATOM 2855 N N . SER A 1 359 ? -8.849 -23.548 -2.852 1.00 95.31 359 SER A N 1
ATOM 2856 C CA . SER A 1 359 ? -9.778 -24.200 -3.780 1.00 95.31 359 SER A CA 1
ATOM 2857 C C . SER A 1 359 ? -9.657 -23.661 -5.206 1.00 95.31 359 SER A C 1
ATOM 2859 O O . SER A 1 359 ? -9.621 -24.438 -6.154 1.00 95.31 359 SER A O 1
ATOM 2861 N N . ASP A 1 360 ? -9.618 -22.338 -5.360 1.00 93.56 360 ASP A N 1
ATOM 2862 C CA . ASP A 1 360 ? -9.676 -21.677 -6.667 1.00 93.56 360 ASP A CA 1
ATOM 2863 C C . ASP A 1 360 ? -8.292 -21.604 -7.335 1.00 93.56 360 ASP A C 1
ATOM 2865 O O . ASP A 1 360 ? -8.198 -21.623 -8.559 1.00 93.56 360 ASP A O 1
ATOM 2869 N N . PHE A 1 361 ? -7.219 -21.503 -6.542 1.00 96.00 361 PHE A N 1
ATOM 2870 C CA . PHE A 1 361 ? -5.866 -21.198 -7.018 1.00 96.00 361 PHE A CA 1
ATOM 2871 C C . PHE A 1 361 ? -4.784 -22.118 -6.454 1.00 96.00 361 PHE A C 1
ATOM 2873 O O . PHE A 1 361 ? -3.628 -21.947 -6.813 1.00 96.00 361 PHE A O 1
ATOM 2880 N N . GLY A 1 362 ? -5.094 -23.117 -5.622 1.00 89.94 362 GLY A N 1
ATOM 2881 C CA . GLY A 1 362 ? -4.077 -24.036 -5.087 1.00 89.94 362 GLY A CA 1
ATOM 2882 C C . GLY A 1 362 ? -3.252 -24.730 -6.179 1.00 89.94 362 GLY A C 1
ATOM 2883 O O . GLY A 1 362 ? -2.090 -25.048 -5.960 1.00 89.94 362 GLY A O 1
ATOM 2884 N N . ARG A 1 363 ? -3.825 -24.870 -7.381 1.00 90.56 363 ARG A N 1
ATOM 2885 C CA . ARG A 1 363 ? -3.162 -25.326 -8.612 1.00 90.56 363 ARG A CA 1
ATOM 2886 C C . ARG A 1 363 ? -3.266 -24.258 -9.706 1.00 90.56 363 ARG A C 1
ATOM 2888 O O . ARG A 1 363 ? -3.856 -24.502 -10.752 1.00 90.56 363 ARG A O 1
ATOM 2895 N N . CYS A 1 364 ? -2.808 -23.045 -9.405 1.00 90.06 364 CYS A N 1
ATOM 2896 C CA . CYS A 1 364 ? -2.857 -21.926 -10.342 1.00 90.06 364 CYS A CA 1
ATOM 2897 C C . CYS A 1 364 ? -2.040 -22.252 -11.596 1.00 90.06 364 CYS A C 1
ATOM 2899 O O . CYS A 1 364 ? -0.882 -22.643 -11.486 1.00 90.06 364 CYS A O 1
ATOM 2901 N N . ASP A 1 365 ? -2.640 -22.049 -12.765 1.00 90.94 365 ASP A N 1
ATOM 2902 C CA . ASP A 1 365 ? -1.911 -21.961 -14.026 1.00 90.94 365 ASP A CA 1
ATOM 2903 C C . ASP A 1 365 ? -1.245 -20.578 -14.112 1.00 90.94 365 ASP A C 1
ATOM 2905 O O . ASP A 1 365 ? -1.922 -19.561 -13.928 1.00 90.94 365 ASP A O 1
ATOM 2909 N N . PHE A 1 366 ? 0.075 -20.545 -14.308 1.00 91.50 366 PHE A N 1
ATOM 2910 C CA . PHE A 1 366 ? 0.853 -19.304 -14.401 1.00 91.50 366 PHE A CA 1
ATOM 2911 C C . PHE A 1 366 ? 0.924 -18.744 -15.824 1.00 91.50 366 PHE A C 1
ATOM 2913 O O . PHE A 1 366 ? 1.297 -17.581 -15.989 1.00 91.50 366 PHE A O 1
ATOM 2920 N N . GLU A 1 367 ? 0.501 -19.524 -16.821 1.00 89.56 367 GLU A N 1
ATOM 2921 C CA . GLU A 1 367 ? 0.347 -19.060 -18.200 1.00 89.56 367 GLU A CA 1
ATOM 2922 C C . GLU A 1 367 ? -0.979 -18.305 -18.396 1.00 89.56 367 GLU A C 1
ATOM 2924 O O . GLU A 1 367 ? -1.046 -17.351 -19.173 1.00 89.56 367 GLU A O 1
ATOM 2929 N N . ASP A 1 368 ? -2.029 -18.640 -17.631 1.00 91.25 368 ASP A N 1
ATOM 2930 C CA . ASP A 1 368 ? -3.256 -17.833 -17.567 1.00 91.25 368 ASP A CA 1
ATOM 2931 C C . ASP A 1 368 ? -3.027 -16.563 -16.727 1.00 91.25 368 ASP A C 1
ATOM 2933 O O . ASP A 1 368 ? -3.258 -16.526 -15.510 1.00 91.25 368 ASP A O 1
ATOM 2937 N N . GLU A 1 369 ? -2.644 -15.471 -17.395 1.00 87.44 369 GLU A N 1
ATOM 2938 C CA . GLU A 1 369 ? -2.497 -14.140 -16.787 1.00 87.44 369 GLU A CA 1
ATOM 2939 C C . GLU A 1 369 ? -3.749 -13.706 -16.002 1.00 87.44 369 GLU A C 1
ATOM 2941 O O . GLU A 1 369 ? -3.658 -13.053 -14.954 1.00 87.44 369 GLU A O 1
ATOM 2946 N N . GLY A 1 370 ? -4.938 -14.100 -16.470 1.00 88.25 370 GLY A N 1
ATOM 2947 C CA . GLY A 1 370 ? -6.202 -13.842 -15.797 1.00 88.25 370 GLY A CA 1
ATOM 2948 C C . GLY A 1 370 ? -6.310 -14.591 -14.469 1.00 88.25 370 GLY A C 1
ATOM 2949 O O . GLY A 1 370 ? -6.759 -14.011 -13.472 1.00 88.25 370 GLY A O 1
ATOM 2950 N N . SER A 1 371 ? -5.892 -15.857 -14.425 1.00 91.56 371 SER A N 1
ATOM 2951 C CA . SER A 1 371 ? -5.824 -16.656 -13.194 1.00 91.56 371 SER A CA 1
ATOM 2952 C C . SER A 1 371 ? -4.836 -16.058 -12.198 1.00 91.56 371 SER A C 1
ATOM 2954 O O . SER A 1 371 ? -5.221 -15.777 -11.056 1.00 91.56 371 SER A O 1
ATOM 2956 N N . VAL A 1 372 ? -3.615 -15.739 -12.640 1.00 90.25 372 VAL A N 1
ATOM 2957 C CA . VAL A 1 372 ? -2.590 -15.108 -11.795 1.00 90.25 372 VAL A CA 1
ATOM 2958 C C . VAL A 1 372 ? -3.086 -13.780 -11.227 1.00 90.25 372 VAL A C 1
ATOM 2960 O O . VAL A 1 372 ? -2.959 -13.514 -10.027 1.00 90.25 372 VAL A O 1
ATOM 2963 N N . HIS A 1 373 ? -3.731 -12.951 -12.050 1.00 86.31 373 HIS A N 1
ATOM 2964 C CA . HIS A 1 373 ? -4.288 -11.680 -11.606 1.00 86.31 373 HIS A CA 1
ATOM 2965 C C . HIS A 1 373 ? -5.382 -11.859 -10.539 1.00 86.31 373 HIS A C 1
ATOM 2967 O O . HIS A 1 373 ? -5.375 -11.170 -9.508 1.00 86.31 373 HIS A O 1
ATOM 2973 N N . ARG A 1 374 ? -6.318 -12.799 -10.742 1.00 88.56 374 ARG A N 1
ATOM 2974 C CA . ARG A 1 374 ? -7.374 -13.105 -9.760 1.00 88.56 374 ARG A CA 1
ATOM 2975 C C . ARG A 1 374 ? -6.788 -13.661 -8.459 1.00 88.56 374 ARG A C 1
ATOM 2977 O O . ARG A 1 374 ? -7.200 -13.209 -7.383 1.00 88.56 374 ARG A O 1
ATOM 2984 N N . SER A 1 375 ? -5.800 -14.552 -8.550 1.00 92.69 375 SER A N 1
ATOM 2985 C CA . SER A 1 375 ? -5.061 -15.078 -7.399 1.00 92.69 375 SER A CA 1
ATOM 2986 C C . SER A 1 375 ? -4.377 -13.950 -6.623 1.00 92.69 375 SER A C 1
ATOM 2988 O O . SER A 1 375 ? -4.600 -13.797 -5.420 1.00 92.69 375 SER A O 1
ATOM 2990 N N . ARG A 1 376 ? -3.653 -13.054 -7.310 1.00 88.81 376 ARG A N 1
ATOM 2991 C CA . ARG A 1 376 ? -3.006 -11.873 -6.713 1.00 88.81 376 ARG A CA 1
ATOM 2992 C C . ARG A 1 376 ? -3.993 -10.997 -5.947 1.00 88.81 376 ARG A C 1
ATOM 2994 O O . ARG A 1 376 ? -3.686 -10.520 -4.853 1.00 88.81 376 ARG A O 1
ATOM 3001 N N . ILE A 1 377 ? -5.184 -10.756 -6.499 1.00 84.31 377 ILE A N 1
ATOM 3002 C CA . ILE A 1 377 ? -6.236 -9.988 -5.815 1.00 84.31 377 ILE A CA 1
ATOM 3003 C C . ILE A 1 377 ? -6.693 -10.702 -4.537 1.00 84.31 377 ILE A C 1
ATOM 3005 O O . ILE A 1 377 ? -6.933 -10.045 -3.520 1.00 84.31 377 ILE A O 1
ATOM 3009 N N . ALA A 1 378 ? -6.857 -12.024 -4.577 1.00 86.88 378 ALA A N 1
ATOM 3010 C CA . ALA A 1 378 ? -7.252 -12.811 -3.416 1.00 86.88 378 ALA A CA 1
ATOM 3011 C C . ALA A 1 378 ? -6.161 -12.818 -2.329 1.00 86.88 378 ALA A C 1
ATOM 3013 O O . ALA A 1 378 ? -6.477 -12.525 -1.175 1.00 86.88 378 ALA A O 1
ATOM 3014 N N . VAL A 1 379 ? -4.890 -12.999 -2.699 1.00 88.06 379 VAL A N 1
ATOM 3015 C CA . VAL A 1 379 ? -3.731 -12.888 -1.795 1.00 88.06 379 VAL A CA 1
ATOM 3016 C C . VAL A 1 379 ? -3.654 -11.512 -1.143 1.00 88.06 379 VAL A C 1
ATOM 3018 O O . VAL A 1 379 ? -3.553 -11.422 0.079 1.00 88.06 379 VAL A O 1
ATOM 3021 N N . LYS A 1 380 ? -3.814 -10.428 -1.917 1.00 81.38 380 LYS A N 1
ATOM 3022 C CA . LYS A 1 380 ? -3.874 -9.058 -1.374 1.00 81.38 380 LYS A CA 1
ATOM 3023 C C . LYS A 1 380 ? -4.952 -8.921 -0.301 1.00 81.38 380 LYS A C 1
ATOM 3025 O O . LYS A 1 380 ? -4.704 -8.347 0.754 1.00 81.38 380 LYS A O 1
ATOM 3030 N N . LYS A 1 381 ? -6.149 -9.467 -0.543 1.00 80.44 381 LYS A N 1
ATOM 3031 C CA . LYS A 1 381 ? -7.242 -9.440 0.444 1.00 80.44 381 LYS A CA 1
ATOM 3032 C C . LYS A 1 381 ? -6.875 -10.208 1.711 1.00 80.44 381 LYS A C 1
ATOM 3034 O O . LYS A 1 381 ? -7.136 -9.691 2.791 1.00 80.44 381 LYS A O 1
ATOM 3039 N N . ILE A 1 382 ? -6.289 -11.401 1.585 1.00 84.81 382 ILE A N 1
ATOM 3040 C CA . ILE A 1 382 ? -5.839 -12.201 2.733 1.00 84.81 382 ILE A CA 1
ATOM 3041 C C . ILE A 1 382 ? -4.795 -11.415 3.528 1.00 84.81 382 ILE A C 1
ATOM 3043 O O . ILE A 1 382 ? -5.004 -11.190 4.714 1.00 84.81 382 ILE A O 1
ATOM 3047 N N . ARG A 1 383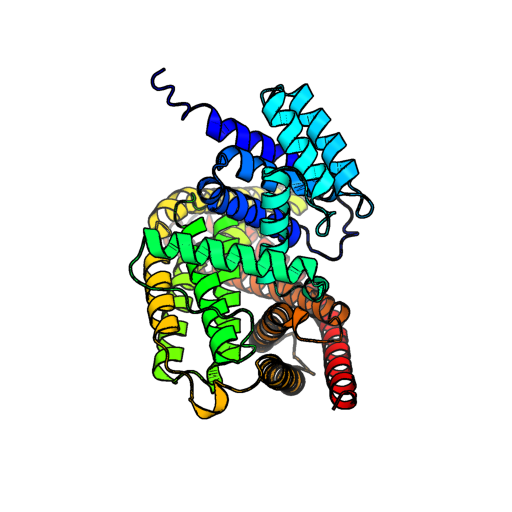 ? -3.741 -10.912 2.873 1.00 83.94 383 ARG A N 1
ATOM 3048 C CA . ARG A 1 383 ? -2.663 -10.140 3.511 1.00 83.94 383 ARG A CA 1
ATOM 3049 C C . ARG A 1 383 ? -3.187 -8.909 4.243 1.00 83.94 383 ARG A C 1
ATOM 3051 O O . ARG A 1 383 ? -2.848 -8.711 5.402 1.00 83.94 383 ARG A O 1
ATOM 3058 N N . TYR A 1 384 ? -4.024 -8.091 3.603 1.00 75.44 384 TYR A N 1
ATOM 3059 C CA . TYR A 1 384 ? -4.545 -6.874 4.233 1.00 75.44 384 TYR A CA 1
ATOM 3060 C C . TYR A 1 384 ? -5.468 -7.171 5.417 1.00 75.44 384 TYR A C 1
ATOM 3062 O O . TYR A 1 384 ? -5.403 -6.467 6.419 1.00 75.44 384 TYR A O 1
ATOM 3070 N N . VAL A 1 385 ? -6.307 -8.210 5.326 1.00 71.25 385 VAL A N 1
ATOM 3071 C CA . VAL A 1 385 ? -7.151 -8.626 6.457 1.00 71.25 385 VAL A CA 1
ATOM 3072 C C . VAL A 1 385 ? -6.294 -9.169 7.594 1.00 71.25 385 VAL A C 1
ATOM 3074 O O . VAL A 1 385 ? -6.512 -8.771 8.729 1.00 71.25 385 VAL A O 1
ATOM 3077 N N . LEU A 1 386 ? -5.320 -10.025 7.279 1.00 73.69 386 LEU A N 1
ATOM 3078 C CA . LEU A 1 386 ? -4.428 -10.649 8.251 1.00 73.69 386 LEU A CA 1
ATOM 3079 C C . LEU A 1 386 ? -3.567 -9.613 8.986 1.00 73.69 386 LEU A C 1
ATOM 3081 O O . LEU A 1 386 ? -3.421 -9.706 10.199 1.00 73.69 386 LEU A O 1
ATOM 3085 N N . ARG A 1 387 ? -3.065 -8.592 8.276 1.00 69.19 387 ARG A N 1
ATOM 3086 C CA . ARG A 1 387 ? -2.376 -7.440 8.883 1.00 69.19 387 ARG A CA 1
ATOM 3087 C C . ARG A 1 387 ? -3.301 -6.633 9.781 1.00 69.19 387 ARG A C 1
ATOM 3089 O O . ARG A 1 387 ? -2.987 -6.419 10.936 1.00 69.19 387 ARG A O 1
ATOM 3096 N N . ALA A 1 388 ? -4.487 -6.269 9.295 1.00 59.25 388 ALA A N 1
ATOM 3097 C CA . ALA A 1 388 ? -5.453 -5.523 10.104 1.00 59.25 388 ALA A CA 1
ATOM 3098 C C . ALA A 1 388 ? -5.955 -6.309 11.332 1.00 59.25 388 ALA A C 1
ATOM 3100 O O . ALA A 1 388 ? -6.626 -5.744 12.196 1.00 59.25 388 ALA A O 1
ATOM 3101 N N . SER A 1 389 ? -5.681 -7.615 11.390 1.00 60.34 389 SER A N 1
ATOM 3102 C CA . SER A 1 389 ? -6.099 -8.508 12.460 1.00 60.34 389 SER A CA 1
ATOM 3103 C C . SER A 1 389 ? -4.957 -9.085 13.286 1.00 60.34 389 SER A C 1
ATOM 3105 O O . SER A 1 389 ? -5.253 -9.914 14.142 1.00 60.34 389 SER A O 1
ATOM 3107 N N . SER A 1 390 ? -3.692 -8.703 13.065 1.00 54.94 390 SER A N 1
ATOM 3108 C CA . SER A 1 390 ? -2.546 -9.335 13.742 1.00 54.94 390 SER A CA 1
ATOM 3109 C C . SER A 1 390 ? -2.597 -9.203 15.265 1.00 54.94 390 SER A C 1
ATOM 3111 O O . SER A 1 390 ? -2.168 -10.108 15.963 1.00 54.94 390 SER A O 1
ATOM 3113 N N . GLY A 1 391 ? -3.208 -8.140 15.788 1.00 49.88 391 GLY A N 1
ATOM 3114 C CA . GLY A 1 391 ? -3.412 -7.923 17.222 1.00 49.88 391 GLY A CA 1
ATOM 3115 C C . GLY A 1 391 ? -4.668 -8.584 17.794 1.00 49.88 391 GLY A C 1
ATOM 3116 O O . GLY A 1 391 ? -4.983 -8.381 18.962 1.00 49.88 391 GLY A O 1
ATOM 3117 N N . LEU A 1 392 ? -5.415 -9.330 16.975 1.00 48.91 392 LEU A N 1
ATOM 3118 C CA . LEU A 1 392 ? -6.616 -10.075 17.372 1.00 48.91 392 LEU A CA 1
ATOM 3119 C C . LEU A 1 392 ? -6.401 -11.596 17.349 1.00 48.91 392 LEU A C 1
ATOM 3121 O O . LEU A 1 392 ? -7.324 -12.336 17.681 1.00 48.91 392 LEU A O 1
ATOM 3125 N N . VAL A 1 393 ? -5.222 -12.059 16.925 1.00 50.16 393 VAL A N 1
ATOM 3126 C CA . VAL A 1 393 ? -4.858 -13.478 16.852 1.00 50.16 393 VAL A CA 1
ATOM 3127 C C . VAL A 1 393 ? -3.742 -13.792 17.835 1.00 50.16 393 VAL A C 1
ATOM 3129 O O . VAL A 1 393 ? -2.772 -13.052 17.933 1.00 50.16 393 VAL A O 1
ATOM 3132 N N . GLU A 1 394 ? -3.877 -14.904 18.559 1.00 46.75 394 GLU A N 1
ATOM 3133 C CA . GLU A 1 394 ? -2.861 -15.366 19.516 1.00 46.75 394 GLU A CA 1
ATOM 3134 C C . GLU A 1 394 ? -1.585 -15.864 18.826 1.00 46.75 394 GLU A C 1
ATOM 3136 O O . GLU A 1 394 ? -0.497 -15.776 19.390 1.00 46.75 394 GLU A O 1
ATOM 3141 N N . GLN A 1 395 ? -1.709 -16.391 17.604 1.00 56.25 395 GLN A N 1
ATOM 3142 C CA . GLN A 1 395 ? -0.573 -16.833 16.803 1.00 56.25 395 GLN A CA 1
ATOM 3143 C C . GLN A 1 395 ? -0.099 -15.703 15.901 1.00 56.25 395 GLN A C 1
ATOM 3145 O O . GLN A 1 395 ? -0.847 -15.226 15.044 1.00 56.25 395 GLN A O 1
ATOM 3150 N N . GLU A 1 396 ? 1.161 -15.308 16.062 1.00 60.28 396 GLU A N 1
ATOM 3151 C CA . GLU A 1 396 ? 1.766 -14.305 15.203 1.00 60.28 396 GLU A CA 1
ATOM 3152 C C . GLU A 1 396 ? 1.923 -14.829 13.764 1.00 60.28 396 GLU A C 1
ATOM 3154 O O . GLU A 1 396 ? 2.692 -15.762 13.517 1.00 60.28 396 GLU A O 1
ATOM 3159 N N . PRO A 1 397 ? 1.254 -14.221 12.770 1.00 68.88 397 PRO A N 1
ATOM 3160 C CA . PRO A 1 397 ? 1.215 -14.750 11.410 1.00 68.88 397 PRO A CA 1
ATOM 3161 C C . PRO A 1 397 ? 2.463 -14.394 10.579 1.00 68.88 397 PRO A C 1
ATOM 3163 O O . PRO A 1 397 ? 2.373 -14.288 9.356 1.00 68.88 397 PRO A O 1
ATOM 3166 N N . HIS A 1 398 ? 3.623 -14.180 11.211 1.00 72.12 398 HIS A N 1
ATOM 3167 C CA . HIS A 1 398 ? 4.832 -13.640 10.574 1.00 72.12 398 HIS A CA 1
ATOM 3168 C C . HIS A 1 398 ? 5.286 -14.449 9.350 1.00 72.12 398 HIS A C 1
ATOM 3170 O O . HIS A 1 398 ? 5.524 -13.872 8.287 1.00 72.12 398 HIS A O 1
ATOM 3176 N N . ALA A 1 399 ? 5.357 -15.779 9.468 1.00 80.69 399 ALA A N 1
ATOM 3177 C CA . ALA A 1 399 ? 5.763 -16.653 8.364 1.00 80.69 399 ALA A CA 1
ATOM 3178 C C . ALA A 1 399 ? 4.800 -16.544 7.170 1.00 80.69 399 ALA A C 1
ATOM 3180 O O . ALA A 1 399 ? 5.221 -16.295 6.040 1.00 80.69 399 ALA A O 1
ATOM 3181 N N . LEU A 1 400 ? 3.495 -16.620 7.435 1.00 86.19 400 LEU A N 1
ATOM 3182 C CA . LEU A 1 400 ? 2.465 -16.515 6.410 1.00 86.19 400 LEU A CA 1
ATOM 3183 C C . LEU A 1 400 ? 2.433 -15.125 5.754 1.00 86.19 400 LEU A C 1
ATOM 3185 O O . LEU A 1 400 ? 2.324 -15.023 4.533 1.00 86.19 400 LEU A O 1
ATOM 3189 N N . LEU A 1 401 ? 2.560 -14.045 6.532 1.00 81.69 401 LEU A N 1
ATOM 3190 C CA . LEU A 1 401 ? 2.629 -12.680 6.002 1.00 81.69 401 LEU A CA 1
ATOM 3191 C C . LEU A 1 401 ? 3.827 -12.488 5.072 1.00 81.69 401 LEU A C 1
ATOM 3193 O O . LEU A 1 401 ? 3.665 -11.881 4.012 1.00 81.69 401 LEU A O 1
ATOM 3197 N N . LYS A 1 402 ? 4.989 -13.042 5.434 1.00 84.31 402 LYS A N 1
ATOM 3198 C CA . LYS A 1 402 ? 6.201 -12.996 4.611 1.00 84.31 402 LYS A CA 1
ATOM 3199 C C . LYS A 1 402 ? 5.988 -13.681 3.261 1.00 84.31 402 LYS A C 1
ATOM 3201 O O . LYS A 1 402 ? 6.337 -13.117 2.226 1.00 84.31 402 LYS A O 1
ATOM 3206 N N . VAL A 1 403 ? 5.373 -14.864 3.249 1.00 90.25 403 VAL A N 1
ATOM 3207 C CA . VAL A 1 403 ? 5.120 -15.604 2.001 1.00 90.25 403 VAL A CA 1
ATOM 3208 C C . VAL A 1 403 ? 4.024 -14.939 1.155 1.00 90.25 403 VAL A C 1
ATOM 3210 O O . VAL A 1 403 ? 4.175 -14.817 -0.060 1.00 90.25 403 VAL A O 1
ATOM 3213 N N . LEU A 1 404 ? 2.957 -14.419 1.776 1.00 86.31 404 LEU A N 1
ATOM 3214 C CA . LEU A 1 404 ? 1.929 -13.618 1.090 1.00 86.31 404 LEU A CA 1
ATOM 3215 C C . LEU A 1 404 ? 2.527 -12.373 0.416 1.00 86.31 404 LEU A C 1
ATOM 3217 O O . LEU A 1 404 ? 2.097 -11.982 -0.670 1.00 86.31 404 LEU A O 1
ATOM 3221 N N . GLU A 1 405 ? 3.493 -11.727 1.069 1.00 85.81 405 GLU A N 1
ATOM 3222 C CA . GLU A 1 405 ? 4.204 -10.571 0.536 1.00 85.81 405 GLU A CA 1
ATOM 3223 C C . GLU A 1 405 ? 5.103 -10.937 -0.643 1.00 85.81 405 GLU A C 1
ATOM 3225 O O . GLU A 1 405 ? 4.981 -10.305 -1.692 1.00 85.81 405 GLU A O 1
ATOM 3230 N N . ALA A 1 406 ? 5.917 -11.989 -0.519 1.00 86.88 406 ALA A N 1
ATOM 3231 C CA . ALA A 1 406 ? 6.735 -12.493 -1.621 1.00 86.88 406 ALA A CA 1
ATOM 3232 C C . ALA A 1 406 ? 5.875 -12.822 -2.855 1.00 86.88 406 ALA A C 1
ATOM 3234 O O . ALA A 1 406 ? 6.159 -12.348 -3.957 1.00 86.88 406 ALA A O 1
ATOM 3235 N N . TYR A 1 407 ? 4.760 -13.536 -2.655 1.00 93.44 407 TYR A N 1
ATOM 3236 C CA . TYR A 1 407 ? 3.822 -13.867 -3.729 1.00 93.44 407 TYR A CA 1
ATOM 3237 C C . TYR A 1 407 ? 3.249 -12.609 -4.387 1.00 93.44 407 TYR A C 1
ATOM 3239 O O . TYR A 1 407 ? 3.212 -12.479 -5.611 1.00 93.44 407 TYR A O 1
ATOM 3247 N N . GLN A 1 408 ? 2.789 -11.653 -3.573 1.00 87.12 408 GLN A N 1
ATOM 3248 C CA . GLN A 1 408 ? 2.215 -10.410 -4.072 1.00 87.12 408 GLN A CA 1
ATOM 3249 C C . GLN A 1 408 ? 3.231 -9.584 -4.868 1.00 87.12 408 GLN A C 1
ATOM 3251 O O . GLN A 1 408 ? 2.823 -8.933 -5.831 1.00 87.12 408 GLN A O 1
ATOM 3256 N N . THR A 1 409 ? 4.499 -9.570 -4.458 1.00 86.00 409 THR A N 1
ATOM 3257 C CA . THR A 1 409 ? 5.578 -8.850 -5.142 1.00 86.00 409 THR A CA 1
ATOM 3258 C C . THR A 1 409 ? 5.838 -9.450 -6.519 1.00 86.00 409 THR A C 1
ATOM 3260 O O . THR A 1 409 ? 5.790 -8.719 -7.505 1.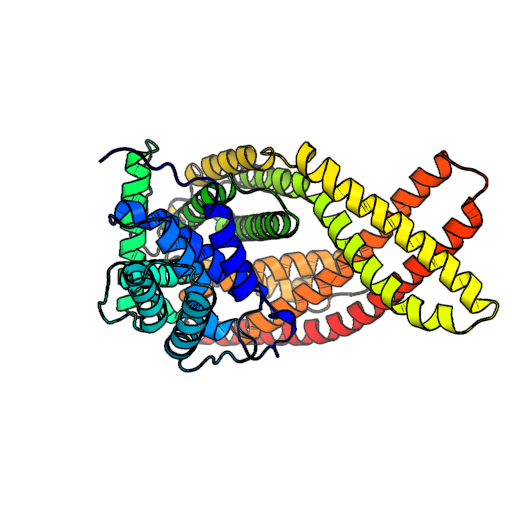00 86.00 409 THR A O 1
ATOM 3263 N N . LEU A 1 410 ? 5.991 -10.774 -6.612 1.00 90.88 410 LEU A N 1
ATOM 3264 C CA . LEU A 1 410 ? 6.241 -11.470 -7.881 1.00 90.88 410 LEU A CA 1
ATOM 3265 C C . LEU A 1 410 ? 5.050 -11.373 -8.845 1.00 90.88 410 LEU A C 1
ATOM 3267 O O . LEU A 1 410 ? 5.194 -10.891 -9.965 1.00 90.88 410 LEU A O 1
ATOM 3271 N N . ALA A 1 411 ? 3.834 -11.690 -8.387 1.00 88.25 411 ALA A N 1
ATOM 3272 C CA . ALA A 1 411 ? 2.619 -11.486 -9.188 1.00 88.25 411 ALA A CA 1
ATOM 3273 C C . ALA A 1 411 ? 2.344 -9.989 -9.468 1.00 88.25 411 ALA A C 1
ATOM 3275 O O . ALA A 1 411 ? 1.583 -9.609 -10.362 1.00 88.25 411 ALA A O 1
ATOM 3276 N N . GLY A 1 412 ? 2.919 -9.109 -8.646 1.00 87.81 412 GLY A N 1
ATOM 3277 C CA . GLY A 1 412 ? 3.017 -7.668 -8.842 1.00 87.81 412 GLY A CA 1
ATOM 3278 C C . GLY A 1 412 ? 3.771 -7.337 -10.120 1.00 87.81 412 GLY A C 1
ATOM 3279 O O . GLY A 1 412 ? 3.178 -6.795 -11.050 1.00 87.81 412 GLY A O 1
ATOM 3280 N N . ALA A 1 413 ? 5.039 -7.736 -10.140 1.00 87.38 413 ALA A N 1
ATOM 3281 C CA . ALA A 1 413 ? 5.975 -7.531 -11.233 1.00 87.38 413 ALA A CA 1
ATOM 3282 C C . ALA A 1 413 ? 5.509 -8.192 -12.539 1.00 87.38 413 ALA A C 1
ATOM 3284 O O . ALA A 1 413 ? 5.580 -7.567 -13.592 1.00 87.38 413 ALA A O 1
ATOM 3285 N N . LEU A 1 414 ? 4.943 -9.403 -12.478 1.00 90.00 414 LEU A N 1
ATOM 3286 C CA . LEU A 1 414 ? 4.448 -10.095 -13.673 1.00 90.00 414 LEU A CA 1
ATOM 3287 C C . LEU A 1 414 ? 3.279 -9.346 -14.337 1.00 90.00 414 LEU A C 1
ATOM 3289 O O . LEU A 1 414 ? 3.206 -9.220 -15.554 1.00 90.00 414 LEU A O 1
ATOM 3293 N N . HIS A 1 415 ? 2.374 -8.779 -13.541 1.00 87.75 415 HIS A N 1
ATOM 3294 C CA . HIS A 1 415 ? 1.317 -7.921 -14.079 1.00 87.75 415 HIS A CA 1
ATOM 3295 C C . HIS A 1 415 ? 1.866 -6.601 -14.632 1.00 87.75 415 HIS A C 1
ATOM 3297 O O . HIS A 1 415 ? 1.350 -6.104 -15.625 1.00 87.75 415 HIS A O 1
ATOM 3303 N N . ASP A 1 416 ? 2.895 -6.036 -13.997 1.00 88.88 416 ASP A N 1
ATOM 3304 C CA . ASP A 1 416 ? 3.561 -4.828 -14.486 1.00 88.88 416 ASP A CA 1
ATOM 3305 C C . ASP A 1 416 ? 4.222 -5.087 -15.863 1.00 88.88 416 ASP A C 1
ATOM 3307 O O . ASP A 1 416 ? 4.206 -4.204 -16.716 1.00 88.88 416 ASP A O 1
ATOM 3311 N N . VAL A 1 417 ? 4.712 -6.308 -16.134 1.00 89.62 417 VAL A N 1
ATOM 3312 C CA . VAL A 1 417 ? 5.153 -6.747 -17.477 1.00 89.62 417 VAL A CA 1
ATOM 3313 C C . VAL A 1 417 ? 4.005 -6.714 -18.488 1.00 89.62 417 VAL A C 1
ATOM 3315 O O . VAL A 1 417 ? 4.163 -6.135 -19.562 1.00 89.62 417 VAL A O 1
ATOM 3318 N N . ALA A 1 418 ? 2.841 -7.277 -18.156 1.00 88.06 418 ALA A N 1
ATOM 3319 C CA . ALA A 1 418 ? 1.675 -7.256 -19.044 1.00 88.06 418 ALA A CA 1
ATOM 3320 C C . ALA A 1 418 ? 1.181 -5.823 -19.334 1.00 88.06 418 ALA A C 1
ATOM 3322 O O . ALA A 1 418 ? 0.853 -5.493 -20.473 1.00 88.06 418 ALA A O 1
ATOM 3323 N N . VAL A 1 419 ? 1.190 -4.948 -18.321 1.00 86.69 419 VAL A N 1
ATOM 3324 C CA . VAL A 1 419 ? 0.851 -3.522 -18.471 1.00 86.69 419 VAL A CA 1
ATOM 3325 C C . VAL A 1 419 ? 1.830 -2.818 -19.411 1.00 86.69 419 VAL A C 1
ATOM 3327 O O . VAL A 1 419 ? 1.384 -2.122 -20.320 1.00 86.69 419 VAL A O 1
ATOM 3330 N N . SER A 1 420 ? 3.143 -3.034 -19.254 1.00 87.06 420 SER A N 1
ATOM 3331 C CA . SER A 1 420 ? 4.153 -2.479 -20.168 1.00 87.06 420 SER A CA 1
ATOM 3332 C C . SER A 1 420 ? 3.870 -2.844 -21.626 1.00 87.06 420 SER A C 1
ATOM 3334 O O . SER A 1 420 ? 3.886 -1.968 -22.488 1.00 87.06 420 SER A O 1
ATOM 3336 N N . LYS A 1 421 ? 3.543 -4.113 -21.910 1.00 86.75 421 LYS A N 1
ATOM 3337 C CA . LYS A 1 421 ? 3.216 -4.567 -23.274 1.00 86.75 421 LYS A CA 1
ATOM 3338 C C . LYS A 1 421 ? 2.010 -3.819 -23.843 1.00 86.75 421 LYS A C 1
ATOM 3340 O O . LYS A 1 421 ? 2.094 -3.261 -24.931 1.00 86.75 421 LYS A O 1
ATOM 3345 N N . ALA A 1 422 ? 0.930 -3.713 -23.068 1.00 87.44 422 ALA A N 1
ATOM 3346 C CA . ALA A 1 422 ? -0.268 -2.988 -23.488 1.00 87.44 422 ALA A CA 1
ATOM 3347 C C . ALA A 1 422 ? -0.002 -1.489 -23.746 1.00 87.44 422 ALA A C 1
ATOM 3349 O O . ALA A 1 422 ? -0.562 -0.910 -24.680 1.00 87.44 422 ALA A O 1
ATOM 3350 N N . LEU A 1 423 ? 0.864 -0.854 -22.945 1.00 85.56 423 LEU A N 1
ATOM 3351 C CA . LEU A 1 423 ? 1.282 0.535 -23.162 1.00 85.56 423 LEU A CA 1
ATOM 3352 C C . LEU A 1 423 ? 2.101 0.698 -24.447 1.00 85.56 423 LEU A C 1
ATOM 3354 O O . LEU A 1 423 ? 1.926 1.700 -25.142 1.00 85.56 423 LEU A O 1
ATOM 3358 N N . MET A 1 424 ? 2.979 -0.257 -24.766 1.00 83.94 424 MET A N 1
ATOM 3359 C CA . MET A 1 424 ? 3.754 -0.245 -26.013 1.00 83.94 424 MET A CA 1
ATOM 3360 C C . MET A 1 424 ? 2.855 -0.453 -27.233 1.00 83.94 424 MET A C 1
ATOM 3362 O O . MET A 1 424 ? 2.963 0.301 -28.196 1.00 83.94 424 MET A O 1
ATOM 3366 N N . ASP A 1 425 ? 1.896 -1.378 -27.167 1.00 82.25 425 ASP A N 1
ATOM 3367 C CA . ASP A 1 425 ? 0.912 -1.586 -28.238 1.00 82.25 425 ASP A CA 1
ATOM 3368 C C . ASP A 1 425 ? 0.082 -0.325 -28.506 1.00 82.25 425 ASP A C 1
ATOM 3370 O O . ASP A 1 425 ? -0.247 -0.005 -29.652 1.00 82.25 425 ASP A O 1
ATOM 3374 N N . LYS A 1 426 ? -0.274 0.409 -27.445 1.00 81.81 426 LYS A N 1
ATOM 3375 C CA . LYS A 1 426 ? -0.972 1.693 -27.561 1.00 81.81 426 LYS A CA 1
ATOM 3376 C C . LYS A 1 426 ? -0.071 2.764 -28.183 1.00 81.81 426 LYS A C 1
ATOM 3378 O O . LYS A 1 426 ? -0.506 3.453 -29.102 1.00 81.81 426 LYS A O 1
ATOM 3383 N N . ALA A 1 427 ? 1.176 2.871 -27.725 1.00 76.00 427 ALA A N 1
ATOM 3384 C CA . ALA A 1 427 ? 2.136 3.853 -28.224 1.00 76.00 427 ALA A CA 1
ATOM 3385 C C . ALA A 1 427 ? 2.492 3.630 -29.705 1.00 76.00 427 ALA A C 1
ATOM 3387 O O . ALA A 1 427 ? 2.540 4.594 -30.466 1.00 76.00 427 ALA A O 1
ATOM 3388 N N . GLY A 1 428 ? 2.670 2.376 -30.132 1.00 71.56 428 GLY A N 1
ATOM 3389 C CA . GLY A 1 428 ? 2.929 2.034 -31.534 1.00 71.56 428 GLY A CA 1
ATOM 3390 C C . GLY A 1 428 ? 1.786 2.465 -32.459 1.00 71.56 428 GLY A C 1
ATOM 3391 O O . GLY A 1 428 ? 2.021 3.046 -33.517 1.00 71.56 428 GLY A O 1
ATOM 3392 N N . LYS A 1 429 ? 0.529 2.291 -32.022 1.00 70.75 429 LYS A N 1
ATOM 3393 C CA . LYS A 1 429 ? -0.654 2.763 -32.769 1.00 70.75 429 LYS A CA 1
ATOM 3394 C C . LYS A 1 429 ? -0.706 4.286 -32.892 1.00 70.75 429 LYS A C 1
ATOM 3396 O O . LYS A 1 429 ? -1.077 4.791 -33.946 1.00 70.75 429 LYS A O 1
ATOM 3401 N N . GLU A 1 430 ? -0.347 5.013 -31.837 1.00 68.62 430 GLU A N 1
ATOM 3402 C CA . GLU A 1 430 ? -0.314 6.480 -31.847 1.00 68.62 430 GLU A CA 1
ATOM 3403 C C . GLU A 1 430 ? 0.802 7.007 -32.771 1.00 68.62 430 GLU A C 1
ATOM 3405 O O . GLU A 1 430 ? 0.557 7.900 -33.583 1.00 68.62 430 GLU A O 1
ATOM 3410 N N . MET A 1 431 ? 1.996 6.404 -32.740 1.00 61.97 431 MET A N 1
ATOM 3411 C CA . MET A 1 431 ? 3.130 6.813 -33.585 1.00 61.97 431 MET A CA 1
ATOM 3412 C C . MET A 1 431 ? 2.936 6.487 -35.075 1.00 61.97 431 MET A C 1
ATOM 3414 O O . MET A 1 431 ? 3.278 7.314 -35.926 1.00 61.97 431 MET A O 1
ATOM 3418 N N . ALA A 1 432 ? 2.310 5.352 -35.408 1.00 58.28 432 ALA A N 1
ATOM 3419 C CA . ALA A 1 432 ? 2.015 4.961 -36.792 1.00 58.28 432 ALA A CA 1
ATOM 3420 C C . ALA A 1 432 ? 1.090 5.949 -37.531 1.00 58.28 432 ALA A C 1
ATOM 3422 O O . ALA A 1 432 ? 1.094 6.007 -38.760 1.00 58.28 432 ALA A O 1
ATOM 3423 N N . THR A 1 433 ? 0.320 6.763 -36.800 1.00 55.19 433 THR A N 1
ATOM 3424 C CA . THR A 1 433 ? -0.556 7.790 -37.390 1.00 55.19 433 THR A CA 1
ATOM 3425 C C . THR A 1 433 ? 0.144 9.123 -37.689 1.00 55.19 433 THR A C 1
ATOM 3427 O O . THR A 1 433 ? -0.455 9.975 -38.344 1.00 55.19 433 THR A O 1
ATOM 3430 N N . GLY A 1 434 ? 1.399 9.314 -37.249 1.00 48.59 434 GLY A N 1
ATOM 3431 C CA . GLY A 1 434 ? 2.081 10.616 -37.277 1.00 48.59 434 GLY A CA 1
ATOM 3432 C C . GLY A 1 434 ? 3.314 10.749 -38.183 1.00 48.59 434 GLY A C 1
ATOM 3433 O O . GLY A 1 434 ? 3.560 11.850 -38.668 1.00 48.59 434 GLY A O 1
ATOM 3434 N N . PHE A 1 435 ? 4.100 9.691 -38.435 1.00 45.66 435 PHE A N 1
ATOM 3435 C CA . PHE A 1 435 ? 5.398 9.814 -39.133 1.00 45.66 435 PHE A CA 1
ATOM 3436 C C . PHE A 1 435 ? 5.774 8.566 -39.950 1.00 45.66 435 PHE A C 1
ATOM 3438 O O . PHE A 1 435 ? 6.154 7.554 -39.380 1.00 45.66 435 PHE A O 1
ATOM 3445 N N . ALA A 1 436 ? 5.755 8.654 -41.287 1.00 46.16 436 ALA A N 1
ATOM 3446 C CA . ALA A 1 436 ? 5.939 7.506 -42.194 1.00 46.16 436 ALA A CA 1
ATOM 3447 C C . ALA A 1 436 ? 7.408 7.098 -42.499 1.00 46.16 436 ALA A C 1
ATOM 3449 O O . ALA A 1 436 ? 7.626 6.067 -43.126 1.00 46.16 436 ALA A O 1
ATOM 3450 N N . GLY A 1 437 ? 8.420 7.887 -42.104 1.00 47.78 437 GLY A N 1
ATOM 3451 C CA . GLY A 1 437 ? 9.811 7.715 -42.579 1.00 47.78 437 GLY A CA 1
ATOM 3452 C C . GLY A 1 437 ? 10.842 7.196 -41.565 1.00 47.78 437 GLY A C 1
ATOM 3453 O O . GLY A 1 437 ? 11.902 6.744 -41.977 1.00 47.78 437 GLY A O 1
ATOM 3454 N N . ALA A 1 438 ? 10.547 7.247 -40.261 1.00 55.28 438 ALA A N 1
ATOM 3455 C CA . ALA A 1 438 ? 11.441 6.796 -39.180 1.00 55.28 438 ALA A CA 1
ATOM 3456 C C . ALA A 1 438 ? 10.986 5.471 -38.528 1.00 55.28 438 ALA A C 1
ATOM 3458 O O . ALA A 1 438 ? 11.574 5.032 -37.546 1.00 55.28 438 ALA A O 1
ATOM 3459 N N . LEU A 1 439 ? 9.929 4.848 -39.064 1.00 57.94 439 LEU A N 1
ATOM 3460 C CA . LEU A 1 439 ? 9.201 3.737 -38.442 1.00 57.94 439 LEU A CA 1
ATOM 3461 C C . LEU A 1 439 ? 10.028 2.459 -38.256 1.00 57.94 439 LEU A C 1
ATOM 3463 O O . LEU A 1 439 ? 9.943 1.863 -37.194 1.00 57.94 439 LEU A O 1
ATOM 3467 N N . SER A 1 440 ? 10.861 2.060 -39.223 1.00 63.12 440 SER A N 1
ATOM 3468 C CA . SER A 1 440 ? 11.526 0.745 -39.159 1.00 63.12 440 SER A CA 1
ATOM 3469 C C . SER A 1 440 ? 12.540 0.627 -38.017 1.00 63.12 440 SER A C 1
ATOM 3471 O O . SER A 1 440 ? 12.592 -0.390 -37.342 1.00 63.12 440 SER A O 1
ATOM 3473 N N . ASP A 1 441 ? 13.320 1.683 -37.763 1.00 64.81 441 ASP A N 1
ATOM 3474 C CA . ASP A 1 441 ? 14.287 1.707 -36.654 1.00 64.81 441 ASP A CA 1
ATOM 3475 C C . ASP A 1 441 ? 13.588 1.827 -35.280 1.00 64.81 441 ASP A C 1
ATOM 3477 O O . ASP A 1 441 ? 14.136 1.420 -34.255 1.00 64.81 441 ASP A O 1
ATOM 3481 N N . LEU A 1 442 ? 12.379 2.398 -35.257 1.00 69.88 442 LEU A N 1
ATOM 3482 C CA . LEU A 1 442 ? 11.516 2.509 -34.078 1.00 69.88 442 LEU A CA 1
ATOM 3483 C C . LEU A 1 442 ? 10.857 1.166 -33.735 1.00 69.88 442 LEU A C 1
ATOM 3485 O O . LEU A 1 442 ? 10.802 0.806 -32.557 1.00 69.88 442 LEU A O 1
ATOM 3489 N N . ASP A 1 443 ? 10.411 0.433 -34.755 1.00 78.31 443 ASP A N 1
ATOM 3490 C CA . ASP A 1 443 ? 9.801 -0.889 -34.621 1.00 78.31 443 ASP A CA 1
ATOM 3491 C C . ASP A 1 443 ? 10.823 -1.903 -34.080 1.00 78.31 443 ASP A C 1
ATOM 3493 O O . ASP A 1 443 ? 10.543 -2.565 -33.082 1.00 78.31 443 ASP A O 1
ATOM 3497 N N . ASP A 1 444 ? 12.046 -1.931 -34.625 1.00 83.56 444 ASP A N 1
ATOM 3498 C CA . ASP A 1 444 ? 13.127 -2.816 -34.156 1.00 83.56 444 ASP A CA 1
ATOM 3499 C C . ASP A 1 444 ? 13.463 -2.593 -32.664 1.00 83.56 444 ASP A C 1
ATOM 3501 O O . ASP A 1 444 ? 13.576 -3.542 -31.880 1.00 83.56 444 ASP A O 1
ATOM 3505 N N . ALA A 1 445 ? 13.600 -1.332 -32.237 1.00 84.75 445 ALA A N 1
ATOM 3506 C CA . ALA A 1 445 ? 13.916 -0.997 -30.847 1.00 84.75 445 ALA A CA 1
ATOM 3507 C C . ALA A 1 445 ? 12.765 -1.336 -29.884 1.00 84.75 445 ALA A C 1
ATOM 3509 O O . ALA A 1 445 ? 13.001 -1.792 -28.758 1.00 84.75 445 ALA A O 1
ATOM 3510 N N . GLN A 1 446 ? 11.520 -1.136 -30.327 1.00 86.00 446 GLN A N 1
ATOM 3511 C CA . GLN A 1 446 ? 10.329 -1.510 -29.573 1.00 86.00 446 GLN A CA 1
ATOM 3512 C C . GLN A 1 446 ? 10.206 -3.035 -29.444 1.00 86.00 446 GLN A C 1
ATOM 3514 O O . GLN A 1 446 ? 9.926 -3.529 -28.350 1.00 86.00 446 GLN A O 1
ATOM 3519 N N . GLU A 1 447 ? 10.450 -3.790 -30.517 1.00 88.75 447 GLU A N 1
ATOM 3520 C CA . GLU A 1 447 ? 10.465 -5.255 -30.492 1.00 88.75 447 GLU A CA 1
ATOM 3521 C C . GLU A 1 447 ? 11.541 -5.792 -29.545 1.00 88.75 447 GLU A C 1
ATOM 3523 O O . GLU A 1 447 ? 11.258 -6.674 -28.728 1.00 88.75 447 GLU A O 1
ATOM 3528 N N . ALA A 1 448 ? 12.748 -5.219 -29.573 1.00 89.81 448 ALA A N 1
ATOM 3529 C CA . ALA A 1 448 ? 13.823 -5.586 -28.655 1.00 89.81 448 ALA A CA 1
ATOM 3530 C C . ALA A 1 448 ? 13.439 -5.345 -27.183 1.00 89.81 448 ALA A C 1
ATOM 3532 O O . ALA A 1 448 ? 13.669 -6.202 -26.323 1.00 89.81 448 ALA A O 1
ATOM 3533 N N . TYR A 1 449 ? 12.789 -4.216 -26.886 1.00 90.75 449 TYR A N 1
ATOM 3534 C CA . TYR A 1 449 ? 12.281 -3.937 -25.544 1.00 90.75 449 TYR A CA 1
ATOM 3535 C C . TYR A 1 449 ? 11.169 -4.912 -25.122 1.00 90.75 449 TYR A C 1
ATOM 3537 O O . TYR A 1 449 ? 11.173 -5.411 -23.995 1.00 90.75 449 TYR A O 1
ATOM 3545 N N . LEU A 1 450 ? 10.235 -5.244 -26.018 1.00 90.81 450 LEU A N 1
ATOM 3546 C CA . LEU A 1 450 ? 9.185 -6.231 -25.746 1.00 90.81 450 LEU A CA 1
ATOM 3547 C C . LEU A 1 450 ? 9.763 -7.631 -25.503 1.00 90.81 450 LEU A C 1
ATOM 3549 O O . LEU A 1 450 ? 9.316 -8.319 -24.583 1.00 90.81 450 LEU A O 1
ATOM 3553 N N . ALA A 1 451 ? 10.782 -8.034 -26.264 1.00 91.62 451 ALA A N 1
ATOM 3554 C CA . ALA A 1 451 ? 11.503 -9.285 -26.051 1.00 91.62 451 ALA A CA 1
ATOM 3555 C C . ALA A 1 451 ? 12.181 -9.317 -24.671 1.00 91.62 451 ALA A C 1
ATOM 3557 O O . ALA A 1 451 ? 12.038 -10.295 -23.937 1.00 91.62 451 ALA A O 1
ATOM 3558 N N . PHE A 1 452 ? 12.824 -8.218 -24.265 1.00 92.81 452 PHE A N 1
ATOM 3559 C CA . PHE A 1 452 ? 13.364 -8.060 -22.913 1.00 92.81 452 PHE A CA 1
ATOM 3560 C C . PHE A 1 452 ? 12.281 -8.228 -21.832 1.00 92.81 452 PHE A C 1
ATOM 3562 O O . PHE A 1 452 ? 12.473 -8.966 -20.863 1.00 92.81 452 PHE A O 1
ATOM 3569 N N . ARG A 1 453 ? 11.110 -7.603 -22.003 1.00 92.31 453 ARG A N 1
ATOM 3570 C CA . ARG A 1 453 ? 9.991 -7.736 -21.054 1.00 92.31 453 ARG A CA 1
ATOM 3571 C C . ARG A 1 453 ? 9.395 -9.146 -21.039 1.00 92.31 453 ARG A C 1
ATOM 3573 O O . ARG A 1 453 ? 8.944 -9.583 -19.984 1.00 92.31 453 ARG A O 1
ATOM 3580 N N . ASN A 1 454 ? 9.395 -9.860 -22.167 1.00 91.50 454 ASN A N 1
ATOM 3581 C CA . ASN A 1 454 ? 8.966 -11.260 -22.234 1.00 91.50 454 ASN A CA 1
ATOM 3582 C C . ASN A 1 454 ? 9.869 -12.159 -21.387 1.00 91.50 454 ASN A C 1
ATOM 3584 O O . ASN A 1 454 ? 9.349 -12.858 -20.524 1.00 91.50 454 ASN A O 1
ATOM 3588 N N . LEU A 1 455 ? 11.191 -12.051 -21.555 1.00 92.31 455 LEU A N 1
ATOM 3589 C CA . LEU A 1 455 ? 12.165 -12.814 -20.765 1.00 92.31 455 LEU A CA 1
ATOM 3590 C C . LEU A 1 455 ? 11.990 -12.570 -19.261 1.00 92.31 455 LEU A C 1
ATOM 3592 O O . LEU A 1 455 ? 11.904 -13.512 -18.482 1.00 92.31 455 LEU A O 1
ATOM 3596 N N . GLN A 1 456 ? 11.822 -11.307 -18.854 1.00 91.31 456 GLN A N 1
ATOM 3597 C CA . GLN A 1 456 ? 11.514 -10.988 -17.456 1.00 91.31 456 GLN A CA 1
ATOM 3598 C C . GLN A 1 456 ? 10.203 -11.623 -16.978 1.00 91.31 456 GLN A C 1
ATOM 3600 O O . GLN A 1 456 ? 10.090 -12.005 -15.816 1.00 91.31 456 GLN A O 1
ATOM 3605 N N . GLY A 1 457 ? 9.190 -11.694 -17.843 1.00 92.88 457 GLY A N 1
ATOM 3606 C CA . GLY A 1 457 ? 7.931 -12.367 -17.542 1.00 92.88 457 GLY A CA 1
ATOM 3607 C C . GLY A 1 457 ? 8.125 -13.856 -17.263 1.00 92.88 457 GLY A C 1
ATOM 3608 O O . GLY A 1 457 ? 7.555 -14.358 -16.296 1.00 92.88 457 GLY A O 1
ATOM 3609 N N . ASP A 1 458 ? 8.951 -14.530 -18.059 1.00 92.44 458 ASP A N 1
ATOM 3610 C CA . ASP A 1 458 ? 9.237 -15.960 -17.916 1.00 92.44 458 ASP A CA 1
ATOM 3611 C C . ASP A 1 458 ? 9.968 -16.249 -16.593 1.00 92.44 458 ASP A C 1
ATOM 3613 O O . ASP A 1 458 ? 9.483 -17.056 -15.795 1.00 92.44 458 ASP A O 1
ATOM 3617 N N . ASP A 1 459 ? 11.025 -15.488 -16.281 1.00 92.38 459 ASP A N 1
ATOM 3618 C CA . ASP A 1 459 ? 11.754 -15.583 -15.003 1.00 92.38 459 ASP A CA 1
ATOM 3619 C C . ASP A 1 459 ? 10.821 -15.368 -13.794 1.00 92.38 459 ASP A C 1
ATOM 3621 O O . ASP A 1 459 ? 10.886 -16.057 -12.770 1.00 92.38 459 ASP A O 1
ATOM 3625 N N . LEU A 1 460 ? 9.906 -14.396 -13.904 1.00 94.12 460 LEU A N 1
ATOM 3626 C CA . LEU A 1 460 ? 8.940 -14.086 -12.852 1.00 94.12 460 LEU A CA 1
ATOM 3627 C C . LEU A 1 460 ? 7.894 -15.188 -12.669 1.00 94.12 460 LEU A C 1
ATOM 3629 O O . LEU A 1 460 ? 7.453 -15.393 -11.536 1.00 94.12 460 LEU A O 1
ATOM 3633 N N . ARG A 1 461 ? 7.473 -15.879 -13.738 1.00 94.69 461 ARG A N 1
ATOM 3634 C CA . ARG A 1 461 ? 6.541 -17.015 -13.635 1.00 94.69 461 ARG A CA 1
ATOM 3635 C C . ARG A 1 461 ? 7.186 -18.184 -12.903 1.00 94.69 461 ARG A C 1
ATOM 3637 O O . ARG A 1 461 ? 6.541 -18.752 -12.022 1.00 94.69 461 ARG A O 1
ATOM 3644 N N . GLU A 1 462 ? 8.444 -18.493 -13.207 1.00 94.06 462 GLU A N 1
ATOM 3645 C CA . GLU A 1 462 ? 9.190 -19.555 -12.526 1.00 94.06 462 GLU A CA 1
ATOM 3646 C C . GLU A 1 462 ? 9.322 -19.260 -11.023 1.00 94.06 462 GLU A C 1
ATOM 3648 O O . GLU A 1 462 ? 8.889 -20.056 -10.185 1.00 94.06 462 GLU A O 1
ATOM 3653 N N . ALA A 1 463 ? 9.794 -18.059 -10.671 1.00 94.62 463 ALA A N 1
ATOM 3654 C CA . ALA A 1 463 ? 9.901 -17.635 -9.275 1.00 94.62 463 ALA A CA 1
ATOM 3655 C C . ALA A 1 463 ? 8.534 -17.610 -8.561 1.00 94.62 463 ALA A C 1
ATOM 3657 O O . ALA A 1 463 ? 8.415 -17.967 -7.383 1.00 94.62 463 ALA A O 1
ATOM 3658 N N . LEU A 1 464 ? 7.473 -17.185 -9.257 1.00 94.94 464 LEU A N 1
ATOM 3659 C CA . LEU A 1 464 ? 6.121 -17.156 -8.702 1.00 94.94 464 LEU A CA 1
ATOM 3660 C C . LEU A 1 464 ? 5.593 -18.567 -8.419 1.00 94.94 464 LEU A C 1
ATOM 3662 O O . LEU A 1 464 ? 4.928 -18.750 -7.398 1.00 94.94 464 LEU A O 1
ATOM 3666 N N . ALA A 1 465 ? 5.899 -19.553 -9.265 1.00 94.88 465 ALA A N 1
ATOM 3667 C CA . ALA A 1 465 ? 5.492 -20.943 -9.073 1.00 94.88 465 ALA A CA 1
ATOM 3668 C C . ALA A 1 465 ? 6.120 -21.570 -7.815 1.00 94.88 465 ALA A C 1
ATOM 3670 O O . ALA A 1 465 ? 5.433 -22.265 -7.053 1.00 94.88 465 ALA A O 1
ATOM 3671 N N . GLU A 1 466 ? 7.392 -21.266 -7.543 1.00 94.38 466 GLU A N 1
ATOM 3672 C CA . GLU A 1 466 ? 8.073 -21.687 -6.315 1.00 94.38 466 GLU A CA 1
ATOM 3673 C C . GLU A 1 466 ? 7.388 -21.087 -5.074 1.00 94.38 466 GLU A C 1
ATOM 3675 O O . GLU A 1 466 ? 6.934 -21.806 -4.175 1.00 94.38 466 GLU A O 1
ATOM 3680 N N . VAL A 1 467 ? 7.218 -19.760 -5.052 1.00 95.94 467 VAL A N 1
ATOM 3681 C CA . VAL A 1 467 ? 6.593 -19.055 -3.921 1.00 95.94 467 VAL A CA 1
ATOM 3682 C C . VAL A 1 467 ? 5.128 -19.458 -3.732 1.00 95.94 467 VAL A C 1
ATOM 3684 O O . VAL A 1 467 ? 4.643 -19.512 -2.600 1.00 95.94 467 VAL A O 1
ATOM 3687 N N . HIS A 1 468 ? 4.409 -19.776 -4.809 1.00 96.50 468 HIS A N 1
ATOM 3688 C CA . HIS A 1 468 ? 3.027 -20.254 -4.751 1.00 96.50 468 HIS A CA 1
ATOM 3689 C C . HIS A 1 468 ? 2.892 -21.559 -3.973 1.00 96.50 468 HIS A C 1
ATOM 3691 O O . HIS A 1 468 ? 1.989 -21.695 -3.145 1.00 96.50 468 HIS A O 1
ATOM 3697 N N . SER A 1 469 ? 3.804 -22.502 -4.209 1.00 94.56 469 SER A N 1
ATOM 3698 C CA . SER A 1 469 ? 3.813 -23.795 -3.520 1.00 94.56 469 SER A CA 1
ATOM 3699 C C . SER A 1 469 ? 4.038 -23.609 -2.017 1.00 94.56 469 SER A C 1
ATOM 3701 O O . SER A 1 469 ? 3.308 -24.177 -1.200 1.00 94.56 469 SER A O 1
ATOM 3703 N N . HIS A 1 470 ? 4.971 -22.727 -1.645 1.00 95.50 470 HIS A N 1
ATOM 3704 C CA . HIS A 1 470 ? 5.189 -22.338 -0.249 1.00 95.50 470 HIS A CA 1
ATOM 3705 C C . HIS A 1 470 ? 3.961 -21.649 0.358 1.00 95.50 470 HIS A C 1
ATOM 3707 O O . HIS A 1 470 ? 3.582 -21.946 1.492 1.00 95.50 470 HIS A O 1
ATOM 3713 N N . LEU A 1 471 ? 3.290 -20.770 -0.393 1.00 95.75 471 LEU A N 1
ATOM 3714 C CA . LEU A 1 471 ? 2.087 -20.088 0.080 1.00 95.75 471 LEU A CA 1
ATOM 3715 C C . LEU A 1 471 ? 0.947 -21.071 0.360 1.00 95.75 471 LEU A C 1
ATOM 3717 O O . LEU A 1 471 ? 0.283 -20.970 1.392 1.00 95.75 471 LEU A O 1
ATOM 3721 N N . ALA A 1 472 ? 0.725 -22.033 -0.536 1.00 95.94 472 ALA A N 1
ATOM 3722 C CA . ALA A 1 472 ? -0.296 -23.055 -0.355 1.00 95.94 472 ALA A CA 1
ATOM 3723 C C . ALA A 1 472 ? -0.031 -23.918 0.888 1.00 95.94 472 ALA A C 1
ATOM 3725 O O . ALA A 1 472 ? -0.965 -24.210 1.644 1.00 95.94 472 ALA A O 1
ATOM 3726 N N . ALA A 1 473 ? 1.234 -24.269 1.139 1.00 94.69 473 ALA A N 1
ATOM 3727 C CA . ALA A 1 473 ? 1.641 -24.998 2.336 1.00 94.69 473 ALA A CA 1
ATOM 3728 C C . ALA A 1 473 ? 1.399 -24.183 3.620 1.00 94.69 473 ALA A C 1
ATOM 3730 O O . ALA A 1 473 ? 0.748 -24.680 4.540 1.00 94.69 473 ALA A O 1
ATOM 3731 N N . GLU A 1 474 ? 1.836 -22.920 3.665 1.00 93.81 474 GLU A N 1
ATOM 3732 C CA . GLU A 1 474 ? 1.660 -22.048 4.837 1.00 93.81 474 GLU A CA 1
ATOM 3733 C C . GLU A 1 474 ? 0.186 -21.743 5.128 1.00 93.81 474 GLU A C 1
ATOM 3735 O O . GLU A 1 474 ? -0.233 -21.763 6.285 1.00 93.81 474 GLU A O 1
ATOM 3740 N N . ILE A 1 475 ? -0.641 -21.526 4.098 1.00 93.81 475 ILE A N 1
ATOM 3741 C CA . ILE A 1 475 ? -2.087 -21.353 4.289 1.00 93.81 475 ILE A CA 1
ATOM 3742 C C . ILE A 1 475 ? -2.713 -22.635 4.854 1.00 93.81 475 ILE A C 1
ATOM 3744 O O . ILE A 1 475 ? -3.502 -22.567 5.798 1.00 93.81 475 ILE A O 1
ATOM 3748 N N . SER A 1 476 ? -2.359 -23.801 4.308 1.00 93.69 476 SER A N 1
ATOM 3749 C CA . SER A 1 476 ? -2.883 -25.088 4.786 1.00 93.69 476 SER A CA 1
ATOM 3750 C C . SER A 1 476 ? -2.495 -25.345 6.244 1.00 93.69 476 SER A C 1
ATOM 3752 O O . SER A 1 476 ? -3.336 -25.741 7.055 1.00 93.69 476 SER A O 1
ATOM 3754 N N . LYS A 1 477 ? -1.239 -25.048 6.598 1.00 91.81 477 LYS A N 1
ATOM 3755 C CA . LYS A 1 477 ? -0.732 -25.118 7.969 1.00 91.81 477 LYS A CA 1
ATOM 3756 C C . LYS A 1 477 ? -1.525 -24.199 8.898 1.00 91.81 477 LYS A C 1
ATOM 3758 O O . LYS A 1 477 ? -2.087 -24.690 9.877 1.00 91.81 477 LYS A O 1
ATOM 3763 N N . TYR A 1 478 ? -1.664 -22.921 8.543 1.00 87.44 478 TYR A N 1
ATOM 3764 C CA . TYR A 1 478 ? -2.396 -21.924 9.329 1.00 87.44 478 TYR A CA 1
ATOM 3765 C C . TYR A 1 478 ? -3.851 -22.343 9.603 1.00 87.44 478 TYR A C 1
ATOM 3767 O O . TYR A 1 478 ? -4.336 -22.264 10.732 1.00 87.44 478 TYR A O 1
ATOM 3775 N N . LEU A 1 479 ? -4.548 -22.861 8.585 1.00 88.44 479 LEU A N 1
ATOM 3776 C CA . LEU A 1 479 ? -5.922 -23.360 8.724 1.00 88.44 479 LEU A CA 1
ATOM 3777 C C . LEU A 1 479 ? -6.020 -24.578 9.657 1.00 88.44 479 LEU A C 1
ATOM 3779 O O . LEU A 1 479 ? -6.993 -24.704 10.409 1.00 88.44 479 LEU A O 1
ATOM 3783 N N . SER A 1 480 ? -5.021 -25.464 9.620 1.00 87.00 480 SER A N 1
ATOM 3784 C CA . SER A 1 480 ? -4.971 -26.673 10.451 1.00 87.00 480 SER A CA 1
ATOM 3785 C C . SER A 1 480 ? -4.662 -26.377 11.925 1.00 87.00 480 SER A C 1
ATOM 3787 O O . SER A 1 480 ? -5.240 -27.005 12.814 1.00 87.00 480 SER A O 1
ATOM 3789 N N . GLU A 1 481 ? -3.800 -25.395 12.197 1.00 81.00 481 GLU A N 1
ATOM 3790 C CA . GLU A 1 481 ? -3.421 -24.973 13.549 1.00 81.00 481 GLU A CA 1
ATOM 3791 C C . GLU A 1 481 ? -4.557 -24.188 14.220 1.00 81.00 481 GLU A C 1
ATOM 3793 O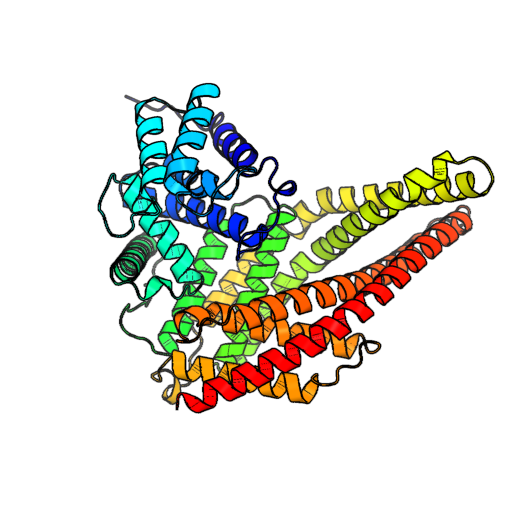 O . GLU A 1 481 ? -4.899 -24.464 15.372 1.00 81.00 481 GLU A O 1
ATOM 3798 N N . GLY A 1 482 ? -5.241 -23.311 13.475 1.00 62.94 482 GLY A N 1
ATOM 3799 C CA . GLY A 1 482 ? -6.393 -22.551 13.972 1.00 62.94 482 GLY A CA 1
ATOM 3800 C C . GLY A 1 482 ? -7.640 -23.394 14.288 1.00 62.94 482 GLY A C 1
ATOM 3801 O O . GLY A 1 482 ? -8.519 -22.937 15.018 1.00 62.94 482 GLY A O 1
ATOM 3802 N N . CYS A 1 483 ? -7.745 -24.628 13.776 1.00 51.78 483 CYS A N 1
ATOM 3803 C CA . CYS A 1 483 ? -8.816 -25.557 14.170 1.00 51.78 483 CYS A CA 1
ATOM 3804 C C . CYS A 1 483 ? -8.578 -26.224 15.531 1.00 51.78 483 CYS A C 1
ATOM 3806 O O . CYS A 1 483 ? -9.546 -26.675 16.133 1.00 51.78 483 CYS A O 1
ATOM 3808 N N . LYS A 1 484 ? -7.332 -26.288 16.020 1.00 46.94 484 LYS A N 1
ATOM 3809 C CA . LYS A 1 484 ? -6.987 -26.945 17.296 1.00 46.94 484 LYS A CA 1
ATOM 3810 C C . LYS A 1 484 ? -7.172 -26.045 18.525 1.00 46.94 484 LYS A C 1
ATOM 3812 O O . LYS A 1 484 ? -7.104 -26.538 19.642 1.00 46.94 484 LYS A O 1
ATOM 3817 N N . GLN A 1 485 ? -7.376 -24.742 18.320 1.00 45.25 485 GLN A N 1
ATOM 3818 C CA . GLN A 1 485 ? -7.589 -23.739 19.376 1.00 45.25 485 GLN A CA 1
ATOM 3819 C C . GLN A 1 485 ? -9.081 -23.453 19.660 1.00 45.25 485 GLN A C 1
ATOM 3821 O O . GLN A 1 485 ? -9.405 -22.521 20.392 1.00 45.25 485 GLN A O 1
ATOM 3826 N N . LYS A 1 486 ? -9.996 -24.236 19.075 1.00 39.25 486 LYS A N 1
ATOM 3827 C CA . LYS A 1 486 ? -11.426 -24.270 19.415 1.00 39.25 486 LYS A CA 1
ATOM 3828 C C . LYS A 1 486 ? -11.754 -25.574 20.109 1.00 39.25 486 LYS A C 1
ATOM 3830 O O . LYS A 1 486 ? -12.702 -25.542 20.922 1.00 39.25 486 LYS A O 1
#

InterPro domains:
  IPR003607 HD/PDEase domain [cd00077] (42-139)
  IPR006674 HD domain [PF01966] (42-140)
  IPR007899 CHAD domain [PF05235] (209-423)
  IPR007899 CHAD domain [SM00880] (192-453)
  IPR038186 CHAD domain superfamily [G3DSA:1.40.20.10] (180-479)